Protein 6CEZ (pdb70)

Nearest PDB structures (foldseek):
  6cez-assembly1_L  TM=1.005E+00  e=1.373E-45  Oryctolagus cuniculus
  4nrx-assembly3_E  TM=8.649E-01  e=3.780E-28  Homo sapiens
  6b3m-assembly2_N  TM=7.647E-01  e=7.231E-28  Homo sapiens
  8fsj-assembly1_B  TM=7.540E-01  e=2.108E-25  Homo sapiens
  7rth-assembly1_A  TM=7.268E-01  e=2.451E-23  Homo sapiens

Foldseek 3Di:
DAWAKPDQEDEEEQQAKDKMKTFAPWFFPWLQFKFKWWDAPPDDTHTAGGSQAHGPPPHDPQWGGDDHGGIIMIMGGRDALLSQTKMWMWTHRDPDIYIYPIYGYQYHFDFDAWDKDKDFFDPCQVVVQKGKIKMKTPWGDDDKDKWKAFVNRTDDDQKDKDKDAQDSHTRTIMMMIMHMDTSVVVVVTFKIKIWIGRDNDIDIDIGGNVPD/DAKAKDWAEEDEQQAKTKIKIADDPDALEQWKKWKWWAAVVGDIDTAKMFGLHVTDIDGDPVQPPQKDKAAPRVNHMIMIIGGRHHQVPFTWMKMFIFPPDDDPRSVDRDYMHPTGTHGYHDDDWDFWDKDKAAAAQPDDDDQKGKIKIKTWFGPDPPKDKDKPVNPDDPAKDKDDWDQDPVRIIITMIMGMGGDDPDFTWMWIADVNVGDIDIDGHDNHPD/DDPVVVCVCVVVPD

Structure (mmCIF, N/CA/C/O backbone):
data_6CEZ
#
_entry.id   6CEZ
#
_cell.length_a   64.145
_cell.length_b   41.470
_cell.length_c   79.893
_cell.angle_alpha   90.00
_cell.angle_beta   91.68
_cell.angle_gamma   90.00
#
_symmetry.space_group_name_H-M   'P 1 21 1'
#
loop_
_entity.id
_entity.type
_entity.pdbx_description
1 polymer 'Light chain of Fab fragment of rabbit anti-HIV1 gp120 V2 mAb 16C2'
2 polymer 'Heavy chain of Fab fragment of rabbit anti-HIV1 gp120 V2 mAb 16C2'
3 polymer 'HIV-1 gp120 V2 Peptide Con B'
4 water water
#
loop_
_atom_site.group_PDB
_atom_site.id
_atom_site.type_symbol
_atom_site.label_atom_id
_atom_site.label_alt_id
_atom_site.label_comp_id
_atom_site.label_asym_id
_atom_site.label_entity_id
_atom_site.label_seq_id
_atom_site.pdbx_PDB_ins_code
_atom_site.Cartn_x
_atom_site.Cartn_y
_atom_site.Cartn_z
_atom_site.occupancy
_atom_site.B_iso_or_equiv
_atom_site.auth_seq_id
_atom_site.auth_comp_id
_atom_site.auth_asym_id
_atom_site.auth_atom_id
_atom_site.pdbx_PDB_model_num
ATOM 1 N N . GLN A 1 2 ? 24.388 63.546 -20.033 1.00 62.87 2 GLN L N 1
ATOM 2 C CA . GLN A 1 2 ? 24.538 63.133 -21.422 1.00 62.90 2 GLN L CA 1
ATOM 3 C C . GLN A 1 2 ? 23.254 62.489 -21.931 1.00 64.41 2 GLN L C 1
ATOM 4 O O . GLN A 1 2 ? 22.433 62.014 -21.146 1.00 65.81 2 GLN L O 1
ATOM 10 N N . VAL A 1 3 ? 23.086 62.476 -23.252 1.00 66.54 3 VAL L N 1
ATOM 11 C CA . VAL A 1 3 ? 21.923 61.858 -23.878 1.00 55.56 3 VAL L CA 1
ATOM 12 C C . VAL A 1 3 ? 22.332 61.268 -25.220 1.00 56.95 3 VAL L C 1
ATOM 13 O O . VAL A 1 3 ? 22.884 61.968 -26.077 1.00 61.67 3 VAL L O 1
ATOM 17 N N . LEU A 1 4 ? 22.071 59.979 -25.408 1.00 60.42 4 LEU L N 1
ATOM 18 C CA . LEU A 1 4 ? 22.358 59.281 -26.659 1.00 54.41 4 LEU L CA 1
ATOM 19 C C . LEU A 1 4 ? 21.023 58.985 -27.337 1.00 56.10 4 LEU L C 1
ATOM 20 O O . LEU A 1 4 ? 20.401 57.950 -27.094 1.00 57.02 4 LEU L O 1
ATOM 25 N N . THR A 1 5 ? 20.584 59.908 -28.190 1.00 57.31 5 THR L N 1
ATOM 26 C CA . THR A 1 5 ? 19.342 59.718 -28.929 1.00 54.07 5 THR L CA 1
ATOM 27 C C . THR A 1 5 ? 19.540 58.652 -29.999 1.00 53.34 5 THR L C 1
ATOM 28 O O . THR A 1 5 ? 20.442 58.760 -30.836 1.00 46.17 5 THR L O 1
ATOM 32 N N . GLN A 1 6 ? 18.701 57.623 -29.970 1.00 52.40 6 GLN L N 1
ATOM 33 C CA . GLN A 1 6 ? 18.816 56.484 -30.867 1.00 46.18 6 GLN L CA 1
ATOM 34 C C . GLN A 1 6 ? 17.722 56.543 -31.923 1.00 47.42 6 GLN L C 1
ATOM 35 O O . GLN A 1 6 ? 16.592 56.952 -31.639 1.00 46.11 6 GLN L O 1
ATOM 41 N N . THR A 1 7 ? 18.067 56.139 -33.148 1.00 46.00 7 THR L N 1
ATOM 42 C CA . THR A 1 7 ? 17.132 56.142 -34.259 1.00 43.46 7 THR L CA 1
ATOM 43 C C . THR A 1 7 ? 17.467 54.977 -35.179 1.00 47.38 7 THR L C 1
ATOM 44 O O . THR A 1 7 ? 18.649 54.785 -35.509 1.00 44.90 7 THR L O 1
ATOM 48 N N . PRO A 1 8 ? 16.469 54.187 -35.603 1.00 45.05 8 PRO L N 1
ATOM 49 C CA . PRO A 1 8 ? 15.076 54.361 -35.183 1.00 45.73 8 PRO L CA 1
ATOM 50 C C . PRO A 1 8 ? 14.781 53.676 -33.852 1.00 43.18 8 PRO L C 1
ATOM 51 O O . PRO A 1 8 ? 15.651 52.999 -33.305 1.00 41.63 8 PRO L O 1
ATOM 55 N N . SER A 1 9 ? 13.562 53.854 -33.340 1.00 38.44 9 SER L N 1
ATOM 56 C CA . SER A 1 9 ? 13.152 53.157 -32.128 1.00 37.55 9 SER L CA 1
ATOM 57 C C . SER A 1 9 ? 12.746 51.715 -32.399 1.00 40.41 9 SER L C 1
ATOM 58 O O . SER A 1 9 ? 12.814 50.883 -31.488 1.00 33.22 9 SER L O 1
ATOM 61 N N . ALA A 1 10 ? 12.329 51.407 -33.625 1.00 35.66 10 ALA L N 1
ATOM 62 C CA . ALA A 1 10 ? 11.972 50.051 -34.013 1.00 31.37 10 ALA L CA 1
ATOM 63 C C . ALA A 1 10 ? 12.167 49.913 -35.515 1.00 39.37 10 ALA L C 1
ATOM 64 O O . ALA A 1 10 ? 11.933 50.864 -36.267 1.00 40.10 10 ALA L O 1
ATOM 66 N N . VAL A 1 11 ? 12.600 48.731 -35.945 1.00 32.15 11 VAL L N 1
ATOM 67 C CA . VAL A 1 11 ? 12.851 48.458 -37.354 1.00 38.36 11 VAL L CA 1
ATOM 68 C C . VAL A 1 11 ? 12.396 47.041 -37.667 1.00 41.68 11 VAL L C 1
ATOM 69 O O . VAL A 1 11 ? 12.586 46.123 -36.863 1.00 42.50 11 VAL L O 1
ATOM 73 N N . SER A 1 12 ? 11.790 46.869 -38.839 1.00 43.82 12 SER L N 1
ATOM 74 C CA . SER A 1 12 ? 11.345 45.569 -39.324 1.00 42.63 12 SER L CA 1
ATOM 75 C C . SER A 1 12 ? 12.135 45.232 -40.579 1.00 37.10 12 SER L C 1
ATOM 76 O O . SER A 1 12 ? 12.066 45.963 -41.573 1.00 39.05 12 SER L O 1
ATOM 79 N N . ALA A 1 13 ? 12.884 44.133 -40.533 1.00 37.92 13 ALA L N 1
ATOM 80 C CA . ALA A 1 13 ? 13.707 43.713 -41.655 1.00 37.80 13 ALA L CA 1
ATOM 81 C C . ALA A 1 13 ? 13.555 42.214 -41.865 1.00 39.34 13 ALA L C 1
ATOM 82 O O . ALA A 1 13 ? 13.232 41.470 -40.936 1.00 37.76 13 ALA L O 1
ATOM 84 N N . ALA A 1 14 ? 13.794 41.782 -43.098 1.00 38.18 14 ALA L N 1
ATOM 85 C CA . ALA A 1 14 ? 13.653 40.384 -43.468 1.00 37.61 14 ALA L CA 1
ATOM 86 C C . ALA A 1 14 ? 14.953 39.625 -43.221 1.00 37.81 14 ALA L C 1
ATOM 87 O O . ALA A 1 14 ? 16.027 40.211 -43.066 1.00 40.17 14 ALA L O 1
ATOM 89 N N . VAL A 1 15 ? 14.838 38.296 -43.184 1.00 33.10 15 VAL L N 1
ATOM 90 C CA . VAL A 1 15 ? 16.016 37.452 -43.028 1.00 43.60 15 VAL L CA 1
ATOM 91 C C . VAL A 1 15 ? 16.982 37.722 -44.171 1.00 46.45 15 VAL L C 1
ATOM 92 O O . VAL A 1 15 ? 16.587 37.778 -45.343 1.00 49.56 15 VAL L O 1
ATOM 96 N N . GLY A 1 16 ? 18.259 37.893 -43.833 1.00 46.15 16 GLY L N 1
ATOM 97 C CA . GLY A 1 16 ? 19.272 38.212 -44.814 1.00 45.60 16 GLY L CA 1
ATOM 98 C C . GLY A 1 16 ? 19.379 39.676 -45.174 1.00 44.79 16 GLY L C 1
ATOM 99 O O . GLY A 1 16 ? 20.340 40.060 -45.853 1.00 49.95 16 GLY L O 1
ATOM 100 N N . GLY A 1 17 ? 18.433 40.506 -44.749 1.00 40.71 17 GLY L N 1
ATOM 101 C CA . GLY A 1 17 ? 18.485 41.921 -45.034 1.00 43.34 17 GLY L CA 1
ATOM 102 C C . GLY A 1 17 ? 19.529 42.632 -44.189 1.00 47.14 17 GLY L C 1
ATOM 103 O O . GLY A 1 17 ? 20.392 42.029 -43.548 1.00 48.13 17 GLY L O 1
ATOM 104 N N . THR A 1 18 ? 19.433 43.959 -44.194 1.00 39.26 18 THR L N 1
ATOM 105 C CA . THR A 1 18 ? 20.361 44.816 -43.470 1.00 43.19 18 THR L CA 1
ATOM 106 C C . THR A 1 18 ? 19.585 45.873 -42.700 1.00 43.17 18 THR L C 1
ATOM 107 O O . THR A 1 18 ? 18.637 46.465 -43.224 1.00 43.75 18 THR L O 1
ATOM 111 N N . VAL A 1 19 ? 19.991 46.105 -41.455 1.00 47.52 19 VAL L N 1
ATOM 112 C CA . VAL A 1 19 ? 19.364 47.104 -40.600 1.00 41.72 19 VAL L CA 1
ATOM 113 C C . VAL A 1 19 ? 20.430 48.081 -40.129 1.00 39.51 19 VAL L C 1
ATOM 114 O O . VAL A 1 19 ? 21.584 47.709 -39.894 1.00 43.23 19 VAL L O 1
ATOM 118 N N . THR A 1 20 ? 20.032 49.344 -39.990 1.00 43.33 20 THR L N 1
ATOM 119 C CA . THR A 1 20 ? 20.928 50.411 -39.567 1.00 44.53 20 THR L CA 1
ATOM 120 C C . THR A 1 20 ? 20.320 51.121 -38.368 1.00 45.29 20 THR L C 1
ATOM 121 O O . THR A 1 20 ? 19.135 51.469 -38.385 1.00 50.58 20 THR L O 1
ATOM 125 N N . ILE A 1 21 ? 21.130 51.333 -37.334 1.00 49.65 21 ILE L N 1
ATOM 126 C CA . ILE A 1 21 ? 20.697 52.001 -36.111 1.00 45.68 21 ILE L CA 1
ATOM 127 C C . ILE A 1 21 ? 21.657 53.149 -35.840 1.00 45.16 21 ILE L C 1
ATOM 128 O O . ILE A 1 21 ? 22.868 52.933 -35.709 1.00 44.11 21 ILE L O 1
ATOM 133 N N . ASN A 1 22 ? 21.121 54.363 -35.756 1.00 47.18 22 ASN L N 1
ATOM 134 C CA . ASN A 1 22 ? 21.917 55.560 -35.530 1.00 44.32 22 ASN L CA 1
ATOM 135 C C . ASN A 1 22 ? 21.856 55.961 -34.062 1.00 46.97 22 ASN L C 1
ATOM 136 O O . ASN A 1 22 ? 20.783 55.964 -33.451 1.00 45.21 22 ASN L O 1
ATOM 141 N N . CYS A 1 23 ? 23.015 56.302 -33.504 1.00 47.55 23 CYS L N 1
ATOM 142 C CA . CYS A 1 23 ? 23.144 56.698 -32.105 1.00 53.43 23 CYS L CA 1
ATOM 143 C C . CYS A 1 23 ? 23.795 58.075 -32.056 1.00 50.73 23 CYS L C 1
ATOM 144 O O . CYS A 1 23 ? 24.997 58.207 -32.309 1.00 46.52 23 CYS L O 1
ATOM 147 N N . GLN A 1 24 ? 23.003 59.095 -31.738 1.00 48.45 24 GLN L N 1
ATOM 148 C CA . GLN A 1 24 ? 23.487 60.465 -31.631 1.00 55.23 24 GLN L CA 1
ATOM 149 C C . GLN A 1 24 ? 23.634 60.827 -30.158 1.00 54.49 24 GLN L C 1
ATOM 150 O O . GLN A 1 24 ? 22.673 60.714 -29.389 1.00 55.83 24 GLN L O 1
ATOM 156 N N . ALA A 1 25 ? 24.829 61.262 -29.772 1.00 53.40 25 ALA L N 1
ATOM 157 C CA . ALA A 1 25 ? 25.120 61.635 -28.396 1.00 58.08 25 ALA L CA 1
ATOM 158 C C . ALA A 1 25 ? 24.994 63.143 -28.223 1.00 57.89 25 ALA L C 1
ATOM 159 O O . ALA A 1 25 ? 25.359 63.915 -29.115 1.00 55.01 25 ALA L O 1
ATOM 161 N N . SER A 1 26 ? 24.473 63.556 -27.066 1.00 61.52 26 SER L N 1
ATOM 162 C CA . SER A 1 26 ? 24.323 64.975 -26.767 1.00 58.38 26 SER L CA 1
ATOM 163 C C . SER A 1 26 ? 25.657 65.681 -26.570 1.00 58.68 26 SER L C 1
ATOM 164 O O . SER A 1 26 ? 25.686 66.916 -26.545 1.00 61.37 26 SER L O 1
ATOM 167 N N . GLN A 1 27 ? 26.751 64.937 -26.429 1.00 57.00 27 GLN L N 1
ATOM 168 C CA . GLN A 1 27 ? 28.070 65.534 -26.274 1.00 60.41 27 GLN L CA 1
ATOM 169 C C . GLN A 1 27 ? 29.118 64.478 -26.587 1.00 61.62 27 GLN L C 1
ATOM 170 O O . GLN A 1 27 ? 28.849 63.275 -26.537 1.00 62.59 27 GLN L O 1
ATOM 176 N N . SER A 1 28 A 30.320 64.947 -26.911 1.00 63.06 27 SER L N 1
ATOM 177 C CA . SER A 1 28 A 31.397 64.040 -27.280 1.00 63.25 27 SER L CA 1
ATOM 178 C C . SER A 1 28 A 31.713 63.085 -26.137 1.00 61.41 27 SER L C 1
ATOM 179 O O . SER A 1 28 A 31.798 63.486 -24.973 1.00 68.84 27 SER L O 1
ATOM 182 N N . VAL A 1 29 B 31.882 61.805 -26.477 1.00 60.45 27 VAL L N 1
ATOM 183 C CA . VAL A 1 29 B 32.284 60.829 -25.473 1.00 65.39 27 VAL L CA 1
ATOM 184 C C . VAL A 1 29 B 33.722 61.096 -25.040 1.00 67.81 27 VAL L C 1
ATOM 185 O O . VAL A 1 29 B 34.478 61.828 -25.690 1.00 69.28 27 VAL L O 1
ATOM 189 N N . TYR A 1 30 ? 34.101 60.490 -23.912 1.00 68.38 28 TYR L N 1
ATOM 190 C CA . TYR A 1 30 ? 35.469 60.630 -23.425 1.00 67.01 28 TYR L CA 1
ATOM 191 C C . TYR A 1 30 ? 36.481 60.243 -24.493 1.00 66.47 28 TYR L C 1
ATOM 192 O O . TYR A 1 30 ? 37.567 60.829 -24.565 1.00 62.67 28 TYR L O 1
ATOM 201 N N . SER A 1 31 ? 36.143 59.266 -25.331 1.00 66.94 29 SER L N 1
ATOM 202 C CA . SER A 1 31 ? 36.978 58.832 -26.442 1.00 65.27 29 SER L CA 1
ATOM 203 C C . SER A 1 31 ? 36.281 57.658 -27.114 1.00 63.39 29 SER L C 1
ATOM 204 O O . SER A 1 31 ? 35.396 57.026 -26.530 1.00 64.51 29 SER L O 1
ATOM 207 N N . ASP A 1 32 ? 36.692 57.374 -28.352 1.00 63.06 30 ASP L N 1
ATOM 208 C CA . ASP A 1 32 ? 36.065 56.300 -29.114 1.00 64.59 30 ASP L CA 1
ATOM 209 C C . ASP A 1 32 ? 36.194 54.947 -28.426 1.00 65.07 30 ASP L C 1
ATOM 210 O O . ASP A 1 32 ? 35.464 54.013 -28.778 1.00 64.19 30 ASP L O 1
ATOM 215 N N . ASN A 1 33 ? 37.100 54.816 -27.459 1.00 63.77 31 ASN L N 1
ATOM 216 C CA . ASN A 1 33 ? 37.238 53.580 -26.701 1.00 64.65 31 ASN L CA 1
ATOM 217 C C . ASN A 1 33 ? 36.161 53.413 -25.636 1.00 61.70 31 ASN L C 1
ATOM 218 O O . ASN A 1 33 ? 36.221 52.448 -24.866 1.00 66.48 31 ASN L O 1
ATOM 223 N N . TRP A 1 34 ? 35.187 54.317 -25.573 1.00 59.17 32 TRP L N 1
ATOM 224 C CA . TRP A 1 34 ? 34.112 54.270 -24.586 1.00 59.48 32 TRP L CA 1
ATOM 225 C C . TRP A 1 34 ? 32.759 54.416 -25.270 1.00 56.80 32 TRP L C 1
ATOM 226 O O . TRP A 1 34 ? 31.938 55.266 -24.920 1.00 51.61 32 TRP L O 1
ATOM 237 N N . LEU A 1 35 ? 32.517 53.573 -26.271 1.00 55.97 33 LEU L N 1
ATOM 238 C CA . LEU A 1 35 ? 31.237 53.539 -26.970 1.00 53.56 33 LEU L CA 1
ATOM 239 C C . LEU A 1 35 ? 31.013 52.116 -27.453 1.00 51.88 33 LEU L C 1
ATOM 240 O O . LEU A 1 35 ? 31.793 51.608 -28.264 1.00 50.14 33 LEU L O 1
ATOM 245 N N . GLY A 1 36 ? 29.956 51.472 -26.950 1.00 50.99 34 GLY L N 1
ATOM 246 C CA . GLY A 1 36 ? 29.674 50.096 -27.288 1.00 45.00 34 GLY L CA 1
ATOM 247 C C . GLY A 1 36 ? 28.207 49.897 -27.626 1.00 43.72 34 GLY L C 1
ATOM 248 O O . GLY A 1 36 ? 27.376 50.793 -27.457 1.00 44.37 34 GLY L O 1
ATOM 249 N N . TRP A 1 37 ? 27.907 48.695 -28.114 1.00 46.31 35 TRP L N 1
ATOM 250 C CA . TRP A 1 37 ? 26.551 48.300 -28.472 1.00 42.28 35 TRP L CA 1
ATOM 251 C C . TRP A 1 37 ? 26.203 47.013 -27.743 1.00 45.90 35 TRP L C 1
ATOM 252 O O . TRP A 1 37 ? 26.969 46.046 -27.785 1.00 44.86 35 TRP L O 1
ATOM 263 N N . TYR A 1 38 ? 25.051 47.004 -27.078 1.00 41.96 36 TYR L N 1
ATOM 264 C CA . TYR A 1 38 ? 24.591 45.856 -26.313 1.00 40.08 36 TYR L CA 1
ATOM 265 C C . TYR A 1 38 ? 23.328 45.279 -26.936 1.00 40.12 36 TYR L C 1
ATOM 266 O O . TYR A 1 38 ? 22.420 46.019 -27.326 1.00 33.68 36 TYR L O 1
ATOM 275 N N . GLN A 1 39 ? 23.280 43.954 -27.027 1.00 41.04 37 GLN L N 1
ATOM 276 C CA . GLN A 1 39 ? 22.105 43.231 -27.490 1.00 39.73 37 GLN L CA 1
ATOM 277 C C . GLN A 1 39 ? 21.385 42.629 -26.291 1.00 40.46 37 GLN L C 1
ATOM 278 O O . GLN A 1 39 ? 22.005 41.946 -25.470 1.00 35.08 37 GLN L O 1
ATOM 284 N N . GLN A 1 40 ? 20.083 42.887 -26.190 1.00 38.08 38 GLN L N 1
ATOM 285 C CA . GLN A 1 40 ? 19.274 42.362 -25.098 1.00 34.93 38 GLN L CA 1
ATOM 286 C C . GLN A 1 40 ? 18.020 41.714 -25.660 1.00 34.85 38 GLN L C 1
ATOM 287 O O . GLN A 1 40 ? 17.306 42.324 -26.462 1.00 42.11 38 GLN L O 1
ATOM 293 N N . LYS A 1 41 ? 17.757 40.486 -25.237 1.00 36.48 39 LYS L N 1
ATOM 294 C CA . LYS A 1 41 ? 16.529 39.782 -25.557 1.00 40.45 39 LYS L CA 1
ATOM 295 C C . LYS A 1 41 ? 15.624 39.718 -24.333 1.00 42.76 39 LYS L C 1
ATOM 296 O O . LYS A 1 41 ? 16.087 39.854 -23.196 1.00 38.81 39 LYS L O 1
ATOM 302 N N . PRO A 1 42 ? 14.323 39.516 -24.531 1.00 44.82 40 PRO L N 1
ATOM 303 C CA . PRO A 1 42 ? 13.394 39.538 -23.394 1.00 38.13 40 PRO L CA 1
ATOM 304 C C . PRO A 1 42 ? 13.779 38.517 -22.333 1.00 43.21 40 PRO L C 1
ATOM 305 O O . PRO A 1 42 ? 14.146 37.381 -22.638 1.00 47.87 40 PRO L O 1
ATOM 309 N N . GLY A 1 43 ? 13.694 38.940 -21.073 1.00 44.24 41 GLY L N 1
ATOM 310 C CA . GLY A 1 43 ? 13.979 38.072 -19.951 1.00 45.02 41 GLY L CA 1
ATOM 311 C C . GLY A 1 43 ? 15.440 37.761 -19.717 1.00 50.29 41 GLY L C 1
ATOM 312 O O . GLY A 1 43 ? 15.748 36.972 -18.817 1.00 53.81 41 GLY L O 1
ATOM 313 N N . GLN A 1 44 ? 16.348 38.348 -20.486 1.00 44.40 42 GLN L N 1
ATOM 314 C CA . GLN A 1 44 ? 17.774 38.107 -20.359 1.00 42.20 42 GLN L CA 1
ATOM 315 C C . GLN A 1 44 ? 18.510 39.409 -20.072 1.00 43.63 42 GLN L C 1
ATOM 316 O O . GLN A 1 44 ? 17.985 40.501 -20.322 1.00 41.73 42 GLN L O 1
ATOM 322 N N . PRO A 1 45 ? 19.724 39.331 -19.537 1.00 44.83 43 PRO L N 1
ATOM 323 C CA . PRO A 1 45 ? 20.527 40.538 -19.339 1.00 46.00 43 PRO L CA 1
ATOM 324 C C . PRO A 1 45 ? 21.192 40.958 -20.636 1.00 44.94 43 PRO L C 1
ATOM 325 O O . PRO A 1 45 ? 21.410 40.126 -21.530 1.00 43.16 43 PRO L O 1
ATOM 329 N N . PRO A 1 46 ? 21.527 42.239 -20.781 1.00 40.90 44 PRO L N 1
ATOM 330 C CA . PRO A 1 46 ? 22.188 42.692 -22.009 1.00 38.10 44 PRO L CA 1
ATOM 331 C C . PRO A 1 46 ? 23.468 41.912 -22.273 1.00 42.22 44 PRO L C 1
ATOM 332 O O . PRO A 1 46 ? 24.010 41.229 -21.402 1.00 49.53 44 PRO L O 1
ATOM 336 N N . LYS A 1 47 ? 23.951 42.027 -23.508 1.00 38.47 45 LYS L N 1
ATOM 337 C CA . LYS A 1 47 ? 25.132 41.304 -23.959 1.00 42.93 45 LYS L CA 1
ATOM 338 C C . LYS A 1 47 ? 25.967 42.220 -24.840 1.00 43.87 45 LYS L C 1
ATOM 339 O O . LYS A 1 47 ? 25.454 42.786 -25.810 1.00 45.54 45 LYS L O 1
ATOM 345 N N . LEU A 1 48 ? 27.246 42.366 -24.500 1.00 43.82 46 LEU L N 1
ATOM 346 C CA . LEU A 1 48 ? 28.126 43.236 -25.269 1.00 45.41 46 LEU L CA 1
ATOM 347 C C . LEU A 1 48 ? 28.292 42.704 -26.687 1.00 45.50 46 LEU L C 1
ATOM 348 O O . LEU A 1 48 ? 28.549 41.515 -26.892 1.00 51.33 46 LEU L O 1
ATOM 353 N N . LEU A 1 49 ? 28.144 43.592 -27.664 1.00 44.40 47 LEU L N 1
ATOM 354 C CA . LEU A 1 49 ? 28.223 43.229 -29.073 1.00 52.60 47 LEU L CA 1
ATOM 355 C C . LEU A 1 49 ? 29.355 43.924 -29.809 1.00 55.08 47 LEU L C 1
ATOM 356 O O . LEU A 1 49 ? 30.067 43.281 -30.585 1.00 54.50 47 LEU L O 1
ATOM 361 N N . ILE A 1 50 ? 29.540 45.223 -29.588 1.00 52.66 48 ILE L N 1
ATOM 362 C CA . ILE A 1 50 ? 30.608 45.992 -30.217 1.00 49.23 48 ILE L CA 1
ATOM 363 C C . ILE A 1 50 ? 31.229 46.892 -29.160 1.00 52.38 48 ILE L C 1
ATOM 364 O O . ILE A 1 50 ? 30.512 47.595 -28.439 1.00 48.05 48 ILE L O 1
ATOM 369 N N . TYR A 1 51 ? 32.555 46.870 -29.061 1.00 55.00 49 TYR L N 1
ATOM 370 C CA . TYR A 1 51 ? 33.280 47.711 -28.123 1.00 56.22 49 TYR L CA 1
ATOM 371 C C . TYR A 1 51 ? 34.247 48.612 -28.880 1.00 57.47 49 TYR L C 1
ATOM 372 O O . TYR A 1 51 ? 34.628 48.333 -30.020 1.00 56.88 49 TYR L O 1
ATOM 381 N N . ALA A 1 52 ? 34.641 49.703 -28.227 1.00 58.68 50 ALA L N 1
ATOM 382 C CA . ALA A 1 52 ? 35.536 50.697 -28.812 1.00 61.90 50 ALA L CA 1
ATOM 383 C C . ALA A 1 52 ? 34.936 51.355 -30.049 1.00 59.74 50 ALA L C 1
ATOM 384 O O . ALA A 1 52 ? 35.669 51.864 -30.903 1.00 58.32 50 ALA L O 1
ATOM 386 N N . ALA A 1 53 ? 33.607 51.336 -30.163 1.00 58.98 51 ALA L N 1
ATOM 387 C CA . ALA A 1 53 ? 32.894 52.015 -31.240 1.00 55.97 51 ALA L CA 1
ATOM 388 C C . ALA A 1 53 ? 32.950 51.237 -32.550 1.00 55.22 51 ALA L C 1
ATOM 389 O O . ALA A 1 53 ? 32.067 51.390 -33.400 1.00 54.08 51 ALA L O 1
ATOM 391 N N . SER A 1 54 ? 33.979 50.396 -32.729 1.00 51.36 52 SER L N 1
ATOM 392 C CA . SER A 1 54 ? 34.109 49.684 -33.997 1.00 49.54 52 SER L CA 1
ATOM 393 C C . SER A 1 54 ? 34.844 48.351 -33.878 1.00 56.06 52 SER L C 1
ATOM 394 O O . SER A 1 54 ? 35.274 47.812 -34.905 1.00 56.91 52 SER L O 1
ATOM 397 N N . ASN A 1 55 ? 35.000 47.802 -32.678 1.00 54.51 53 ASN L N 1
ATOM 398 C CA . ASN A 1 55 ? 35.687 46.533 -32.479 1.00 53.06 53 ASN L CA 1
ATOM 399 C C . ASN A 1 55 ? 34.672 45.444 -32.161 1.00 57.79 53 ASN L C 1
ATOM 400 O O . ASN A 1 55 ? 33.826 45.615 -31.276 1.00 52.87 53 ASN L O 1
ATOM 405 N N . LEU A 1 56 ? 34.762 44.330 -32.883 1.00 57.15 54 LEU L N 1
ATOM 406 C CA . LEU A 1 56 ? 33.840 43.219 -32.685 1.00 49.04 54 LEU L CA 1
ATOM 407 C C . LEU A 1 56 ? 34.176 42.493 -31.388 1.00 54.78 54 LEU L C 1
ATOM 408 O O . LEU A 1 56 ? 35.280 41.960 -31.235 1.00 58.30 54 LEU L O 1
ATOM 413 N N . ALA A 1 57 ? 33.227 42.474 -30.455 1.00 55.24 55 ALA L N 1
ATOM 414 C CA . ALA A 1 57 ? 33.447 41.798 -29.185 1.00 50.11 55 ALA L CA 1
ATOM 415 C C . ALA A 1 57 ? 33.741 40.320 -29.411 1.00 54.30 55 ALA L C 1
ATOM 416 O O . ALA A 1 57 ? 33.343 39.729 -30.418 1.00 55.25 55 ALA L O 1
ATOM 418 N N . SER A 1 58 ? 34.449 39.722 -28.456 1.00 58.61 56 SER L N 1
ATOM 419 C CA . SER A 1 58 ? 34.822 38.318 -28.566 1.00 52.11 56 SER L CA 1
ATOM 420 C C . SER A 1 58 ? 33.578 37.441 -28.625 1.00 53.37 56 SER L C 1
ATOM 421 O O . SER A 1 58 ? 32.724 37.496 -27.734 1.00 56.45 56 SER L O 1
ATOM 424 N N . GLY A 1 59 ? 33.478 36.632 -29.678 1.00 54.89 57 GLY L N 1
ATOM 425 C CA . GLY A 1 59 ? 32.367 35.721 -29.844 1.00 52.22 57 GLY L CA 1
ATOM 426 C C . GLY A 1 59 ? 31.206 36.249 -30.658 1.00 46.58 57 GLY L C 1
ATOM 427 O O . GLY A 1 59 ? 30.245 35.504 -30.887 1.00 51.11 57 GLY L O 1
ATOM 428 N N . VAL A 1 60 ? 31.258 37.501 -31.103 1.00 44.04 58 VAL L N 1
ATOM 429 C CA . VAL A 1 60 ? 30.170 38.094 -31.877 1.00 50.54 58 VAL L CA 1
ATOM 430 C C . VAL A 1 60 ? 30.393 37.804 -33.357 1.00 52.21 58 VAL L C 1
ATOM 431 O O . VAL A 1 60 ? 31.530 37.892 -33.842 1.00 51.88 58 VAL L O 1
ATOM 435 N N . PRO A 1 61 ? 29.350 37.459 -34.108 1.00 55.14 59 PRO L N 1
ATOM 436 C CA . PRO A 1 61 ? 29.531 37.165 -35.532 1.00 52.82 59 PRO L CA 1
ATOM 437 C C . PRO A 1 61 ? 29.886 38.415 -36.324 1.00 54.94 59 PRO L C 1
ATOM 438 O O . PRO A 1 61 ? 29.687 39.549 -35.883 1.00 55.38 59 PRO L O 1
ATOM 442 N N . SER A 1 62 ? 30.420 38.183 -37.525 1.00 62.52 60 SER L N 1
ATOM 443 C CA . SER A 1 62 ? 30.859 39.273 -38.388 1.00 61.11 60 SER L CA 1
ATOM 444 C C . SER A 1 62 ? 29.704 40.069 -38.981 1.00 59.06 60 SER L C 1
ATOM 445 O O . SER A 1 62 ? 29.950 41.099 -39.617 1.00 54.24 60 SER L O 1
ATOM 448 N N . ARG A 1 63 ? 28.459 39.624 -38.795 1.00 59.79 61 ARG L N 1
ATOM 449 C CA . ARG A 1 63 ? 27.324 40.364 -39.333 1.00 55.59 61 ARG L CA 1
ATOM 450 C C . ARG A 1 63 ? 27.183 41.741 -38.701 1.00 49.82 61 ARG L C 1
ATOM 451 O O . ARG A 1 63 ? 26.570 42.629 -39.305 1.00 48.61 61 ARG L O 1
ATOM 459 N N . PHE A 1 64 ? 27.731 41.940 -37.507 1.00 50.29 62 PHE L N 1
ATOM 460 C CA . PHE A 1 64 ? 27.613 43.200 -36.787 1.00 50.33 62 PHE L CA 1
ATOM 461 C C . PHE A 1 64 ? 28.840 44.063 -37.049 1.00 48.14 62 PHE L C 1
ATOM 462 O O . PHE A 1 64 ? 29.975 43.584 -36.956 1.00 50.03 62 PHE L O 1
ATOM 470 N N . GLN A 1 65 ? 28.605 45.331 -37.376 1.00 51.71 63 GLN L N 1
ATOM 471 C CA . GLN A 1 65 ? 29.666 46.289 -37.646 1.00 53.98 63 GLN L CA 1
ATOM 472 C C . GLN A 1 65 ? 29.383 47.575 -36.887 1.00 49.25 63 GLN L C 1
ATOM 473 O O . GLN A 1 65 ? 28.240 48.039 -36.838 1.00 48.39 63 GLN L O 1
ATOM 479 N N . GLY A 1 66 ? 30.423 48.144 -36.297 1.00 51.44 64 GLY L N 1
ATOM 480 C CA . GLY A 1 66 ? 30.315 49.400 -35.568 1.00 47.17 64 GLY L CA 1
ATOM 481 C C . GLY A 1 66 ? 31.135 50.482 -36.238 1.00 46.85 64 GLY L C 1
ATOM 482 O O . GLY A 1 66 ? 32.243 50.226 -36.714 1.00 44.21 64 GLY L O 1
ATOM 483 N N . SER A 1 67 ? 30.585 51.694 -36.273 1.00 46.19 65 SER L N 1
ATOM 484 C CA . SER A 1 67 ? 31.264 52.820 -36.894 1.00 52.24 65 SER L CA 1
ATOM 485 C C . SER A 1 67 ? 30.809 54.109 -36.225 1.00 51.04 65 SER L C 1
ATOM 486 O O . SER A 1 67 ? 29.741 54.170 -35.609 1.00 45.96 65 SER L O 1
ATOM 489 N N . GLY A 1 68 ? 31.635 55.140 -36.356 1.00 52.92 66 GLY L N 1
ATOM 490 C CA . GLY A 1 68 ? 31.370 56.441 -35.783 1.00 50.67 66 GLY L CA 1
ATOM 491 C C . GLY A 1 68 ? 32.522 56.918 -34.928 1.00 57.36 66 GLY L C 1
ATOM 492 O O . GLY A 1 68 ? 33.554 56.262 -34.796 1.00 57.07 66 GLY L O 1
ATOM 493 N N . SER A 1 69 ? 32.328 58.094 -34.337 1.00 58.86 67 SER L N 1
ATOM 494 C CA . SER A 1 69 ? 33.319 58.703 -33.459 1.00 57.14 67 SER L CA 1
ATOM 495 C C . SER A 1 69 ? 32.759 60.022 -32.948 1.00 57.42 67 SER L C 1
ATOM 496 O O . SER A 1 69 ? 31.850 60.604 -33.548 1.00 55.29 67 SER L O 1
ATOM 499 N N . GLY A 1 70 ? 33.313 60.486 -31.831 1.00 54.75 68 GLY L N 1
ATOM 500 C CA . GLY A 1 70 ? 32.908 61.751 -31.251 1.00 54.11 68 GLY L CA 1
ATOM 501 C C . GLY A 1 70 ? 31.512 61.733 -30.664 1.00 56.39 68 GLY L C 1
ATOM 502 O O . GLY A 1 70 ? 31.339 61.505 -29.462 1.00 60.32 68 GLY L O 1
ATOM 503 N N . THR A 1 71 ? 30.506 61.976 -31.504 1.00 53.28 69 THR L N 1
ATOM 504 C CA . THR A 1 71 ? 29.122 62.004 -31.047 1.00 56.46 69 THR L CA 1
ATOM 505 C C . THR A 1 71 ? 28.151 61.267 -31.956 1.00 56.39 69 THR L C 1
ATOM 506 O O . THR A 1 71 ? 27.019 61.020 -31.530 1.00 57.11 69 THR L O 1
ATOM 510 N N . GLN A 1 72 ? 28.537 60.911 -33.177 1.00 55.10 70 GLN L N 1
ATOM 511 C CA . GLN A 1 72 ? 27.666 60.210 -34.110 1.00 52.23 70 GLN L CA 1
ATOM 512 C C . GLN A 1 72 ? 28.194 58.794 -34.299 1.00 51.26 70 GLN L C 1
ATOM 513 O O . GLN A 1 72 ? 29.342 58.607 -34.716 1.00 52.94 70 GLN L O 1
ATOM 519 N N . PHE A 1 73 ? 27.359 57.805 -33.991 1.00 51.02 71 PHE L N 1
ATOM 520 C CA . PHE A 1 73 ? 27.724 56.404 -34.121 1.00 46.55 71 PHE L CA 1
ATOM 521 C C . PHE A 1 73 ? 26.625 55.663 -34.869 1.00 43.67 71 PHE L C 1
ATOM 522 O O . PHE A 1 73 ? 25.471 56.098 -34.913 1.00 49.39 71 PHE L O 1
ATOM 530 N N . THR A 1 74 ? 26.997 54.530 -35.459 1.00 41.87 72 THR L N 1
ATOM 531 C CA . THR A 1 74 ? 26.079 53.748 -36.272 1.00 43.72 72 THR L CA 1
ATOM 532 C C . THR A 1 74 ? 26.341 52.264 -36.069 1.00 46.34 72 THR L C 1
ATOM 533 O O . THR A 1 74 ? 27.495 51.824 -36.048 1.00 44.66 72 THR L O 1
ATOM 537 N N . LEU A 1 75 ? 25.263 51.500 -35.922 1.00 44.35 73 LEU L N 1
ATOM 538 C CA . LEU A 1 75 ? 25.322 50.047 -35.838 1.00 45.37 73 LEU L CA 1
ATOM 539 C C . LEU A 1 75 ? 24.703 49.459 -37.098 1.00 43.85 73 LEU L C 1
ATOM 540 O O . LEU A 1 75 ? 23.615 49.873 -37.511 1.00 40.88 73 LEU L O 1
ATOM 545 N N . THR A 1 76 ? 25.398 48.503 -37.708 1.00 40.85 74 THR L N 1
ATOM 546 C CA . THR A 1 76 ? 24.946 47.876 -38.945 1.00 40.65 74 THR L CA 1
ATOM 547 C C . THR A 1 76 ? 24.903 46.370 -38.750 1.00 44.92 74 THR L C 1
ATOM 548 O O . THR A 1 76 ? 25.914 45.758 -38.390 1.00 45.79 74 THR L O 1
ATOM 552 N N . ILE A 1 77 ? 23.737 45.777 -38.991 1.00 45.90 75 ILE L N 1
ATOM 553 C CA . ILE A 1 77 ? 23.544 44.334 -38.909 1.00 47.87 75 ILE L CA 1
ATOM 554 C C . ILE A 1 77 ? 23.326 43.816 -40.323 1.00 46.76 75 ILE L C 1
ATOM 555 O O . ILE A 1 77 ? 22.348 44.188 -40.984 1.00 51.21 75 ILE L O 1
ATOM 560 N N . SER A 1 78 ? 24.235 42.966 -40.789 1.00 47.97 76 SER L N 1
ATOM 561 C CA . SER A 1 78 ? 24.152 42.374 -42.114 1.00 51.35 76 SER L CA 1
ATOM 562 C C . SER A 1 78 ? 23.738 40.912 -42.008 1.00 51.29 76 SER L C 1
ATOM 563 O O . SER A 1 78 ? 23.911 40.267 -40.970 1.00 52.72 76 SER L O 1
ATOM 566 N N . ASP A 1 79 ? 23.188 40.394 -43.104 1.00 52.34 77 ASP L N 1
ATOM 567 C CA . ASP A 1 79 ? 22.684 39.024 -43.162 1.00 55.36 77 ASP L CA 1
ATOM 568 C C . ASP A 1 79 ? 21.798 38.731 -41.951 1.00 50.19 77 ASP L C 1
ATOM 569 O O . ASP A 1 79 ? 22.026 37.797 -41.180 1.00 51.30 77 ASP L O 1
ATOM 574 N N . LEU A 1 80 ? 20.770 39.564 -41.799 1.00 48.51 78 LEU L N 1
ATOM 575 C CA . LEU A 1 80 ? 19.915 39.506 -40.622 1.00 49.74 78 LEU L CA 1
ATOM 576 C C . LEU A 1 80 ? 19.324 38.113 -40.447 1.00 46.36 78 LEU L C 1
ATOM 577 O O . LEU A 1 80 ? 18.717 37.558 -41.368 1.00 49.34 78 LEU L O 1
ATOM 582 N N . GLN A 1 81 ? 19.505 37.550 -39.255 1.00 48.97 79 GLN L N 1
ATOM 583 C CA . GLN A 1 81 ? 18.999 36.231 -38.912 1.00 44.12 79 GLN L CA 1
ATOM 584 C C . GLN A 1 81 ? 17.970 36.346 -37.795 1.00 42.22 79 GLN L C 1
ATOM 585 O O . GLN A 1 81 ? 17.869 37.371 -37.115 1.00 39.49 79 GLN L O 1
ATOM 591 N N . CYS A 1 82 ? 17.203 35.269 -37.610 1.00 41.32 80 CYS L N 1
ATOM 592 C CA . CYS A 1 82 ? 16.188 35.266 -36.562 1.00 44.09 80 CYS L CA 1
ATOM 593 C C . CYS A 1 82 ? 16.809 35.385 -35.178 1.00 39.30 80 CYS L C 1
ATOM 594 O O . CYS A 1 82 ? 16.182 35.929 -34.262 1.00 40.15 80 CYS L O 1
ATOM 597 N N . ASP A 1 83 ? 18.037 34.892 -35.005 1.00 42.90 81 ASP L N 1
ATOM 598 C CA . ASP A 1 83 ? 18.699 35.002 -33.711 1.00 45.35 81 ASP L CA 1
ATOM 599 C C . ASP A 1 83 ? 19.043 36.443 -33.360 1.00 42.52 81 ASP L C 1
ATOM 600 O O . ASP A 1 83 ? 19.333 36.731 -32.194 1.00 43.40 81 ASP L O 1
ATOM 605 N N . ASP A 1 84 ? 19.018 37.349 -34.335 1.00 40.80 82 ASP L N 1
ATOM 606 C CA . ASP A 1 84 ? 19.279 38.762 -34.101 1.00 36.16 82 ASP L CA 1
ATOM 607 C C . ASP A 1 84 ? 18.035 39.526 -33.668 1.00 36.07 82 ASP L C 1
ATOM 608 O O . ASP A 1 84 ? 18.093 40.752 -33.528 1.00 30.96 82 ASP L O 1
ATOM 613 N N . ALA A 1 85 ? 16.917 38.835 -33.459 1.00 34.86 83 ALA L N 1
ATOM 614 C CA . ALA A 1 85 ? 15.695 39.478 -32.986 1.00 37.31 83 ALA L CA 1
ATOM 615 C C . ALA A 1 85 ? 15.871 39.878 -31.527 1.00 33.78 83 ALA L C 1
ATOM 616 O O . ALA A 1 85 ? 15.945 39.017 -30.644 1.00 34.54 83 ALA L O 1
ATOM 618 N N . ALA A 1 86 ? 15.943 41.183 -31.271 1.00 31.26 84 ALA L N 1
ATOM 619 C CA . ALA A 1 86 ? 16.147 41.684 -29.919 1.00 31.54 84 ALA L CA 1
ATOM 620 C C . ALA A 1 86 ? 16.134 43.206 -29.895 1.00 33.90 84 ALA L C 1
ATOM 621 O O . ALA A 1 86 ? 15.755 43.846 -30.881 1.00 33.62 84 ALA L O 1
ATOM 623 N N . THR A 1 87 ? 16.542 43.790 -28.772 1.00 31.16 85 THR L N 1
ATOM 624 C CA . THR A 1 87 ? 16.646 45.234 -28.617 1.00 31.11 85 THR L CA 1
ATOM 625 C C . THR A 1 87 ? 18.111 45.609 -28.446 1.00 37.28 85 THR L C 1
ATOM 626 O O . THR A 1 87 ? 18.831 44.975 -27.665 1.00 36.88 85 THR L O 1
ATOM 630 N N . TYR A 1 88 ? 18.549 46.632 -29.173 1.00 34.52 86 TYR L N 1
ATOM 631 C CA . TYR A 1 88 ? 19.944 47.045 -29.190 1.00 33.21 86 TYR L CA 1
ATOM 632 C C . TYR A 1 88 ? 20.089 48.430 -28.574 1.00 33.41 86 TYR L C 1
ATOM 633 O O . TYR A 1 88 ? 19.297 49.334 -28.856 1.00 32.18 86 TYR L O 1
ATOM 642 N N . TYR A 1 89 ? 21.105 48.584 -27.727 1.00 40.38 87 TYR L N 1
ATOM 643 C CA . TYR A 1 89 ? 21.374 49.832 -27.027 1.00 37.37 87 TYR L CA 1
ATOM 644 C C . TYR A 1 89 ? 22.810 50.263 -27.279 1.00 39.16 87 TYR L C 1
ATOM 645 O O . TYR A 1 89 ? 23.721 49.430 -27.314 1.00 38.86 87 TYR L O 1
ATOM 654 N N . CYS A 1 90 ? 23.009 51.567 -27.447 1.00 42.47 88 CYS L N 1
ATOM 655 C CA . CYS A 1 90 ? 24.342 52.150 -27.497 1.00 43.38 88 CYS L CA 1
ATOM 656 C C . CYS A 1 90 ? 24.656 52.788 -26.151 1.00 45.86 88 CYS L C 1
ATOM 657 O O . CYS A 1 90 ? 23.861 53.580 -25.633 1.00 43.63 88 CYS L O 1
ATOM 660 N N . ALA A 1 91 ? 25.805 52.430 -25.585 1.00 39.64 89 ALA L N 1
ATOM 661 C CA . ALA A 1 91 ? 26.255 52.959 -24.304 1.00 47.63 89 ALA L CA 1
ATOM 662 C C . ALA A 1 91 ? 27.572 53.689 -24.517 1.00 45.99 89 ALA L C 1
ATOM 663 O O . ALA A 1 91 ? 28.535 53.102 -25.023 1.00 42.59 89 ALA L O 1
ATOM 665 N N . GLY A 1 92 ? 27.611 54.956 -24.137 1.00 48.66 90 GLY L N 1
ATOM 666 C CA . GLY A 1 92 ? 28.804 55.776 -24.285 1.00 53.88 90 GLY L CA 1
ATOM 667 C C . GLY A 1 92 ? 29.316 56.242 -22.937 1.00 52.47 90 GLY L C 1
ATOM 668 O O . GLY A 1 92 ? 28.535 56.663 -22.081 1.00 51.52 90 GLY L O 1
ATOM 669 N N . GLY A 1 93 ? 30.631 56.157 -22.754 1.00 57.83 91 GLY L N 1
ATOM 670 C CA . GLY A 1 93 ? 31.260 56.622 -21.531 1.00 60.07 91 GLY L CA 1
ATOM 671 C C . GLY A 1 93 ? 31.687 58.076 -21.654 1.00 64.38 91 GLY L C 1
ATOM 672 O O . GLY A 1 93 ? 32.196 58.503 -22.688 1.00 67.51 91 GLY L O 1
ATOM 673 N N . PHE A 1 94 ? 31.470 58.830 -20.580 1.00 67.79 92 PHE L N 1
ATOM 674 C CA . PHE A 1 94 ? 31.762 60.258 -20.550 1.00 69.64 92 PHE L CA 1
ATOM 675 C C . PHE A 1 94 ? 32.531 60.627 -19.290 1.00 72.43 92 PHE L C 1
ATOM 676 O O . PHE A 1 94 ? 32.274 61.658 -18.662 1.00 75.26 92 PHE L O 1
ATOM 684 N N . SER A 1 95 ? 33.489 59.776 -18.909 1.00 73.73 93 SER L N 1
ATOM 685 C CA . SER A 1 95 ? 34.411 59.944 -17.789 1.00 72.24 93 SER L CA 1
ATOM 686 C C . SER A 1 95 ? 33.863 59.266 -16.533 1.00 73.56 93 SER L C 1
ATOM 687 O O . SER A 1 95 ? 34.245 58.125 -16.247 1.00 73.61 93 SER L O 1
ATOM 690 N N . PRO A 1 96 ? 32.973 59.906 -15.753 1.00 71.54 94 PRO L N 1
ATOM 691 C CA . PRO A 1 96 ? 32.528 59.265 -14.509 1.00 67.31 94 PRO L CA 1
ATOM 692 C C . PRO A 1 96 ? 31.367 58.308 -14.721 1.00 62.98 94 PRO L C 1
ATOM 693 O O . PRO A 1 96 ? 31.291 57.260 -14.072 1.00 68.18 94 PRO L O 1
ATOM 697 N N . ASN A 1 97 ? 30.461 58.654 -15.631 1.00 63.26 95 ASN L N 1
ATOM 698 C CA . ASN A 1 97 ? 29.214 57.928 -15.809 1.00 58.57 95 ASN L CA 1
ATOM 699 C C . ASN A 1 97 ? 29.075 57.429 -17.242 1.00 61.33 95 ASN L C 1
ATOM 700 O O . ASN A 1 97 ? 29.749 57.901 -18.161 1.00 63.34 95 ASN L O 1
ATOM 705 N N . TRP A 1 98 ? 28.185 56.457 -17.414 1.00 56.54 96 TRP L N 1
ATOM 706 C CA . TRP A 1 98 ? 27.787 55.959 -18.721 1.00 51.83 96 TRP L CA 1
ATOM 707 C C . TRP A 1 98 ? 26.406 56.497 -19.085 1.00 52.49 96 TRP L C 1
ATOM 708 O O . TRP A 1 98 ? 25.709 57.105 -18.269 1.00 50.60 96 TRP L O 1
ATOM 719 N N . ALA A 1 99 ? 26.013 56.259 -20.333 1.00 51.91 97 ALA L N 1
ATOM 720 C CA . ALA A 1 99 ? 24.708 56.689 -20.818 1.00 45.11 97 ALA L CA 1
ATOM 721 C C . ALA A 1 99 ? 24.222 55.707 -21.871 1.00 44.02 97 ALA L C 1
ATOM 722 O O . ALA A 1 99 ? 24.926 55.449 -22.852 1.00 45.49 97 ALA L O 1
ATOM 724 N N . PHE A 1 100 ? 23.028 55.162 -21.662 1.00 42.30 98 PHE L N 1
ATOM 725 C CA . PHE A 1 100 ? 22.416 54.225 -22.593 1.00 40.28 98 PHE L CA 1
ATOM 726 C C . PHE A 1 100 ? 21.446 54.955 -23.511 1.00 45.46 98 PHE L C 1
ATOM 727 O O . PHE A 1 100 ? 20.745 55.877 -23.086 1.00 42.37 98 PHE L O 1
ATOM 735 N N . GLY A 1 101 ? 21.410 54.536 -24.771 1.00 39.86 99 GLY L N 1
ATOM 736 C CA . GLY A 1 101 ? 20.404 55.031 -25.683 1.00 41.93 99 GLY L CA 1
ATOM 737 C C . GLY A 1 101 ? 19.023 54.519 -25.322 1.00 41.71 99 GLY L C 1
ATOM 738 O O . GLY A 1 101 ? 18.843 53.648 -24.469 1.00 40.50 99 GLY L O 1
ATOM 739 N N . GLY A 1 102 ? 18.020 55.083 -25.993 1.00 35.48 100 GLY L N 1
ATOM 740 C CA . GLY A 1 102 ? 16.647 54.676 -25.751 1.00 33.27 100 GLY L CA 1
ATOM 741 C C . GLY A 1 102 ? 16.322 53.262 -26.183 1.00 36.49 100 GLY L C 1
ATOM 742 O O . GLY A 1 102 ? 15.276 52.738 -25.784 1.00 36.61 100 GLY L O 1
ATOM 743 N N . GLY A 1 103 ? 17.180 52.638 -26.975 1.00 36.77 101 GLY L N 1
ATOM 744 C CA . GLY A 1 103 ? 16.917 51.291 -27.454 1.00 38.26 101 GLY L CA 1
ATOM 745 C C . GLY A 1 103 ? 16.251 51.280 -28.815 1.00 36.33 101 GLY L C 1
ATOM 746 O O . GLY A 1 103 ? 15.562 52.218 -29.216 1.00 34.87 101 GLY L O 1
ATOM 747 N N . THR A 1 104 ? 16.466 50.186 -29.543 1.00 33.72 102 THR L N 1
ATOM 748 C CA . THR A 1 104 ? 15.895 50.006 -30.877 1.00 38.69 102 THR L CA 1
ATOM 749 C C . THR A 1 104 ? 15.495 48.546 -31.032 1.00 34.53 102 THR L C 1
ATOM 750 O O . THR A 1 104 ? 16.360 47.672 -31.153 1.00 32.97 102 THR L O 1
ATOM 754 N N . GLY A 1 105 ? 14.191 48.283 -31.032 1.00 33.39 103 GLY L N 1
ATOM 755 C CA . GLY A 1 105 ? 13.715 46.923 -31.225 1.00 35.11 103 GLY L CA 1
ATOM 756 C C . GLY A 1 105 ? 13.864 46.499 -32.675 1.00 34.30 103 GLY L C 1
ATOM 757 O O . GLY A 1 105 ? 13.473 47.228 -33.594 1.00 34.74 103 GLY L O 1
ATOM 758 N N . VAL A 1 106 ? 14.433 45.317 -32.886 1.00 31.64 104 VAL L N 1
ATOM 759 C CA . VAL A 1 106 ? 14.674 44.778 -34.220 1.00 35.83 104 VAL L CA 1
ATOM 760 C C . VAL A 1 106 ? 13.812 43.534 -34.384 1.00 36.66 104 VAL L C 1
ATOM 761 O O . VAL A 1 106 ? 14.033 42.520 -33.710 1.00 34.25 104 VAL L O 1
ATOM 765 N N . VAL A 1 107 ? 12.831 43.610 -35.279 1.00 33.73 105 VAL L N 1
ATOM 766 C CA . VAL A 1 107 ? 11.977 42.480 -35.623 1.00 36.60 105 VAL L CA 1
ATOM 767 C C . VAL A 1 107 ? 12.467 41.898 -36.941 1.00 37.78 105 VAL L C 1
ATOM 768 O O . VAL A 1 107 ? 12.755 42.642 -37.887 1.00 39.70 105 VAL L O 1
ATOM 772 N N . VAL A 1 108 ? 12.563 40.573 -37.007 1.00 33.12 106 VAL L N 1
ATOM 773 C CA . VAL A 1 108 ? 13.119 39.875 -38.161 1.00 37.13 106 VAL L CA 1
ATOM 774 C C . VAL A 1 108 ? 11.991 39.130 -38.862 1.00 39.61 106 VAL L C 1
ATOM 775 O O . VAL A 1 108 ? 11.338 38.269 -38.261 1.00 37.54 106 VAL L O 1
ATOM 779 N N . ASP A 1 109 ? 11.768 39.459 -40.133 1.00 37.88 107 ASP L N 1
ATOM 780 C CA . ASP A 1 109 ? 10.765 38.777 -40.940 1.00 38.91 107 ASP L CA 1
ATOM 781 C C . ASP A 1 109 ? 11.360 37.498 -41.518 1.00 39.83 107 ASP L C 1
ATOM 782 O O . ASP A 1 109 ? 12.304 37.551 -42.314 1.00 45.33 107 ASP L O 1
ATOM 787 N N . GLY A 1 110 ? 10.808 36.351 -41.120 1.00 38.20 108 GLY L N 1
ATOM 788 C CA . GLY A 1 110 ? 11.249 35.067 -41.597 1.00 42.13 108 GLY L CA 1
ATOM 789 C C . GLY A 1 110 ? 10.248 34.412 -42.528 1.00 36.29 108 GLY L C 1
ATOM 790 O O . GLY A 1 110 ? 9.370 35.064 -43.108 1.00 38.99 108 GLY L O 1
ATOM 791 N N . ASP A 1 111 ? 10.383 33.100 -42.672 1.00 38.10 109 ASP L N 1
ATOM 792 C CA . ASP A 1 111 ? 9.465 32.348 -43.520 1.00 47.20 109 ASP L CA 1
ATOM 793 C C . ASP A 1 111 ? 8.090 32.283 -42.866 1.00 45.66 109 ASP L C 1
ATOM 794 O O . ASP A 1 111 ? 7.986 31.931 -41.685 1.00 46.50 109 ASP L O 1
ATOM 799 N N . PRO A 1 112 ? 7.019 32.610 -43.587 1.00 46.33 110 PRO L N 1
ATOM 800 C CA . PRO A 1 112 ? 5.681 32.526 -42.992 1.00 45.47 110 PRO L CA 1
ATOM 801 C C . PRO A 1 112 ? 5.357 31.100 -42.574 1.00 45.67 110 PRO L C 1
ATOM 802 O O . PRO A 1 112 ? 5.741 30.135 -43.238 1.00 44.93 110 PRO L O 1
ATOM 806 N N . VAL A 1 113 ? 4.643 30.974 -41.458 1.00 42.79 111 VAL L N 1
ATOM 807 C CA . VAL A 1 113 ? 4.215 29.678 -40.943 1.00 39.35 111 VAL L CA 1
ATOM 808 C C . VAL A 1 113 ? 2.799 29.820 -40.405 1.00 42.34 111 VAL L C 1
ATOM 809 O O . VAL A 1 113 ? 2.512 30.741 -39.633 1.00 43.07 111 VAL L O 1
ATOM 813 N N . ALA A 1 114 ? 1.915 28.912 -40.815 1.00 46.39 112 ALA L N 1
ATOM 814 C CA . ALA A 1 114 ? 0.552 28.920 -40.305 1.00 39.35 112 ALA L CA 1
ATOM 815 C C . ALA A 1 114 ? 0.523 28.355 -38.886 1.00 36.78 112 ALA L C 1
ATOM 816 O O . ALA A 1 114 ? 1.233 27.392 -38.586 1.00 37.95 112 ALA L O 1
ATOM 818 N N . PRO A 1 115 ? -0.279 28.933 -37.998 1.00 37.04 113 PRO L N 1
ATOM 819 C CA . PRO A 1 115 ? -0.283 28.500 -36.600 1.00 40.44 113 PRO L CA 1
ATOM 820 C C . PRO A 1 115 ? -1.240 27.344 -36.340 1.00 45.12 113 PRO L C 1
ATOM 821 O O . PRO A 1 115 ? -2.217 27.124 -37.059 1.00 46.41 113 PRO L O 1
ATOM 825 N N . THR A 1 116 ? -0.926 26.599 -35.286 1.00 40.49 114 THR L N 1
ATOM 826 C CA . THR A 1 116 ? -1.834 25.617 -34.712 1.00 37.30 114 THR L CA 1
ATOM 827 C C . THR A 1 116 ? -2.460 26.211 -33.459 1.00 37.06 114 THR L C 1
ATOM 828 O O . THR A 1 116 ? -1.802 26.941 -32.712 1.00 40.91 114 THR L O 1
ATOM 832 N N . VAL A 1 117 ? -3.736 25.907 -33.235 1.00 38.35 115 VAL L N 1
ATOM 833 C CA . VAL A 1 117 ? -4.509 26.519 -32.163 1.00 37.09 115 VAL L CA 1
ATOM 834 C C . VAL A 1 117 ? -4.926 25.447 -31.168 1.00 43.24 115 VAL L C 1
ATOM 835 O O . VAL A 1 117 ? -5.363 24.358 -31.557 1.00 45.28 115 VAL L O 1
ATOM 839 N N . LEU A 1 118 ? -4.788 25.762 -29.882 1.00 42.76 116 LEU L N 1
ATOM 840 C CA . LEU A 1 118 ? -5.226 24.895 -28.798 1.00 39.95 116 LEU L CA 1
ATOM 841 C C . LEU A 1 118 ? -6.141 25.691 -27.881 1.00 42.75 116 LEU L C 1
ATOM 842 O O . LEU A 1 118 ? -5.806 26.813 -27.490 1.00 46.78 116 LEU L O 1
ATOM 847 N N . ILE A 1 119 ? -7.292 25.115 -27.546 1.00 41.77 117 ILE L N 1
ATOM 848 C CA . ILE A 1 119 ? -8.265 25.746 -26.664 1.00 41.41 117 ILE L CA 1
ATOM 849 C C . ILE A 1 119 ? -8.328 24.949 -25.369 1.00 48.90 117 ILE L C 1
ATOM 850 O O . ILE A 1 119 ? -8.370 23.713 -25.389 1.00 48.06 117 ILE L O 1
ATOM 855 N N . PHE A 1 120 ? -8.328 25.656 -24.246 1.00 43.06 118 PHE L N 1
ATOM 856 C CA . PHE A 1 120 ? -8.334 25.023 -22.928 1.00 50.29 118 PHE L CA 1
ATOM 857 C C . PHE A 1 120 ? -9.576 25.433 -22.153 1.00 52.67 118 PHE L C 1
ATOM 858 O O . PHE A 1 120 ? -9.702 26.611 -21.768 1.00 51.34 118 PHE L O 1
ATOM 866 N N . PRO A 1 121 ? -10.513 24.523 -21.905 1.00 51.07 119 PRO L N 1
ATOM 867 C CA . PRO A 1 121 ? -11.677 24.859 -21.084 1.00 57.20 119 PRO L CA 1
ATOM 868 C C . PRO A 1 121 ? -11.259 25.137 -19.652 1.00 57.93 119 PRO L C 1
ATOM 869 O O . PRO A 1 121 ? -10.192 24.685 -19.209 1.00 55.10 119 PRO L O 1
ATOM 873 N N . PRO A 1 122 ? -12.070 25.873 -18.895 1.00 56.81 120 PRO L N 1
ATOM 874 C CA . PRO A 1 122 ? -11.704 26.169 -17.506 1.00 59.67 120 PRO L CA 1
ATOM 875 C C . PRO A 1 122 ? -11.632 24.901 -16.671 1.00 62.38 120 PRO L C 1
ATOM 876 O O . PRO A 1 122 ? -12.384 23.947 -16.880 1.00 64.01 120 PRO L O 1
ATOM 880 N N . ALA A 1 123 ? -10.706 24.899 -15.715 1.00 67.33 121 ALA L N 1
ATOM 881 C CA . ALA A 1 123 ? -10.557 23.759 -14.825 1.00 66.43 121 ALA L CA 1
ATOM 882 C C . ALA A 1 123 ? -11.852 23.511 -14.056 1.00 66.74 121 ALA L C 1
ATOM 883 O O . ALA A 1 123 ? -12.732 24.372 -13.967 1.00 66.61 121 ALA L O 1
ATOM 885 N N . ALA A 1 124 ? -11.959 22.307 -13.491 1.00 72.68 122 ALA L N 1
ATOM 886 C CA . ALA A 1 124 ? -13.180 21.927 -12.789 1.00 72.98 122 ALA L CA 1
ATOM 887 C C . ALA A 1 124 ? -13.474 22.854 -11.617 1.00 69.36 122 ALA L C 1
ATOM 888 O O . ALA A 1 124 ? -14.643 23.065 -11.273 1.00 71.40 122 ALA L O 1
ATOM 890 N N . ASP A 1 125 ? -12.439 23.419 -10.996 1.00 67.22 123 ASP L N 1
ATOM 891 C CA . ASP A 1 125 ? -12.600 24.251 -9.812 1.00 70.01 123 ASP L CA 1
ATOM 892 C C . ASP A 1 125 ? -12.479 25.742 -10.116 1.00 73.44 123 ASP L C 1
ATOM 893 O O . ASP A 1 125 ? -12.161 26.526 -9.215 1.00 73.60 123 ASP L O 1
ATOM 898 N N . GLN A 1 126 ? -12.725 26.150 -11.361 1.00 70.50 124 GLN L N 1
ATOM 899 C CA . GLN A 1 126 ? -12.706 27.568 -11.700 1.00 69.94 124 GLN L CA 1
ATOM 900 C C . GLN A 1 126 ? -14.054 28.237 -11.458 1.00 69.63 124 GLN L C 1
ATOM 901 O O . GLN A 1 126 ? -14.103 29.359 -10.943 1.00 68.93 124 GLN L O 1
ATOM 907 N N . VAL A 1 127 ? -15.151 27.569 -11.822 1.00 69.79 125 VAL L N 1
ATOM 908 C CA . VAL A 1 127 ? -16.474 28.158 -11.636 1.00 74.15 125 VAL L CA 1
ATOM 909 C C . VAL A 1 127 ? -16.766 28.376 -10.159 1.00 69.21 125 VAL L C 1
ATOM 910 O O . VAL A 1 127 ? -17.525 29.283 -9.796 1.00 69.68 125 VAL L O 1
ATOM 914 N N . ALA A 1 128 ? -16.175 27.558 -9.285 1.00 70.16 126 ALA L N 1
ATOM 915 C CA . ALA A 1 128 ? -16.403 27.719 -7.853 1.00 71.89 126 ALA L CA 1
ATOM 916 C C . ALA A 1 128 ? -16.003 29.108 -7.373 1.00 74.10 126 ALA L C 1
ATOM 917 O O . ALA A 1 128 ? -16.627 29.652 -6.454 1.00 68.03 126 ALA L O 1
ATOM 919 N N . THR A 1 129 ? -14.973 29.697 -7.978 1.00 73.67 127 THR L N 1
ATOM 920 C CA . THR A 1 129 ? -14.510 31.029 -7.613 1.00 69.54 127 THR L CA 1
ATOM 921 C C . THR A 1 129 ? -15.344 32.140 -8.239 1.00 68.98 127 THR L C 1
ATOM 922 O O . THR A 1 129 ? -14.986 33.315 -8.103 1.00 66.51 127 THR L O 1
ATOM 926 N N . GLY A 1 130 ? -16.438 31.800 -8.917 1.00 71.20 128 GLY L N 1
ATOM 927 C CA . GLY A 1 130 ? -17.254 32.791 -9.584 1.00 68.43 128 GLY L CA 1
ATOM 928 C C . GLY A 1 130 ? -16.605 33.469 -10.768 1.00 73.07 128 GLY L C 1
ATOM 929 O O . GLY A 1 130 ? -17.199 34.399 -11.328 1.00 76.04 128 GLY L O 1
ATOM 930 N N . THR A 1 131 ? -15.412 33.038 -11.173 1.00 73.33 129 THR L N 1
ATOM 931 C CA . THR A 1 131 ? -14.705 33.637 -12.297 1.00 77.43 129 THR L CA 1
ATOM 932 C C . THR A 1 131 ? -14.083 32.533 -13.137 1.00 72.14 129 THR L C 1
ATOM 933 O O . THR A 1 131 ? -13.392 31.660 -12.604 1.00 68.82 129 THR L O 1
ATOM 937 N N . VAL A 1 132 ? -14.330 32.575 -14.444 1.00 71.57 130 VAL L N 1
ATOM 938 C CA . VAL A 1 132 ? -13.820 31.583 -15.382 1.00 69.36 130 VAL L CA 1
ATOM 939 C C . VAL A 1 132 ? -12.886 32.273 -16.365 1.00 64.14 130 VAL L C 1
ATOM 940 O O . VAL A 1 132 ? -13.170 33.381 -16.833 1.00 66.82 130 VAL L O 1
ATOM 944 N N . THR A 1 133 ? -11.772 31.614 -16.678 1.00 64.17 131 THR L N 1
ATOM 945 C CA . THR A 1 133 ? -10.772 32.143 -17.601 1.00 60.93 131 THR L CA 1
ATOM 946 C C . THR A 1 133 ? -10.453 31.073 -18.636 1.00 55.31 131 THR L C 1
ATOM 947 O O . THR A 1 133 ? -9.760 30.097 -18.330 1.00 53.86 131 THR L O 1
ATOM 951 N N . ILE A 1 134 ? -10.957 31.254 -19.852 1.00 55.72 132 ILE L N 1
ATOM 952 C CA . ILE A 1 134 ? -10.699 30.330 -20.950 1.00 53.45 132 ILE L CA 1
ATOM 953 C C . ILE A 1 134 ? -9.414 30.753 -21.648 1.00 48.35 132 ILE L C 1
ATOM 954 O O . ILE A 1 134 ? -9.221 31.936 -21.951 1.00 45.72 132 ILE L O 1
ATOM 959 N N . VAL A 1 135 ? -8.534 29.788 -21.905 1.00 44.99 133 VAL L N 1
ATOM 960 C CA . VAL A 1 135 ? -7.213 30.048 -22.466 1.00 48.26 133 VAL L CA 1
ATOM 961 C C . VAL A 1 135 ? -7.139 29.439 -23.859 1.00 45.27 133 VAL L C 1
ATOM 962 O O . VAL A 1 135 ? -7.532 28.284 -24.064 1.00 41.84 133 VAL L O 1
ATOM 966 N N . CYS A 1 136 ? -6.630 30.217 -24.812 1.00 46.86 134 CYS L N 1
ATOM 967 C CA . CYS A 1 136 ? -6.403 29.769 -26.178 1.00 42.43 134 CYS L CA 1
ATOM 968 C C . CYS A 1 136 ? -4.987 30.142 -26.587 1.00 40.24 134 CYS L C 1
ATOM 969 O O . CYS A 1 136 ? -4.528 31.255 -26.315 1.00 43.22 134 CYS L O 1
ATOM 972 N N . VAL A 1 137 ? -4.295 29.210 -27.238 1.00 40.10 135 VAL L N 1
ATOM 973 C CA . VAL A 1 137 ? -2.892 29.379 -27.595 1.00 40.37 135 VAL L CA 1
ATOM 974 C C . VAL A 1 137 ? -2.726 29.203 -29.098 1.00 44.80 135 VAL L C 1
ATOM 975 O O . VAL A 1 137 ? -3.288 28.276 -29.692 1.00 42.41 135 VAL L O 1
ATOM 979 N N . ALA A 1 138 ? -1.950 30.096 -29.706 1.00 38.45 136 ALA L N 1
ATOM 980 C CA . ALA A 1 138 ? -1.544 29.990 -31.102 1.00 41.84 136 ALA L CA 1
ATOM 981 C C . ALA A 1 138 ? -0.070 29.610 -31.134 1.00 41.03 136 ALA L C 1
ATOM 982 O O . ALA A 1 138 ? 0.777 30.360 -30.639 1.00 33.40 136 ALA L O 1
ATOM 984 N N . ASN A 1 139 ? 0.232 28.454 -31.718 1.00 36.98 137 ASN L N 1
ATOM 985 C CA . ASN A 1 139 ? 1.553 27.850 -31.623 1.00 40.05 137 ASN L CA 1
ATOM 986 C C . ASN A 1 139 ? 2.339 28.017 -32.918 1.00 42.65 137 ASN L C 1
ATOM 987 O O . ASN A 1 139 ? 1.797 27.847 -34.014 1.00 45.18 137 ASN L O 1
ATOM 992 N N . LYS A 1 140 ? 3.624 28.346 -32.773 1.00 40.90 138 LYS L N 1
ATOM 993 C CA . LYS A 1 140 ? 4.586 28.350 -33.870 1.00 42.98 138 LYS L CA 1
ATOM 994 C C . LYS A 1 140 ? 4.016 28.968 -35.140 1.00 40.04 138 LYS L C 1
ATOM 995 O O . LYS A 1 140 ? 3.494 28.257 -36.005 1.00 43.69 138 LYS L O 1
ATOM 1001 N N . TYR A 1 141 ? 4.123 30.287 -35.267 1.00 39.45 139 TYR L N 1
ATOM 1002 C CA . TYR A 1 141 ? 3.584 30.992 -36.419 1.00 39.84 139 TYR L CA 1
ATOM 1003 C C . TYR A 1 141 ? 4.370 32.278 -36.616 1.00 41.48 139 TYR L C 1
ATOM 1004 O O . TYR A 1 141 ? 4.986 32.799 -35.682 1.00 37.92 139 TYR L O 1
ATOM 1013 N N . PHE A 1 142 ? 4.346 32.790 -37.846 1.00 39.84 140 PHE L N 1
ATOM 1014 C CA . PHE A 1 142 ? 4.889 34.125 -38.055 1.00 42.52 140 PHE L CA 1
ATOM 1015 C C . PHE A 1 142 ? 3.737 35.069 -38.398 1.00 50.51 140 PHE L C 1
ATOM 1016 O O . PHE A 1 142 ? 2.795 35.155 -37.602 1.00 51.22 140 PHE L O 1
ATOM 1024 N N . PRO A 1 143 ? 3.721 35.739 -39.587 1.00 48.01 141 PRO L N 1
ATOM 1025 C CA . PRO A 1 143 ? 2.933 36.978 -39.732 1.00 45.20 141 PRO L CA 1
ATOM 1026 C C . PRO A 1 143 ? 1.838 37.148 -38.689 1.00 48.17 141 PRO L C 1
ATOM 1027 O O . PRO A 1 143 ? 0.874 36.375 -38.672 1.00 55.36 141 PRO L O 1
ATOM 1031 N N . ASP A 1 144 ? 1.994 38.141 -37.809 1.00 42.83 142 ASP L N 1
ATOM 1032 C CA . ASP A 1 144 ? 1.094 38.373 -36.682 1.00 34.79 142 ASP L CA 1
ATOM 1033 C C . ASP A 1 144 ? -0.338 37.950 -36.979 1.00 36.40 142 ASP L C 1
ATOM 1034 O O . ASP A 1 144 ? -0.852 38.190 -38.077 1.00 47.75 142 ASP L O 1
ATOM 1039 N N . VAL A 1 145 ? -0.986 37.315 -36.009 1.00 39.43 143 VAL L N 1
ATOM 1040 C CA . VAL A 1 145 ? -2.344 36.825 -36.170 1.00 37.64 143 VAL L CA 1
ATOM 1041 C C . VAL A 1 145 ? -3.295 37.728 -35.392 1.00 39.07 143 VAL L C 1
ATOM 1042 O O . VAL A 1 145 ? -2.882 38.607 -34.635 1.00 38.86 143 VAL L O 1
ATOM 1046 N N . THR A 1 146 ? -4.589 37.502 -35.594 1.00 44.75 144 THR L N 1
ATOM 1047 C CA . THR A 1 146 ? -5.640 38.167 -34.841 1.00 39.25 144 THR L CA 1
ATOM 1048 C C . THR A 1 146 ? -6.579 37.107 -34.290 1.00 38.74 144 THR L C 1
ATOM 1049 O O . THR A 1 146 ? -6.906 36.138 -34.982 1.00 42.99 144 THR L O 1
ATOM 1053 N N . VAL A 1 147 ? -7.003 37.286 -33.043 1.00 40.66 145 VAL L N 1
ATOM 1054 C CA . VAL A 1 147 ? -7.824 36.309 -32.339 1.00 40.31 145 VAL L CA 1
ATOM 1055 C C . VAL A 1 147 ? -9.195 36.916 -32.084 1.00 46.92 145 VAL L C 1
ATOM 1056 O O . VAL A 1 147 ? -9.300 38.072 -31.655 1.00 49.14 145 VAL L O 1
ATOM 1060 N N . THR A 1 148 ? -10.241 36.137 -32.349 1.00 43.70 146 THR L N 1
ATOM 1061 C CA . THR A 1 148 ? -11.613 36.534 -32.068 1.00 46.10 146 THR L CA 1
ATOM 1062 C C . THR A 1 148 ? -12.296 35.410 -31.306 1.00 47.52 146 THR L C 1
ATOM 1063 O O . THR A 1 148 ? -12.221 34.246 -31.712 1.00 53.16 146 THR L O 1
ATOM 1067 N N . TRP A 1 149 ? -12.951 35.758 -30.203 1.00 54.90 147 TRP L N 1
ATOM 1068 C CA . TRP A 1 149 ? -13.682 34.799 -29.386 1.00 55.81 147 TRP L CA 1
ATOM 1069 C C . TRP A 1 149 ? -15.157 34.835 -29.758 1.00 55.51 147 TRP L C 1
ATOM 1070 O O . TRP A 1 149 ? -15.741 35.914 -29.899 1.00 61.31 147 TRP L O 1
ATOM 1081 N N . GLU A 1 150 ? -15.755 33.656 -29.917 1.00 58.76 148 GLU L N 1
ATOM 1082 C CA . GLU A 1 150 ? -17.169 33.532 -30.239 1.00 64.96 148 GLU L CA 1
ATOM 1083 C C . GLU A 1 150 ? -17.829 32.601 -29.235 1.00 65.47 148 GLU L C 1
ATOM 1084 O O . GLU A 1 150 ? -17.356 31.480 -29.018 1.00 62.47 148 GLU L O 1
ATOM 1090 N N . VAL A 1 151 ? -18.912 33.068 -28.624 1.00 69.59 149 VAL L N 1
ATOM 1091 C CA . VAL A 1 151 ? -19.678 32.293 -27.656 1.00 67.06 149 VAL L CA 1
ATOM 1092 C C . VAL A 1 151 ? -21.044 32.021 -28.271 1.00 72.73 149 VAL L C 1
ATOM 1093 O O . VAL A 1 151 ? -21.894 32.917 -28.341 1.00 76.90 149 VAL L O 1
ATOM 1097 N N . ASP A 1 152 ? -21.255 30.786 -28.724 1.00 72.31 150 ASP L N 1
ATOM 1098 C CA . ASP A 1 152 ? -22.503 30.397 -29.379 1.00 73.56 150 ASP L CA 1
ATOM 1099 C C . ASP A 1 152 ? -22.770 31.259 -30.611 1.00 72.23 150 ASP L C 1
ATOM 1100 O O . ASP A 1 152 ? -23.909 31.631 -30.899 1.00 73.19 150 ASP L O 1
ATOM 1105 N N . GLY A 1 153 ? -21.706 31.582 -31.344 1.00 71.16 151 GLY L N 1
ATOM 1106 C CA . GLY A 1 153 ? -21.815 32.375 -32.549 1.00 72.32 151 GLY L CA 1
ATOM 1107 C C . GLY A 1 153 ? -21.774 33.873 -32.347 1.00 72.74 151 GLY L C 1
ATOM 1108 O O . GLY A 1 153 ? -21.835 34.615 -33.336 1.00 74.19 151 GLY L O 1
ATOM 1109 N N . THR A 1 154 ? -21.674 34.344 -31.107 1.00 72.80 152 THR L N 1
ATOM 1110 C CA . THR A 1 154 ? -21.638 35.769 -30.806 1.00 72.98 152 THR L CA 1
ATOM 1111 C C . THR A 1 154 ? -20.198 36.184 -30.528 1.00 70.71 152 THR L C 1
ATOM 1112 O O . THR A 1 154 ? -19.536 35.602 -29.661 1.00 66.51 152 THR L O 1
ATOM 1116 N N . THR A 1 155 ? -19.719 37.186 -31.261 1.00 66.03 153 THR L N 1
ATOM 1117 C CA . THR A 1 155 ? -18.347 37.647 -31.095 1.00 63.67 153 THR L CA 1
ATOM 1118 C C . THR A 1 155 ? -18.209 38.449 -29.807 1.00 68.69 153 THR L C 1
ATOM 1119 O O . THR A 1 155 ? -18.976 39.384 -29.557 1.00 69.48 153 THR L O 1
ATOM 1123 N N . GLN A 1 156 ? -17.224 38.083 -28.990 1.00 67.17 154 GLN L N 1
ATOM 1124 C CA . GLN A 1 156 ? -16.985 38.773 -27.731 1.00 62.10 154 GLN L CA 1
ATOM 1125 C C . GLN A 1 156 ? -16.186 40.048 -27.964 1.00 63.90 154 GLN L C 1
ATOM 1126 O O . GLN A 1 156 ? -15.306 40.100 -28.829 1.00 66.88 154 GLN L O 1
ATOM 1132 N N . THR A 1 157 ? -16.499 41.082 -27.182 1.00 65.15 155 THR L N 1
ATOM 1133 C CA . THR A 1 157 ? -15.848 42.376 -27.310 1.00 59.98 155 THR L CA 1
ATOM 1134 C C . THR A 1 157 ? -15.096 42.814 -26.062 1.00 61.51 155 THR L C 1
ATOM 1135 O O . THR A 1 157 ? -14.382 43.822 -26.118 1.00 62.95 155 THR L O 1
ATOM 1139 N N . THR A 1 158 ? -15.231 42.100 -24.947 1.00 60.68 156 THR L N 1
ATOM 1140 C CA . THR A 1 158 ? -14.553 42.456 -23.710 1.00 60.85 156 THR L CA 1
ATOM 1141 C C . THR A 1 158 ? -14.041 41.191 -23.037 1.00 63.77 156 THR L C 1
ATOM 1142 O O . THR A 1 158 ? -14.298 40.071 -23.487 1.00 65.57 156 THR L O 1
ATOM 1146 N N . GLY A 1 159 ? -13.304 41.382 -21.945 1.00 54.83 157 GLY L N 1
ATOM 1147 C CA . GLY A 1 159 ? -12.758 40.260 -21.208 1.00 57.02 157 GLY L CA 1
ATOM 1148 C C . GLY A 1 159 ? -11.684 39.484 -21.932 1.00 56.59 157 GLY L C 1
ATOM 1149 O O . GLY A 1 159 ? -11.424 38.330 -21.580 1.00 55.89 157 GLY L O 1
ATOM 1150 N N . ILE A 1 160 ? -11.045 40.083 -22.933 1.00 58.05 158 ILE L N 1
ATOM 1151 C CA . ILE A 1 160 ? -10.027 39.420 -23.738 1.00 57.80 158 ILE L CA 1
ATOM 1152 C C . ILE A 1 160 ? -8.710 40.160 -23.560 1.00 56.02 158 ILE L C 1
ATOM 1153 O O . ILE A 1 160 ? -8.672 41.395 -23.624 1.00 59.67 158 ILE L O 1
ATOM 1158 N N . GLU A 1 161 ? -7.635 39.406 -23.339 1.00 49.59 159 GLU L N 1
ATOM 1159 C CA . GLU A 1 161 ? -6.297 39.973 -23.239 1.00 48.80 159 GLU L CA 1
ATOM 1160 C C . GLU A 1 161 ? -5.304 38.965 -23.794 1.00 49.27 159 GLU L C 1
ATOM 1161 O O . GLU A 1 161 ? -5.369 37.778 -23.460 1.00 49.46 159 GLU L O 1
ATOM 1167 N N . ASN A 1 162 ? -4.394 39.438 -24.639 1.00 43.64 160 ASN L N 1
ATOM 1168 C CA . ASN A 1 162 ? -3.449 38.581 -25.337 1.00 39.15 160 ASN L CA 1
ATOM 1169 C C . ASN A 1 162 ? -2.029 38.827 -24.843 1.00 41.29 160 ASN L C 1
ATOM 1170 O O . ASN A 1 162 ? -1.706 39.886 -24.297 1.00 44.29 160 ASN L O 1
ATOM 1175 N N . SER A 1 163 ? -1.181 37.822 -25.047 1.00 35.44 161 SER L N 1
ATOM 1176 C CA . SER A 1 163 ? 0.225 37.899 -24.674 1.00 40.17 161 SER L CA 1
ATOM 1177 C C . SER A 1 163 ? 1.034 37.113 -25.692 1.00 33.38 161 SER L C 1
ATOM 1178 O O . SER A 1 163 ? 0.706 35.961 -25.989 1.00 35.88 161 SER L O 1
ATOM 1181 N N . LYS A 1 164 ? 2.084 37.734 -26.223 1.00 36.63 162 LYS L N 1
ATOM 1182 C CA . LYS A 1 164 ? 2.895 37.144 -27.277 1.00 38.30 162 LYS L CA 1
ATOM 1183 C C . LYS A 1 164 ? 4.319 36.935 -26.783 1.00 37.94 162 LYS L C 1
ATOM 1184 O O . LYS A 1 164 ? 4.902 37.819 -26.148 1.00 40.50 162 LYS L O 1
ATOM 1190 N N . THR A 1 165 ? 4.871 35.763 -27.077 1.00 37.30 163 THR L N 1
ATOM 1191 C CA . THR A 1 165 ? 6.236 35.446 -26.697 1.00 40.44 163 THR L CA 1
ATOM 1192 C C . THR A 1 165 ? 7.223 36.052 -27.689 1.00 42.31 163 THR L C 1
ATOM 1193 O O . THR A 1 165 ? 6.846 36.448 -28.795 1.00 38.14 163 THR L O 1
ATOM 1197 N N . PRO A 1 166 ? 8.497 36.141 -27.314 1.00 44.64 164 PRO L N 1
ATOM 1198 C CA . PRO A 1 166 ? 9.512 36.622 -28.258 1.00 39.77 164 PRO L CA 1
ATOM 1199 C C . PRO A 1 166 ? 9.615 35.705 -29.467 1.00 37.98 164 PRO L C 1
ATOM 1200 O O . PRO A 1 166 ? 9.114 34.579 -29.483 1.00 39.56 164 PRO L O 1
ATOM 1204 N N . GLN A 1 167 ? 10.284 36.208 -30.501 1.00 33.93 165 GLN L N 1
ATOM 1205 C CA . GLN A 1 167 ? 10.478 35.422 -31.711 1.00 40.85 165 GLN L CA 1
ATOM 1206 C C . GLN A 1 167 ? 11.460 34.286 -31.456 1.00 39.84 165 GLN L C 1
ATOM 1207 O O . GLN A 1 167 ? 12.463 34.454 -30.755 1.00 34.09 165 GLN L O 1
ATOM 1213 N N . ASN A 1 168 ? 11.166 33.123 -32.030 1.00 32.68 166 ASN L N 1
ATOM 1214 C CA . ASN A 1 168 ? 12.054 31.979 -31.883 1.00 36.09 166 ASN L CA 1
ATOM 1215 C C . ASN A 1 168 ? 13.401 32.280 -32.528 1.00 37.93 166 ASN L C 1
ATOM 1216 O O . ASN A 1 168 ? 13.466 32.766 -33.661 1.00 46.36 166 ASN L O 1
ATOM 1221 N N . SER A 1 169 ? 14.480 31.986 -31.800 1.00 38.05 167 SER L N 1
ATOM 1222 C CA . SER A 1 169 ? 15.815 32.306 -32.292 1.00 39.49 167 SER L CA 1
ATOM 1223 C C . SER A 1 169 ? 16.164 31.554 -33.570 1.00 40.18 167 SER L C 1
ATOM 1224 O O . SER A 1 169 ? 17.122 31.931 -34.254 1.00 39.52 167 SER L O 1
ATOM 1227 N N . ALA A 1 170 ? 15.413 30.509 -33.913 1.00 40.40 168 ALA L N 1
ATOM 1228 C CA . ALA A 1 170 ? 15.744 29.662 -35.052 1.00 40.03 168 ALA L CA 1
ATOM 1229 C C . ALA A 1 170 ? 14.890 29.928 -36.282 1.00 43.01 168 ALA L C 1
ATOM 1230 O O . ALA A 1 170 ? 15.387 29.791 -37.405 1.00 47.60 168 ALA L O 1
ATOM 1232 N N . ASP A 1 171 ? 13.617 30.304 -36.106 1.00 41.78 169 ASP L N 1
ATOM 1233 C CA . ASP A 1 171 ? 12.737 30.476 -37.256 1.00 39.88 169 ASP L CA 1
ATOM 1234 C C . ASP A 1 171 ? 11.852 31.714 -37.150 1.00 39.26 169 ASP L C 1
ATOM 1235 O O . ASP A 1 171 ? 10.872 31.827 -37.898 1.00 42.27 169 ASP L O 1
ATOM 1240 N N . CYS A 1 172 ? 12.157 32.636 -36.236 1.00 43.98 170 CYS L N 1
ATOM 1241 C CA . CYS A 1 172 ? 11.458 33.915 -36.182 1.00 37.78 170 CYS L CA 1
ATOM 1242 C C . CYS A 1 172 ? 10.009 33.767 -35.730 1.00 35.99 170 CYS L C 1
ATOM 1243 O O . CYS A 1 172 ? 9.288 34.763 -35.617 1.00 36.78 170 CYS L O 1
ATOM 1246 N N . THR 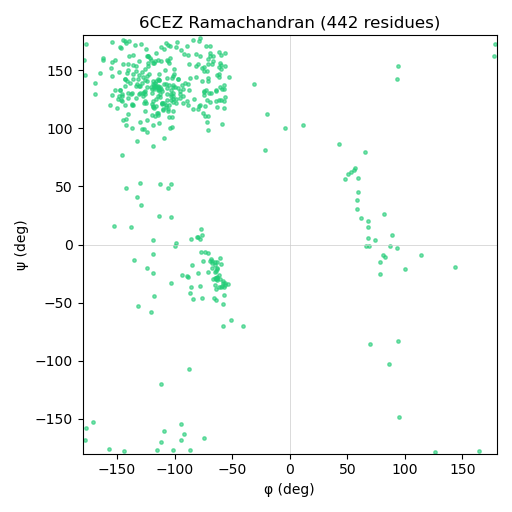A 1 173 ? 9.567 32.540 -35.467 1.00 35.30 171 THR L N 1
ATOM 1247 C CA . THR A 1 173 ? 8.155 32.316 -35.200 1.00 39.40 171 THR L CA 1
ATOM 1248 C C . THR A 1 173 ? 7.750 32.890 -33.844 1.00 35.43 171 THR L C 1
ATOM 1249 O O . THR A 1 173 ? 8.578 33.122 -32.958 1.00 36.09 171 THR L O 1
ATOM 1253 N N . TYR A 1 174 ? 6.449 33.119 -33.695 1.00 41.67 172 TYR L N 1
ATOM 1254 C CA . TYR A 1 174 ? 5.851 33.645 -32.477 1.00 37.09 172 TYR L CA 1
ATOM 1255 C C . 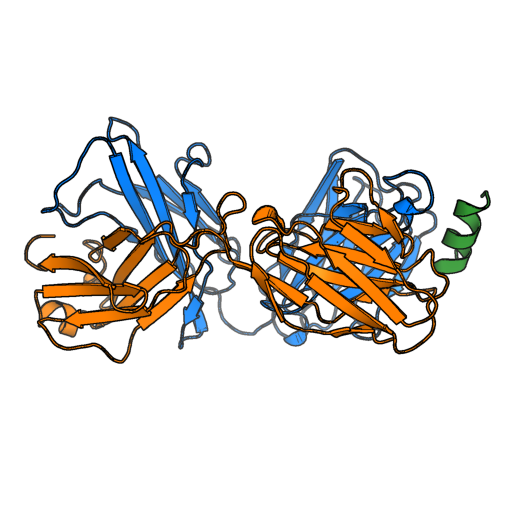TYR A 1 174 ? 5.076 32.556 -31.745 1.00 39.03 172 TYR L C 1
ATOM 1256 O O . TYR A 1 174 ? 4.894 31.439 -32.236 1.00 42.02 172 TYR L O 1
ATOM 1265 N N . ASN A 1 175 ? 4.613 32.913 -30.550 1.00 43.23 173 ASN L N 1
ATOM 1266 C CA . ASN A 1 175 ? 3.685 32.095 -29.781 1.00 39.42 173 ASN L CA 1
ATOM 1267 C C . ASN A 1 175 ? 2.804 33.037 -28.977 1.00 39.27 173 ASN L C 1
ATOM 1268 O O . ASN A 1 175 ? 3.316 33.919 -28.281 1.00 43.82 173 ASN L O 1
ATOM 1273 N N . LEU A 1 176 ? 1.491 32.860 -29.083 1.00 37.86 174 LEU L N 1
ATOM 1274 C CA . LEU A 1 176 ? 0.539 33.774 -28.474 1.00 34.46 174 LEU L CA 1
ATOM 1275 C C . LEU A 1 176 ? -0.461 33.004 -27.625 1.00 38.95 174 LEU L C 1
ATOM 1276 O O . LEU A 1 176 ? -0.800 31.854 -27.919 1.00 34.62 174 LEU L O 1
ATOM 1281 N N . SER A 1 177 ? -0.927 33.655 -26.562 1.00 37.74 175 SER L N 1
ATOM 1282 C CA . SER A 1 177 ? -1.960 33.114 -25.692 1.00 36.82 175 SER L CA 1
ATOM 1283 C C . SER A 1 177 ? -3.069 34.144 -25.557 1.00 36.17 175 SER L C 1
ATOM 1284 O O . SER A 1 177 ? -2.798 35.318 -25.286 1.00 39.23 175 SER L O 1
ATOM 1287 N N . SER A 1 178 ? -4.309 33.708 -25.753 1.00 40.81 176 SER L N 1
ATOM 1288 C CA . SER A 1 178 ? -5.479 34.561 -25.607 1.00 43.81 176 SER L CA 1
ATOM 1289 C C . SER A 1 178 ? -6.374 33.983 -24.522 1.00 42.30 176 SER L C 1
ATOM 1290 O O . SER A 1 178 ? -6.679 32.787 -24.536 1.00 43.70 176 SER L O 1
ATOM 1293 N N . THR A 1 179 ? -6.785 34.829 -23.582 1.00 43.90 177 THR L N 1
ATOM 1294 C CA . THR A 1 179 ? -7.626 34.417 -22.469 1.00 46.79 177 THR L CA 1
ATOM 1295 C C . THR A 1 179 ? -8.924 35.211 -22.487 1.00 50.04 177 THR L C 1
ATOM 1296 O O . THR A 1 179 ? -8.915 36.430 -22.686 1.00 53.47 177 THR L O 1
ATOM 1300 N N . LEU A 1 180 ? -10.037 34.511 -22.283 1.00 51.44 178 LEU L N 1
ATOM 1301 C CA . LEU A 1 180 ? -11.360 35.123 -22.200 1.00 49.51 178 LEU L CA 1
ATOM 1302 C C . LEU A 1 180 ? -11.911 34.865 -20.804 1.00 53.46 178 LEU L C 1
ATOM 1303 O O . LEU A 1 180 ? -12.228 33.721 -20.459 1.00 59.22 178 LEU L O 1
ATOM 1308 N N . THR A 1 181 ? -12.018 35.920 -20.004 1.00 57.78 179 THR L N 1
ATOM 1309 C CA . THR A 1 181 ? -12.533 35.832 -18.646 1.00 60.78 179 THR L CA 1
ATOM 1310 C C . THR A 1 181 ? -13.932 36.429 -18.587 1.00 60.63 179 THR L C 1
ATOM 1311 O O . THR A 1 181 ? -14.183 37.503 -19.144 1.00 55.65 179 THR L O 1
ATOM 1315 N N . LEU A 1 182 ? -14.839 35.728 -17.913 1.00 61.25 180 LEU L N 1
ATOM 1316 C CA . LEU A 1 182 ? -16.214 36.184 -17.780 1.00 68.67 180 LEU L CA 1
ATOM 1317 C C . LEU A 1 182 ? -16.811 35.591 -16.511 1.00 69.42 180 LEU L C 1
ATOM 1318 O O . LEU A 1 182 ? -16.188 34.777 -15.824 1.00 64.00 180 LEU L O 1
ATOM 1323 N N . THR A 1 183 ? -18.034 36.015 -16.204 1.00 71.58 181 THR L N 1
ATOM 1324 C CA . THR A 1 183 ? -18.695 35.579 -14.982 1.00 77.13 181 THR L CA 1
ATOM 1325 C C . THR A 1 183 ? -19.106 34.116 -15.082 1.00 75.34 181 THR L C 1
ATOM 1326 O O . THR A 1 183 ? -19.509 33.637 -16.145 1.00 75.41 181 THR L O 1
ATOM 1330 N N . SER A 1 184 ? -19.002 33.402 -13.957 1.00 78.44 182 SER L N 1
ATOM 1331 C CA . SER A 1 184 ? -19.462 32.018 -13.923 1.00 74.60 182 SER L CA 1
ATOM 1332 C C . SER A 1 184 ? -20.924 31.909 -14.334 1.00 77.58 182 SER L C 1
ATOM 1333 O O . SER A 1 184 ? -21.325 30.910 -14.943 1.00 79.85 182 SER L O 1
ATOM 1336 N N . THR A 1 185 ? -21.732 32.921 -14.012 1.00 78.68 183 THR L N 1
ATOM 1337 C CA . THR A 1 185 ? -23.121 32.925 -14.458 1.00 79.68 183 THR L CA 1
ATOM 1338 C C . THR A 1 185 ? -23.215 33.007 -15.975 1.00 80.43 183 THR L C 1
ATOM 1339 O O . THR A 1 185 ? -24.119 32.415 -16.575 1.00 86.11 183 THR L O 1
ATOM 1343 N N . GLN A 1 186 ? -22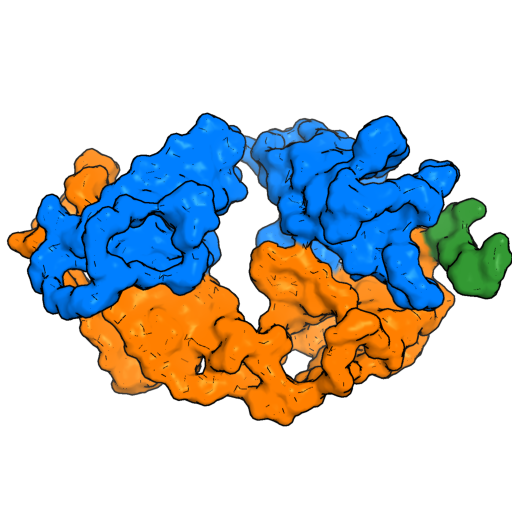.291 33.730 -16.611 1.00 79.54 184 GLN L N 1
ATOM 1344 C CA . GLN A 1 186 ? -22.295 33.832 -18.066 1.00 77.64 184 GLN L CA 1
ATOM 1345 C C . GLN A 1 186 ? -21.715 32.581 -18.715 1.00 74.50 184 GLN L C 1
ATOM 1346 O O . GLN A 1 186 ? -22.182 32.158 -19.778 1.00 74.81 184 GLN L O 1
ATOM 1352 N N . TYR A 1 187 ? -20.701 31.976 -18.090 1.00 72.99 185 TYR L N 1
ATOM 1353 C CA . TYR A 1 187 ? -20.108 30.767 -18.652 1.00 72.02 185 TYR L CA 1
ATOM 1354 C C . TYR A 1 187 ? -21.109 29.621 -18.700 1.00 75.77 185 TYR L C 1
ATOM 1355 O O . TYR A 1 187 ? -21.030 28.766 -19.589 1.00 77.16 185 TYR L O 1
ATOM 1364 N N . ASN A 1 188 ? -22.052 29.583 -17.757 1.00 76.45 186 ASN L N 1
ATOM 1365 C CA . ASN A 1 188 ? -23.059 28.529 -17.743 1.00 77.01 186 ASN L CA 1
ATOM 1366 C C . ASN A 1 188 ? -24.249 28.842 -18.640 1.00 78.16 186 ASN L C 1
ATOM 1367 O O . ASN A 1 188 ? -25.008 27.927 -18.979 1.00 79.16 186 ASN L O 1
ATOM 1372 N N . SER A 1 189 ? -24.428 30.102 -19.030 1.00 76.58 187 SER L N 1
ATOM 1373 C CA . SER A 1 189 ? -25.514 30.496 -19.917 1.00 78.20 187 SER L CA 1
ATOM 1374 C C . SER A 1 189 ? -25.225 30.188 -21.381 1.00 78.71 187 SER L C 1
ATOM 1375 O O . SER A 1 189 ? -26.013 30.580 -22.248 1.00 81.07 187 SER L O 1
ATOM 1378 N N . HIS A 1 190 ? -24.121 29.504 -21.674 1.00 79.19 188 HIS L N 1
ATOM 1379 C CA . HIS A 1 190 ? -23.750 29.162 -23.039 1.00 77.56 188 HIS L CA 1
ATOM 1380 C C . HIS A 1 190 ? -23.117 27.778 -23.048 1.00 75.21 188 HIS L C 1
ATOM 1381 O O . HIS A 1 190 ? -22.897 27.164 -22.000 1.00 78.35 188 HIS L O 1
ATOM 1388 N N . LYS A 1 191 ? -22.820 27.285 -24.251 1.00 70.56 189 LYS L N 1
ATOM 1389 C CA . LYS A 1 191 ? -22.246 25.953 -24.398 1.00 72.83 189 LYS L CA 1
ATOM 1390 C C . LYS A 1 191 ? -21.027 25.958 -25.311 1.00 69.51 189 LYS L C 1
ATOM 1391 O O . LYS A 1 191 ? -19.961 25.459 -24.933 1.00 69.84 189 LYS L O 1
ATOM 1397 N N . GLU A 1 192 ? -21.169 26.512 -26.513 1.00 65.19 190 GLU L N 1
ATOM 1398 C CA . GLU A 1 192 ? -20.102 26.490 -27.505 1.00 66.86 190 GLU L CA 1
ATOM 1399 C C . GLU A 1 192 ? -19.197 27.703 -27.320 1.00 64.17 190 GLU L C 1
ATOM 1400 O O . GLU A 1 192 ? -19.655 28.847 -27.417 1.00 60.17 190 GLU L O 1
ATOM 1406 N N . TYR A 1 193 ? -17.917 27.448 -27.060 1.00 58.89 191 TYR L N 1
ATOM 1407 C CA . TYR A 1 193 ? -16.902 28.488 -26.943 1.00 59.83 191 TYR L CA 1
ATOM 1408 C C . TYR A 1 193 ? -15.849 28.246 -28.013 1.00 52.77 191 TYR L C 1
ATOM 1409 O O . TYR A 1 193 ? -15.223 27.181 -28.041 1.00 54.06 191 TYR L O 1
ATOM 1418 N N . THR A 1 194 ? -15.655 29.228 -28.888 1.00 50.22 192 THR L N 1
ATOM 1419 C CA . THR A 1 194 ? -14.791 29.082 -30.050 1.00 53.03 192 THR L CA 1
ATOM 1420 C C . THR A 1 194 ? -13.646 30.083 -29.995 1.00 45.30 192 THR L C 1
ATOM 1421 O O . THR A 1 194 ? -13.834 31.239 -29.601 1.00 44.60 192 THR L O 1
ATOM 1425 N N . CYS A 1 195 ? -12.461 29.628 -30.394 1.00 41.19 193 CYS L N 1
ATOM 1426 C CA . CYS A 1 195 ? -11.289 30.477 -30.557 1.00 42.79 193 CYS L CA 1
ATOM 1427 C C . CYS A 1 195 ? -10.872 30.434 -32.020 1.00 41.83 193 CYS L C 1
ATOM 1428 O O . CYS A 1 195 ? -10.523 29.367 -32.537 1.00 44.90 193 CYS L O 1
ATOM 1431 N N . LYS A 1 196 ? -10.912 31.586 -32.683 1.00 40.77 194 LYS L N 1
ATOM 1432 C CA . LYS A 1 196 ? -10.551 31.697 -34.090 1.00 44.99 194 LYS L CA 1
ATOM 1433 C C . LYS A 1 196 ? -9.321 32.582 -34.222 1.00 41.26 194 LYS L C 1
ATOM 1434 O O . LYS A 1 196 ? -9.315 33.719 -33.738 1.00 44.70 194 LYS L O 1
ATOM 1440 N N . VAL A 1 197 ? -8.285 32.058 -34.872 1.00 37.30 195 VAL L N 1
ATOM 1441 C CA . VAL A 1 197 ? -7.038 32.780 -35.103 1.00 38.12 195 VAL L CA 1
ATOM 1442 C C . VAL A 1 197 ? -6.891 32.967 -36.607 1.00 39.63 195 VAL L C 1
ATOM 1443 O O . VAL A 1 197 ? -6.712 31.990 -37.347 1.00 41.51 195 VAL L O 1
ATOM 1447 N N . THR A 1 198 ? -6.965 34.214 -37.060 1.00 40.20 196 THR L N 1
ATOM 1448 C CA . THR A 1 198 ? -6.880 34.540 -38.477 1.00 40.82 196 THR L CA 1
ATOM 1449 C C . THR A 1 198 ? -5.499 35.093 -38.799 1.00 41.97 196 THR L C 1
ATOM 1450 O O . THR A 1 198 ? -4.993 35.969 -38.090 1.00 40.08 196 THR L O 1
ATOM 1454 N N . GLN A 1 199 ? -4.898 34.579 -39.868 1.00 38.83 197 GLN L N 1
ATOM 1455 C CA . GLN A 1 199 ? -3.607 35.043 -40.371 1.00 37.19 197 GLN L CA 1
ATOM 1456 C C . GLN A 1 199 ? -3.850 35.570 -41.783 1.00 44.57 197 GLN L C 1
ATOM 1457 O O . GLN A 1 199 ? -3.679 34.848 -42.769 1.00 42.45 197 GLN L O 1
ATOM 1463 N N . GLY A 1 200 ? -4.259 36.833 -41.875 1.00 44.93 198 GLY L N 1
ATOM 1464 C CA . GLY A 1 200 ? -4.639 37.413 -43.147 1.00 38.98 198 GLY L CA 1
ATOM 1465 C C . GLY A 1 200 ? -6.091 37.138 -43.476 1.00 49.09 198 GLY L C 1
ATOM 1466 O O . GLY A 1 200 ? -6.992 37.785 -42.932 1.00 42.04 198 GLY L O 1
ATOM 1467 N N . THR A 1 201 ? -6.332 36.179 -44.370 1.00 41.90 199 THR L N 1
ATOM 1468 C CA . THR A 1 201 ? -7.679 35.719 -44.673 1.00 39.10 199 THR L CA 1
ATOM 1469 C C . THR A 1 201 ? -7.881 34.243 -44.364 1.00 41.62 199 THR L C 1
ATOM 1470 O O . THR A 1 201 ? -8.958 33.706 -44.650 1.00 41.50 199 THR L O 1
ATOM 1474 N N . THR A 1 202 ? -6.884 33.573 -43.793 1.00 40.35 200 THR L N 1
ATOM 1475 C CA . THR A 1 202 ? -6.991 32.174 -43.406 1.00 38.26 200 THR L CA 1
ATOM 1476 C C . THR A 1 202 ? -7.232 32.075 -41.906 1.00 44.95 200 THR L C 1
ATOM 1477 O O . THR A 1 202 ? -6.604 32.787 -41.117 1.00 41.48 200 THR L O 1
ATOM 1481 N N . SER A 1 203 ? -8.144 31.188 -41.517 1.00 38.87 201 SER L N 1
ATOM 1482 C CA . SER A 1 203 ? -8.552 31.046 -40.129 1.00 42.08 201 SER L CA 1
ATOM 1483 C C . SER A 1 203 ? -8.312 29.623 -39.642 1.00 44.44 201 SER L C 1
ATOM 1484 O O . SER A 1 203 ? -8.421 28.659 -40.406 1.00 44.64 201 SER L O 1
ATOM 1487 N N . VAL A 1 204 ? -7.981 29.507 -38.359 1.00 38.44 202 VAL L N 1
ATOM 1488 C CA . VAL A 1 204 ? -7.836 28.225 -37.678 1.00 40.18 202 VAL L CA 1
ATOM 1489 C C . VAL A 1 204 ? -8.743 28.257 -36.457 1.00 39.63 202 VAL L C 1
ATOM 1490 O O . VAL A 1 204 ? -8.598 29.133 -35.596 1.00 36.63 202 VAL L O 1
ATOM 1494 N N . VAL A 1 205 ? -9.675 27.312 -36.383 1.00 39.49 203 VAL L N 1
ATOM 1495 C CA . VAL A 1 205 ? -10.714 27.307 -35.360 1.00 40.30 203 VAL L CA 1
ATOM 1496 C C . VAL A 1 205 ? -10.507 26.116 -34.437 1.00 45.43 203 VAL L C 1
ATOM 1497 O O . VAL A 1 205 ? -10.134 25.024 -34.883 1.00 44.00 203 VAL L O 1
ATOM 1501 N N . GLN A 1 206 ? -10.750 26.333 -33.147 1.00 46.11 204 GLN L N 1
ATOM 1502 C CA . GLN A 1 206 ? -10.715 25.269 -32.150 1.00 38.90 204 GLN L CA 1
ATOM 1503 C C . GLN A 1 206 ? -11.772 25.588 -31.106 1.00 44.84 204 GLN L C 1
ATOM 1504 O O . GLN A 1 206 ? -11.743 26.669 -30.510 1.00 47.77 204 GLN L O 1
ATOM 1510 N N . SER A 1 207 ? -12.702 24.662 -30.890 1.00 49.22 205 SER L N 1
ATOM 1511 C CA . SER A 1 207 ? -13.837 24.897 -30.010 1.00 50.13 205 SER L CA 1
ATOM 1512 C C . SER A 1 207 ? -13.962 23.766 -28.998 1.00 51.04 205 SER L C 1
ATOM 1513 O O . SER A 1 207 ? -13.256 22.756 -29.062 1.00 46.43 205 SER L O 1
ATOM 1516 N N . PHE A 1 208 ? -14.878 23.958 -28.052 1.00 54.21 206 PHE L N 1
ATOM 1517 C CA . PHE A 1 208 ? -15.230 22.932 -27.082 1.00 52.15 206 PHE L CA 1
ATOM 1518 C C . PHE A 1 208 ? -16.639 23.212 -26.586 1.00 54.56 206 PHE L C 1
ATOM 1519 O O . PHE A 1 208 ? -17.088 24.362 -26.574 1.00 52.81 206 PHE L O 1
ATOM 1527 N N . ASN A 1 209 ? -17.332 22.152 -26.183 1.00 64.79 207 ASN L N 1
ATOM 1528 C CA . ASN A 1 209 ? -18.692 22.254 -25.673 1.00 69.45 207 ASN L CA 1
ATOM 1529 C C . ASN A 1 209 ? -18.670 22.136 -24.155 1.00 63.79 207 ASN L C 1
ATOM 1530 O O . ASN A 1 209 ? -18.072 21.203 -23.610 1.00 67.60 207 ASN L O 1
ATOM 1535 N N . ARG A 1 210 ? -19.323 23.085 -23.479 1.00 66.05 208 ARG L N 1
ATOM 1536 C CA . ARG A 1 210 ? -19.290 23.111 -22.020 1.00 72.76 208 ARG L CA 1
ATOM 1537 C C . ARG A 1 210 ? -19.779 21.800 -21.418 1.00 71.27 208 ARG L C 1
ATOM 1538 O O . ARG A 1 210 ? -19.277 21.373 -20.372 1.00 68.41 208 ARG L O 1
ATOM 1546 N N . GLY A 1 211 ? -20.750 21.150 -22.055 1.00 71.29 209 GLY L N 1
ATOM 1547 C CA . GLY A 1 211 ? -21.301 19.909 -21.558 1.00 67.41 209 GLY L CA 1
ATOM 1548 C C . GLY A 1 211 ? -20.455 18.678 -21.780 1.00 72.93 209 GLY L C 1
ATOM 1549 O O . GLY A 1 211 ? -20.950 17.562 -21.603 1.00 79.43 209 GLY L O 1
ATOM 1550 N N . ASP A 1 212 ? -19.186 18.839 -22.160 1.00 73.82 210 ASP L N 1
ATOM 1551 C CA . ASP A 1 212 ? -18.305 17.710 -22.414 1.00 74.29 210 ASP L CA 1
ATOM 1552 C C . ASP A 1 212 ? -17.027 17.721 -21.589 1.00 80.92 210 ASP L C 1
ATOM 1553 O O . ASP A 1 212 ? -16.405 16.663 -21.443 1.00 83.13 210 ASP L O 1
ATOM 1558 N N . CYS A 1 213 ? -16.620 18.865 -21.051 1.00 79.42 211 CYS L N 1
ATOM 1559 C CA . CYS A 1 213 ? -15.365 18.958 -20.316 1.00 77.15 211 CYS L CA 1
ATOM 1560 C C . CYS A 1 213 ? -15.609 18.962 -18.810 1.00 80.15 211 CYS L C 1
ATOM 1561 O O . CYS A 1 213 ? -16.554 19.585 -18.325 1.00 83.70 211 CYS L O 1
ATOM 1564 N N . GLN B 2 4 ? 32.547 32.987 -12.741 1.00 76.90 2 GLN H N 1
ATOM 1565 C CA . GLN B 2 4 ? 31.973 33.111 -14.075 1.00 73.95 2 GLN H CA 1
ATOM 1566 C C . GLN B 2 4 ? 30.455 33.243 -14.008 1.00 74.29 2 GLN H C 1
ATOM 1567 O O . GLN B 2 4 ? 29.760 33.038 -15.003 1.00 75.39 2 GLN H O 1
ATOM 1573 N N . GLU B 2 5 ? 29.946 33.589 -12.828 1.00 67.77 3 GLU H N 1
ATOM 1574 C CA . GLU B 2 5 ? 28.516 33.755 -12.623 1.00 65.53 3 GLU H CA 1
ATOM 1575 C C . GLU B 2 5 ? 28.281 34.886 -11.634 1.00 59.32 3 GLU H C 1
ATOM 1576 O O . GLU B 2 5 ? 29.139 35.205 -10.808 1.00 67.23 3 GLU H O 1
ATOM 1582 N N . LEU B 2 6 ? 27.100 35.493 -11.730 1.00 59.63 4 LEU H N 1
ATOM 1583 C CA . LEU B 2 6 ? 26.695 36.562 -10.831 1.00 57.48 4 LEU H CA 1
ATOM 1584 C C . LEU B 2 6 ? 25.219 36.401 -10.499 1.00 57.04 4 LEU H C 1
ATOM 1585 O O . LEU B 2 6 ? 24.429 35.933 -11.323 1.00 61.94 4 LEU H O 1
ATOM 1590 N N . VAL B 2 7 ? 24.856 36.793 -9.281 1.00 53.58 5 VAL H N 1
ATOM 1591 C CA . VAL B 2 7 ? 23.478 36.694 -8.810 1.00 54.18 5 VAL H CA 1
ATOM 1592 C C . VAL B 2 7 ? 23.197 37.874 -7.893 1.00 52.03 5 VAL H C 1
ATOM 1593 O O . VAL B 2 7 ? 23.952 38.131 -6.950 1.00 62.26 5 VAL H O 1
ATOM 1597 N N . GLU B 2 8 ? 22.114 38.593 -8.172 1.00 46.50 6 GLU H N 1
ATOM 1598 C CA . GLU B 2 8 ? 21.669 39.699 -7.337 1.00 53.52 6 GLU H CA 1
ATOM 1599 C C . GLU B 2 8 ? 20.422 39.290 -6.565 1.00 53.73 6 GLU H C 1
ATOM 1600 O O . GLU B 2 8 ? 19.527 38.638 -7.110 1.00 53.97 6 GLU H O 1
ATOM 1606 N N . SER B 2 9 ? 20.375 39.673 -5.291 1.00 57.17 7 SER H N 1
ATOM 1607 C CA . SER B 2 9 ? 19.264 39.326 -4.418 1.00 54.03 7 SER H CA 1
ATOM 1608 C C . SER B 2 9 ? 18.861 40.550 -3.609 1.00 52.17 7 SER H C 1
ATOM 1609 O O . SER B 2 9 ? 19.611 41.523 -3.496 1.00 51.31 7 SER H O 1
ATOM 1612 N N . GLY B 2 10 ? 17.659 40.488 -3.045 1.00 45.10 8 GLY H N 1
ATOM 1613 C CA . GLY B 2 10 ? 17.111 41.572 -2.250 1.00 43.82 8 GLY H CA 1
ATOM 1614 C C . GLY B 2 10 ? 15.892 42.242 -2.847 1.00 50.20 8 GLY H C 1
ATOM 1615 O O . GLY B 2 10 ? 15.261 43.063 -2.163 1.00 46.83 8 GLY H O 1
ATOM 1616 N N . GLY B 2 11 ? 15.524 41.934 -4.088 1.00 48.31 9 GLY H N 1
ATOM 1617 C CA . GLY B 2 11 ? 14.372 42.573 -4.692 1.00 44.63 9 GLY H CA 1
ATOM 1618 C C . GLY B 2 11 ? 13.066 42.096 -4.083 1.00 46.57 9 GLY H C 1
ATOM 1619 O O . GLY B 2 11 ? 12.965 40.996 -3.540 1.00 54.25 9 GLY H O 1
ATOM 1620 N N . GLY B 2 12 ? 12.052 42.945 -4.183 1.00 42.03 10 GLY H N 1
ATOM 1621 C CA . GLY B 2 12 ? 10.749 42.621 -3.642 1.00 40.26 10 GLY H CA 1
ATOM 1622 C C . GLY B 2 12 ? 9.887 43.860 -3.541 1.00 47.26 10 GLY H C 1
ATOM 1623 O O . GLY B 2 12 ? 10.288 44.963 -3.926 1.00 49.21 10 GLY H O 1
ATOM 1624 N N . LEU B 2 13 ? 8.684 43.652 -3.011 1.00 45.85 11 LEU H N 1
ATOM 1625 C CA . LEU B 2 13 ? 7.738 44.747 -2.848 1.00 53.78 11 LEU H CA 1
ATOM 1626 C C . LEU B 2 13 ? 8.155 45.638 -1.685 1.00 56.51 11 LEU H C 1
ATOM 1627 O O . LEU B 2 13 ? 8.470 45.149 -0.596 1.00 64.53 11 LEU H O 1
ATOM 1632 N N . VAL B 2 14 ? 8.158 46.949 -1.919 1.00 55.03 12 VAL H N 1
ATOM 1633 C CA . VAL B 2 14 ? 8.514 47.928 -0.900 1.00 54.03 12 VAL H CA 1
ATOM 1634 C C . VAL B 2 14 ? 7.589 49.129 -1.036 1.00 58.55 12 VAL H C 1
ATOM 1635 O O . VAL B 2 14 ? 7.111 49.450 -2.129 1.00 57.20 12 VAL H O 1
ATOM 1639 N N . GLN B 2 15 ? 7.336 49.796 0.092 1.00 61.25 13 GLN H N 1
ATOM 1640 C CA . GLN B 2 15 ? 6.437 50.939 0.096 1.00 61.79 13 GLN H CA 1
ATOM 1641 C C . GLN B 2 15 ? 7.159 52.200 -0.375 1.00 57.91 13 GLN H C 1
ATOM 1642 O O . GLN B 2 15 ? 8.380 52.314 -0.238 1.00 57.73 13 GLN H O 1
ATOM 1648 N N . PRO B 2 16 ? 6.423 53.160 -0.932 1.00 60.43 14 PRO H N 1
ATOM 1649 C CA . PRO B 2 16 ? 7.045 54.430 -1.336 1.00 61.14 14 PRO H CA 1
ATOM 1650 C C . PRO B 2 16 ? 7.682 55.124 -0.142 1.00 66.55 14 PRO H C 1
ATOM 1651 O O . PRO B 2 16 ? 7.027 55.390 0.869 1.00 57.97 14 PRO H O 1
ATOM 1655 N N . GLY B 2 17 ? 8.975 55.416 -0.265 1.00 68.62 15 GLY H N 1
ATOM 1656 C CA . GLY B 2 17 ? 9.740 56.038 0.790 1.00 64.73 15 GLY H CA 1
ATOM 1657 C C . GLY B 2 17 ? 10.597 55.081 1.592 1.00 68.42 15 GLY H C 1
ATOM 1658 O O . GLY B 2 17 ? 11.560 55.522 2.231 1.00 71.12 15 GLY H O 1
ATOM 1659 N N . GLY B 2 18 ? 10.275 53.792 1.576 1.00 64.31 16 GLY H N 1
ATOM 1660 C CA . GLY B 2 18 ? 11.067 52.817 2.294 1.00 59.65 16 GLY H CA 1
ATOM 1661 C C . GLY B 2 18 ? 12.404 52.556 1.626 1.00 58.43 16 GLY H C 1
ATOM 1662 O O . GLY B 2 18 ? 12.684 52.995 0.510 1.00 66.86 16 GLY H O 1
ATOM 1663 N N . SER B 2 19 ? 13.248 51.817 2.336 1.00 62.61 17 SER H N 1
ATOM 1664 C CA . SER B 2 19 ? 14.586 51.481 1.877 1.00 59.69 17 SER H CA 1
ATOM 1665 C C . SER B 2 19 ? 14.668 50.000 1.528 1.00 61.28 17 SER H C 1
ATOM 1666 O O . SER B 2 19 ? 13.774 49.209 1.839 1.00 64.12 17 SER H O 1
ATOM 1669 N N . LEU B 2 20 ? 15.767 49.633 0.870 1.00 50.98 18 LEU H N 1
ATOM 1670 C CA . LEU B 2 20 ? 15.996 48.249 0.473 1.00 56.05 18 LEU H CA 1
ATOM 1671 C C . LEU B 2 20 ? 17.427 48.066 -0.015 1.00 57.11 18 LEU H C 1
ATOM 1672 O O . LEU B 2 20 ? 17.900 48.824 -0.868 1.00 61.81 18 LEU H O 1
ATOM 1677 N N . LYS B 2 21 ? 18.122 47.064 0.517 1.00 53.28 19 LYS H N 1
ATOM 1678 C CA . LYS B 2 21 ? 19.522 46.817 0.193 1.00 56.38 19 LYS H CA 1
ATOM 1679 C C . LYS B 2 21 ? 19.623 45.622 -0.746 1.00 59.28 19 LYS H C 1
ATOM 1680 O O . LYS B 2 21 ? 19.206 44.513 -0.394 1.00 56.40 19 LYS H O 1
ATOM 1686 N N . LEU B 2 22 ? 20.178 45.849 -1.932 1.00 49.10 20 LEU H N 1
ATOM 1687 C CA . LEU B 2 22 ? 20.391 44.802 -2.918 1.00 52.57 20 LEU H CA 1
ATOM 1688 C C . LEU B 2 22 ? 21.844 44.344 -2.887 1.00 53.40 20 LEU H C 1
ATOM 1689 O O . LEU B 2 22 ? 22.756 45.132 -2.625 1.00 57.63 20 LEU H O 1
ATOM 1694 N N . SER B 2 23 ? 22.051 43.059 -3.158 1.00 55.33 21 SER H N 1
ATOM 1695 C CA . SER B 2 23 ? 23.377 42.459 -3.138 1.00 60.36 21 SER H CA 1
ATOM 1696 C C . SER B 2 23 ? 23.687 41.820 -4.485 1.00 54.61 21 SER H C 1
ATOM 1697 O O . SER B 2 23 ? 22.785 41.420 -5.227 1.00 58.32 21 SER H O 1
ATOM 1700 N N . CYS B 2 24 ? 24.981 41.727 -4.789 1.00 56.63 22 CYS H N 1
ATOM 1701 C CA . CYS B 2 24 ? 25.466 41.139 -6.039 1.00 60.64 22 CYS H CA 1
ATOM 1702 C C . CYS B 2 24 ? 26.654 40.250 -5.687 1.00 60.91 22 CYS H C 1
ATOM 1703 O O . CYS B 2 24 ? 27.769 40.743 -5.491 1.00 62.32 22 CYS H O 1
ATOM 1706 N N . LYS B 2 25 ? 26.412 38.945 -5.603 1.00 60.80 23 LYS H N 1
ATOM 1707 C CA . LYS B 2 25 ? 27.428 37.981 -5.206 1.00 62.44 23 LYS H CA 1
ATOM 1708 C C . LYS B 2 25 ? 27.983 37.257 -6.426 1.00 62.59 23 LYS H C 1
ATOM 1709 O O . LYS B 2 25 ? 27.256 36.986 -7.387 1.00 64.03 23 LYS H O 1
ATOM 1715 N N . ALA B 2 26 ? 29.274 36.943 -6.379 1.00 61.78 24 ALA H N 1
ATOM 1716 C CA . ALA B 2 26 ? 29.950 36.232 -7.452 1.00 59.71 24 ALA H CA 1
ATOM 1717 C C . ALA B 2 26 ? 30.106 34.759 -7.097 1.00 63.31 24 ALA H C 1
ATOM 1718 O O . ALA B 2 26 ? 30.196 34.389 -5.924 1.00 70.35 24 ALA H O 1
ATOM 1720 N N . SER B 2 27 ? 30.140 33.914 -8.136 1.00 66.44 25 SER H N 1
ATOM 1721 C CA . SER B 2 27 ? 30.256 32.464 -7.958 1.00 64.93 25 SER H CA 1
ATOM 1722 C C . SER B 2 27 ? 31.084 31.919 -9.126 1.00 66.18 25 SER H C 1
ATOM 1723 O O . SER B 2 27 ? 30.568 31.333 -10.082 1.00 74.66 25 SER H O 1
ATOM 1726 N N . GLY B 2 28 ? 32.397 32.114 -9.039 1.00 69.45 26 GLY H N 1
ATOM 1727 C CA . GLY B 2 28 ? 33.299 31.667 -10.081 1.00 69.25 26 GLY H CA 1
ATOM 1728 C C . GLY B 2 28 ? 34.452 32.623 -10.304 1.00 63.88 26 GLY H C 1
ATOM 1729 O O . GLY B 2 28 ? 35.477 32.252 -10.884 1.00 65.54 26 GLY H O 1
ATOM 1730 N N . ILE B 2 29 ? 34.289 33.866 -9.852 1.00 64.96 27 ILE H N 1
ATOM 1731 C CA . ILE B 2 29 ? 35.340 34.871 -9.952 1.00 68.73 27 ILE H CA 1
ATOM 1732 C C . ILE B 2 29 ? 35.289 35.751 -8.711 1.00 72.57 27 ILE H C 1
ATOM 1733 O O . ILE B 2 29 ? 34.470 35.530 -7.812 1.00 75.61 27 ILE H O 1
ATOM 1738 N N . ASP B 2 30 ? 36.158 36.755 -8.654 1.00 75.95 28 ASP H N 1
ATOM 1739 C CA . ASP B 2 30 ? 36.260 37.638 -7.504 1.00 72.96 28 ASP H CA 1
ATOM 1740 C C . ASP B 2 30 ? 36.062 39.086 -7.931 1.00 70.26 28 ASP H C 1
ATOM 1741 O O . ASP B 2 30 ? 36.170 39.432 -9.111 1.00 76.47 28 ASP H O 1
ATOM 1746 N N . PHE B 2 31 ? 35.765 39.929 -6.950 1.00 78.71 29 PHE H N 1
ATOM 1747 C CA . PHE B 2 31 ? 35.647 41.374 -7.153 1.00 76.65 29 PHE H CA 1
ATOM 1748 C C . PHE B 2 31 ? 36.882 42.102 -6.636 1.00 76.96 29 PHE H C 1
ATOM 1749 O O . PHE B 2 31 ? 36.789 43.048 -5.856 1.00 70.91 29 PHE H O 1
ATOM 1757 N N . ASN B 2 32 ? 38.059 41.660 -7.069 1.00 76.19 30 ASN H N 1
ATOM 1758 C CA . ASN B 2 32 ? 39.329 42.244 -6.652 1.00 79.51 30 ASN H CA 1
ATOM 1759 C C . ASN B 2 32 ? 39.885 43.073 -7.804 1.00 76.72 30 ASN H C 1
ATOM 1760 O O . ASN B 2 32 ? 40.229 42.528 -8.858 1.00 74.21 30 ASN H O 1
ATOM 1765 N N . ASN B 2 33 ? 39.973 44.387 -7.598 1.00 72.90 31 ASN H N 1
ATOM 1766 C CA . ASN B 2 33 ? 40.500 45.318 -8.596 1.00 77.28 31 ASN H CA 1
ATOM 1767 C C . ASN B 2 33 ? 39.721 45.204 -9.910 1.00 74.40 31 ASN H C 1
ATOM 1768 O O . ASN B 2 33 ? 40.236 44.792 -10.952 1.00 69.58 31 ASN H O 1
ATOM 1773 N N . CYS B 2 34 ? 38.450 45.587 -9.824 1.00 71.69 32 CYS H N 1
ATOM 1774 C CA . CYS B 2 34 ? 37.571 45.591 -10.985 1.00 69.15 32 CYS H CA 1
ATOM 1775 C C . CYS B 2 34 ? 36.370 46.473 -10.679 1.00 66.85 32 CYS H C 1
ATOM 1776 O O . CYS B 2 34 ? 36.061 46.752 -9.518 1.00 70.19 32 CYS H O 1
ATOM 1779 N N . GLY B 2 35 ? 35.698 46.908 -11.741 1.00 63.50 33 GLY H N 1
ATOM 1780 C CA . GLY B 2 35 ? 34.530 47.758 -11.604 1.00 63.04 33 GLY H CA 1
ATOM 1781 C C . GLY B 2 35 ? 33.245 46.946 -11.577 1.00 55.96 33 GLY H C 1
ATOM 1782 O O . GLY B 2 35 ? 33.070 46.005 -12.349 1.00 56.02 33 GLY H O 1
ATOM 1783 N N . VAL B 2 36 ? 32.350 47.324 -10.669 1.00 54.63 34 VAL H N 1
ATOM 1784 C CA . VAL B 2 36 ? 31.040 46.699 -10.530 1.00 54.41 34 VAL H CA 1
ATOM 1785 C C . VAL B 2 36 ? 29.991 47.771 -10.781 1.00 52.42 34 VAL H C 1
ATOM 1786 O O . VAL B 2 36 ? 29.923 48.764 -10.046 1.00 51.24 34 VAL H O 1
ATOM 1790 N N . THR B 2 37 ? 29.181 47.575 -11.816 1.00 55.27 35 THR H N 1
ATOM 1791 C CA . THR B 2 37 ? 28.186 48.550 -12.231 1.00 52.86 35 THR H CA 1
ATOM 1792 C C . THR B 2 37 ? 26.781 48.006 -12.010 1.00 52.08 35 THR H C 1
ATOM 1793 O O . THR B 2 37 ? 26.532 46.804 -12.143 1.00 52.05 35 THR H O 1
ATOM 1797 N N . TRP B 2 38 ? 25.864 48.907 -11.672 1.00 46.96 36 TRP H N 1
ATOM 1798 C CA . TRP B 2 38 ? 24.455 48.581 -11.505 1.00 48.15 36 TRP H CA 1
ATOM 1799 C C . TRP B 2 38 ? 23.653 49.240 -12.617 1.00 49.27 36 TRP H C 1
ATOM 1800 O O . TRP B 2 38 ? 23.851 50.423 -12.914 1.00 55.18 36 TRP H O 1
ATOM 1811 N N . VAL B 2 39 ? 22.755 48.473 -13.231 1.00 48.52 37 VAL H N 1
ATOM 1812 C CA . VAL B 2 39 ? 21.918 48.955 -14.324 1.00 44.54 37 VAL H CA 1
ATOM 1813 C C . VAL B 2 39 ? 20.503 48.451 -14.087 1.00 41.50 37 VAL H C 1
ATOM 1814 O O . VAL B 2 39 ? 20.278 47.237 -14.023 1.00 45.95 37 VAL H O 1
ATOM 1818 N N . ARG B 2 40 ? 19.553 49.370 -13.954 1.00 37.19 38 ARG H N 1
ATOM 1819 C CA . ARG B 2 40 ? 18.156 49.020 -13.754 1.00 42.87 38 ARG H CA 1
ATOM 1820 C C . ARG B 2 40 ? 17.365 49.249 -15.037 1.00 39.36 38 ARG H C 1
ATOM 1821 O O . ARG B 2 40 ? 17.750 50.038 -15.903 1.00 46.48 38 ARG H O 1
ATOM 1829 N N . GLN B 2 41 ? 16.243 48.539 -15.148 1.00 41.57 39 GLN H N 1
ATOM 1830 C CA . GLN B 2 41 ? 15.415 48.602 -16.350 1.00 36.79 39 GLN H CA 1
ATOM 1831 C C . GLN B 2 41 ? 13.957 48.477 -15.933 1.00 33.61 39 GLN H C 1
ATOM 1832 O O . GLN B 2 41 ? 13.513 47.390 -15.550 1.00 35.92 39 GLN H O 1
ATOM 1838 N N . ALA B 2 42 ? 13.217 49.584 -16.008 1.00 37.75 40 ALA H N 1
ATOM 1839 C CA . ALA B 2 42 ? 11.804 49.558 -15.681 1.00 36.79 40 ALA H CA 1
ATOM 1840 C C . ALA B 2 42 ? 11.065 48.601 -16.614 1.00 46.08 40 ALA H C 1
ATOM 1841 O O . ALA B 2 42 ? 11.522 48.322 -17.726 1.00 43.91 40 ALA H O 1
ATOM 1843 N N . PRO B 2 43 ? 9.915 48.086 -16.180 1.00 45.81 41 PRO H N 1
ATOM 1844 C CA . PRO B 2 43 ? 9.176 47.118 -17.005 1.00 45.88 41 PRO H CA 1
ATOM 1845 C C . PRO B 2 43 ? 8.845 47.694 -18.373 1.00 45.45 41 PRO H C 1
ATOM 1846 O O . PRO B 2 43 ? 8.207 48.744 -18.489 1.00 51.37 41 PRO H O 1
ATOM 1850 N N . GLY B 2 44 ? 9.287 46.995 -19.417 1.00 43.67 42 GLY H N 1
ATOM 1851 C CA . GLY B 2 44 ? 9.041 47.431 -20.776 1.00 39.78 42 GLY H CA 1
ATOM 1852 C C . GLY B 2 44 ? 9.751 48.699 -21.185 1.00 44.02 42 GLY H C 1
ATOM 1853 O O . GLY B 2 44 ? 9.387 49.293 -22.204 1.00 48.64 42 GLY H O 1
ATOM 1854 N N . GLN B 2 45 ? 10.752 49.134 -20.427 1.00 45.84 43 GLN H N 1
ATOM 1855 C CA . GLN B 2 45 ? 11.498 50.347 -20.712 1.00 39.48 43 GLN H CA 1
ATOM 1856 C C . GLN B 2 45 ? 12.928 49.993 -21.117 1.00 36.53 43 GLN H C 1
ATOM 1857 O O . GLN B 2 45 ? 13.264 48.824 -21.347 1.00 33.52 43 GLN H O 1
ATOM 1863 N N . GLY B 2 46 ? 13.781 51.015 -21.202 1.00 33.05 44 GLY H N 1
ATOM 1864 C CA . GLY B 2 46 ? 15.158 50.837 -21.602 1.00 39.48 44 GLY H CA 1
ATOM 1865 C C . GLY B 2 46 ? 16.113 50.765 -20.418 1.00 44.20 44 GLY H C 1
ATOM 1866 O O . GLY B 2 46 ? 15.741 50.955 -19.263 1.00 38.71 44 GLY H O 1
ATOM 1867 N N . LEU B 2 47 ? 17.374 50.483 -20.736 1.00 41.22 45 LEU H N 1
ATOM 1868 C CA . LEU B 2 47 ? 18.404 50.386 -19.713 1.00 43.33 45 LEU H CA 1
ATOM 1869 C C . LEU B 2 47 ? 18.747 51.764 -19.159 1.00 48.88 45 LEU H C 1
ATOM 1870 O O . LEU B 2 47 ? 18.663 52.780 -19.856 1.00 49.39 45 LEU H O 1
ATOM 1875 N N . GLU B 2 48 ? 19.141 51.792 -17.887 1.00 48.87 46 GLU H N 1
ATOM 1876 C CA . GLU B 2 48 ? 19.471 53.040 -17.202 1.00 49.93 46 GLU H CA 1
ATOM 1877 C C . GLU B 2 48 ? 20.688 52.808 -16.318 1.00 51.32 46 GLU H C 1
ATOM 1878 O O . GLU B 2 48 ? 20.610 52.068 -15.332 1.00 50.89 46 GLU H O 1
ATOM 1884 N N . TRP B 2 49 ? 21.808 53.434 -16.672 1.00 51.64 47 TRP H N 1
ATOM 1885 C CA . TRP B 2 49 ? 22.984 53.416 -15.814 1.00 48.14 47 TRP H CA 1
ATOM 1886 C C . TRP B 2 49 ? 22.703 54.220 -14.550 1.00 52.86 47 TRP H C 1
ATOM 1887 O O . TRP B 2 49 ? 22.226 55.357 -14.620 1.00 51.52 47 TRP H O 1
ATOM 1898 N N . ILE B 2 50 ? 22.990 53.629 -13.390 1.00 52.21 48 ILE H N 1
ATOM 1899 C CA . ILE B 2 50 ? 22.642 54.265 -12.123 1.00 57.59 48 ILE H CA 1
ATOM 1900 C C . ILE B 2 50 ? 23.882 54.511 -11.272 1.00 53.82 48 ILE H C 1
ATOM 1901 O O . ILE B 2 50 ? 24.167 55.653 -10.896 1.00 55.52 48 ILE H O 1
ATOM 1906 N N . ALA B 2 51 ? 24.627 53.453 -10.958 1.00 53.00 49 ALA H N 1
ATOM 1907 C CA . ALA B 2 51 ? 25.743 53.566 -10.031 1.00 56.69 49 ALA H CA 1
ATOM 1908 C C . ALA B 2 51 ? 26.921 52.731 -10.514 1.00 56.40 49 ALA H C 1
ATOM 1909 O O . ALA B 2 51 ? 26.778 51.829 -11.343 1.00 52.70 49 ALA H O 1
ATOM 1911 N N . TYR B 2 52 ? 28.094 53.050 -9.969 1.00 52.11 50 TYR H N 1
ATOM 1912 C CA . TYR B 2 52 ? 29.332 52.346 -10.271 1.00 50.59 50 TYR H CA 1
ATOM 1913 C C . TYR B 2 52 ? 30.219 52.376 -9.035 1.00 61.01 50 TYR H C 1
ATOM 1914 O O . TYR B 2 52 ? 30.185 53.331 -8.254 1.00 64.49 50 TYR H O 1
ATOM 1923 N N . ILE B 2 53 ? 31.012 51.323 -8.863 1.00 58.69 51 ILE H N 1
ATOM 1924 C CA . ILE B 2 53 ? 31.928 51.223 -7.730 1.00 57.37 51 ILE H CA 1
ATOM 1925 C C . ILE B 2 53 ? 33.117 50.369 -8.149 1.00 61.36 51 ILE H C 1
ATOM 1926 O O . ILE B 2 53 ? 32.947 49.301 -8.744 1.00 61.49 51 ILE H O 1
ATOM 1931 N N . TYR B 2 54 ? 34.320 50.846 -7.843 1.00 65.47 52 TYR H N 1
ATOM 1932 C CA . TYR B 2 54 ? 35.551 50.124 -8.137 1.00 68.35 52 TYR H CA 1
ATOM 1933 C C . TYR B 2 54 ? 36.050 49.462 -6.859 1.00 70.26 52 TYR H C 1
ATOM 1934 O O . TYR B 2 54 ? 36.418 50.151 -5.901 1.00 67.56 52 TYR H O 1
ATOM 1943 N N . THR B 2 55 A 36.061 48.127 -6.849 1.00 69.72 52 THR H N 1
ATOM 1944 C CA . THR B 2 55 A 36.451 47.393 -5.651 1.00 73.67 52 THR H CA 1
ATOM 1945 C C . THR B 2 55 A 37.899 47.648 -5.256 1.00 78.89 52 THR H C 1
ATOM 1946 O O . THR B 2 55 A 38.263 47.414 -4.098 1.00 70.15 52 THR H O 1
ATOM 1950 N N . GLY B 2 56 ? 38.730 48.117 -6.185 1.00 81.29 53 GLY H N 1
ATOM 1951 C CA . GLY B 2 56 ? 40.125 48.380 -5.892 1.00 78.61 53 GLY H CA 1
ATOM 1952 C C . GLY B 2 56 ? 40.332 49.238 -4.661 1.00 69.88 53 GLY H C 1
ATOM 1953 O O . GLY B 2 56 ? 40.907 48.781 -3.668 1.00 83.85 53 GLY H O 1
ATOM 1954 N N . LEU B 2 57 ? 39.869 50.488 -4.713 1.00 69.75 54 LEU H N 1
ATOM 1955 C CA . LEU B 2 57 ? 39.983 51.411 -3.590 1.00 71.68 54 LEU H CA 1
ATOM 1956 C C . LEU B 2 57 ? 38.639 52.052 -3.266 1.00 70.83 54 LEU H C 1
ATOM 1957 O O . LEU B 2 57 ? 38.581 53.214 -2.854 1.00 70.09 54 LEU H O 1
ATOM 1962 N N . GLY B 2 58 ? 37.550 51.309 -3.451 1.00 69.82 55 GLY H N 1
ATOM 1963 C CA . GLY B 2 58 ? 36.227 51.790 -3.101 1.00 69.66 55 GLY H CA 1
ATOM 1964 C C . GLY B 2 58 ? 35.884 53.159 -3.652 1.00 71.51 55 GLY H C 1
ATOM 1965 O O . GLY B 2 58 ? 35.619 54.092 -2.888 1.00 74.74 55 GLY H O 1
ATOM 1966 N N . VAL B 2 59 ? 35.884 53.294 -4.974 1.00 71.88 56 VAL H N 1
ATOM 1967 C CA . VAL B 2 59 ? 35.504 54.531 -5.647 1.00 74.11 56 VAL H CA 1
ATOM 1968 C C . VAL B 2 59 ? 34.128 54.319 -6.262 1.00 68.35 56 VAL H C 1
ATOM 1969 O O . VAL B 2 59 ? 33.959 53.466 -7.143 1.00 65.37 56 VAL H O 1
ATOM 1973 N N . GLY B 2 60 ? 33.149 55.087 -5.800 1.00 62.32 57 GLY H N 1
ATOM 1974 C CA . GLY B 2 60 ? 31.764 54.934 -6.223 1.00 66.07 57 GLY H CA 1
ATOM 1975 C C . GLY B 2 60 ? 31.279 56.151 -6.994 1.00 67.83 57 GLY H C 1
ATOM 1976 O O . GLY B 2 60 ? 31.633 57.286 -6.665 1.00 67.35 57 GLY H O 1
ATOM 1977 N N . HIS B 2 61 ? 30.468 55.898 -8.018 1.00 62.97 58 HIS H N 1
ATOM 1978 C CA . HIS B 2 61 ? 29.847 56.943 -8.818 1.00 63.13 58 HIS H CA 1
ATOM 1979 C C . HIS B 2 61 ? 28.363 56.643 -8.959 1.00 60.44 58 HIS H C 1
ATOM 1980 O O . HIS B 2 61 ? 27.967 55.482 -9.095 1.00 61.90 58 HIS H O 1
ATOM 1987 N N . TYR B 2 62 ? 27.546 57.693 -8.927 1.00 58.34 59 TYR H N 1
ATOM 1988 C CA . TYR B 2 62 ? 26.099 57.554 -8.957 1.00 58.62 59 TYR H CA 1
ATOM 1989 C C . TYR B 2 62 ? 25.512 58.481 -10.011 1.00 63.50 59 TYR H C 1
ATOM 1990 O O . TYR B 2 62 ? 26.022 59.579 -10.249 1.00 65.54 59 TYR H O 1
ATOM 1999 N N . ALA B 2 63 ? 24.432 58.026 -10.639 1.00 62.09 60 ALA H N 1
ATOM 2000 C CA . ALA B 2 63 ? 23.732 58.837 -11.621 1.00 61.69 60 ALA H CA 1
ATOM 2001 C C . ALA B 2 63 ? 22.869 59.888 -10.928 1.00 57.63 60 ALA H C 1
ATOM 2002 O O . ALA B 2 63 ? 22.560 59.792 -9.737 1.00 64.17 60 ALA H O 1
ATOM 2004 N N . SER B 2 64 ? 22.478 60.905 -11.698 1.00 62.63 61 SER H N 1
ATOM 2005 C CA . SER B 2 64 ? 21.698 62.001 -11.131 1.00 66.03 61 SER H CA 1
ATOM 2006 C C . SER B 2 64 ? 20.340 61.529 -10.630 1.00 63.48 61 SER H C 1
ATOM 2007 O O . SER B 2 64 ? 19.788 62.114 -9.691 1.00 71.18 61 SER H O 1
ATOM 2010 N N . SER B 2 65 ? 19.785 60.478 -11.237 1.00 62.68 62 SER H N 1
ATOM 2011 C CA . SER B 2 65 ? 18.474 59.994 -10.817 1.00 64.65 62 SER H CA 1
ATOM 2012 C C . SER B 2 65 ? 18.509 59.417 -9.408 1.00 61.30 62 SER H C 1
ATOM 2013 O O . SER B 2 65 ? 17.500 59.467 -8.694 1.00 54.97 62 SER H O 1
ATOM 2016 N N . VAL B 2 66 ? 19.646 58.870 -8.991 1.00 59.06 63 VAL H N 1
ATOM 2017 C CA . VAL B 2 66 ? 19.797 58.287 -7.666 1.00 66.64 63 VAL H CA 1
ATOM 2018 C C . VAL B 2 66 ? 20.776 59.096 -6.815 1.00 69.35 63 VAL H C 1
ATOM 2019 O O . VAL B 2 66 ? 21.366 58.568 -5.875 1.00 64.60 63 VAL H O 1
ATOM 2023 N N . GLU B 2 67 ? 20.950 60.376 -7.1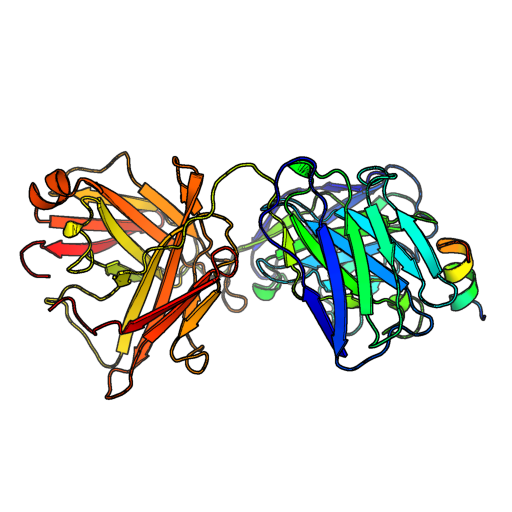34 1.00 70.90 64 GLU H N 1
ATOM 2024 C CA . GLU B 2 67 ? 21.915 61.209 -6.428 1.00 71.95 64 GLU H CA 1
ATOM 2025 C C . GLU B 2 67 ? 21.527 61.352 -4.962 1.00 63.66 64 GLU H C 1
ATOM 2026 O O . GLU B 2 67 ? 20.459 61.882 -4.641 1.00 62.03 64 GLU H O 1
ATOM 2032 N N . GLY B 2 68 ? 22.398 60.874 -4.073 1.00 66.51 65 GLY H N 1
ATOM 2033 C CA . GLY B 2 68 ? 22.208 61.023 -2.647 1.00 68.69 65 GLY H CA 1
ATOM 2034 C C . GLY B 2 68 ? 21.222 60.068 -2.011 1.00 70.29 65 GLY H C 1
ATOM 2035 O O . GLY B 2 68 ? 21.210 59.951 -0.778 1.00 72.19 65 GLY H O 1
ATOM 2036 N N . ARG B 2 69 ? 20.394 59.381 -2.797 1.00 68.72 66 ARG H N 1
ATOM 2037 C CA . ARG B 2 69 ? 19.409 58.465 -2.236 1.00 57.09 66 ARG H CA 1
ATOM 2038 C C . ARG B 2 69 ? 19.909 57.030 -2.161 1.00 56.40 66 ARG H C 1
ATOM 2039 O O . ARG B 2 69 ? 19.431 56.262 -1.318 1.00 62.80 66 ARG H O 1
ATOM 2047 N N . PHE B 2 70 ? 20.850 56.648 -3.017 1.00 56.98 67 PHE H N 1
ATOM 2048 C CA . PHE B 2 70 ? 21.397 55.299 -3.036 1.00 56.98 67 PHE H CA 1
ATOM 2049 C C . PHE B 2 70 ? 22.852 55.314 -2.584 1.00 53.69 67 PHE H C 1
ATOM 2050 O O . PHE B 2 70 ? 23.479 56.368 -2.444 1.00 57.05 67 PHE H O 1
ATOM 2058 N N . THR B 2 71 ? 23.388 54.116 -2.359 1.00 56.04 68 THR H N 1
ATOM 2059 C CA . THR B 2 71 ? 24.770 53.956 -1.924 1.00 56.49 68 THR H CA 1
ATOM 2060 C C . THR B 2 71 ? 25.268 52.588 -2.360 1.00 59.61 68 THR H C 1
ATOM 2061 O O . THR B 2 71 ? 24.613 51.576 -2.096 1.00 62.99 68 THR H O 1
ATOM 2065 N N . VAL B 2 72 ? 26.422 52.562 -3.022 1.00 57.20 69 VAL H N 1
ATOM 2066 C CA . VAL B 2 72 ? 27.029 51.327 -3.504 1.00 60.23 69 VAL H CA 1
ATOM 2067 C C . VAL B 2 72 ? 28.099 50.892 -2.514 1.00 62.46 69 VAL H C 1
ATOM 2068 O O . VAL B 2 72 ? 29.007 51.666 -2.185 1.00 62.01 69 VAL H O 1
ATOM 2072 N N . SER B 2 73 ? 27.992 49.656 -2.037 1.00 66.71 70 SER H N 1
ATOM 2073 C CA . SER B 2 73 ? 28.932 49.087 -1.084 1.00 67.02 70 SER H CA 1
ATOM 2074 C C . SER B 2 73 ? 29.689 47.932 -1.727 1.00 69.34 70 SER H C 1
ATOM 2075 O O . SER B 2 73 ? 29.241 47.337 -2.711 1.00 70.96 70 SER H O 1
ATOM 2078 N N . SER B 2 74 ? 30.848 47.616 -1.156 1.00 66.81 71 SER H N 1
ATOM 2079 C CA . SER B 2 74 ? 31.725 46.586 -1.705 1.00 71.41 71 SER H CA 1
ATOM 2080 C C . SER B 2 74 ? 32.380 45.789 -0.581 1.00 83.00 71 SER H C 1
ATOM 2081 O O . SER B 2 74 ? 33.592 45.571 -0.564 1.00 86.58 71 SER H O 1
ATOM 2084 N N . ASP B 2 75 ? 31.573 45.343 0.381 1.00 80.97 72 ASP H N 1
ATOM 2085 C CA . ASP B 2 75 ? 32.077 44.464 1.429 1.00 81.38 72 ASP H CA 1
ATOM 2086 C C . ASP B 2 75 ? 32.643 43.201 0.793 1.00 84.72 72 ASP H C 1
ATOM 2087 O O . ASP B 2 75 ? 31.886 42.325 0.363 1.00 86.60 72 ASP H O 1
ATOM 2092 N N . ASN B 2 76 ? 33.971 43.099 0.724 1.00 88.94 73 ASN H N 1
ATOM 2093 C CA . ASN B 2 76 ? 34.601 41.975 0.042 1.00 86.46 73 ASN H CA 1
ATOM 2094 C C . ASN B 2 76 ? 34.412 40.653 0.774 1.00 89.67 73 ASN H C 1
ATOM 2095 O O . ASN B 2 76 ? 34.665 39.598 0.181 1.00 94.49 73 ASN H O 1
ATOM 2100 N N . ALA B 2 77 ? 33.982 40.679 2.034 1.00 83.76 74 ALA H N 1
ATOM 2101 C CA . ALA B 2 77 ? 33.680 39.445 2.746 1.00 88.42 74 ALA H CA 1
ATOM 2102 C C . ALA B 2 77 ? 32.634 38.653 1.976 1.00 94.28 74 ALA H C 1
ATOM 2103 O O . ALA B 2 77 ? 31.506 39.119 1.781 1.00 88.56 74 ALA H O 1
ATOM 2105 N N . GLN B 2 78 ? 33.012 37.456 1.532 1.00 98.26 75 GLN H N 1
ATOM 2106 C CA . GLN B 2 78 ? 32.180 36.651 0.644 1.00 95.28 75 GLN H CA 1
ATOM 2107 C C . GLN B 2 78 ? 31.894 37.421 -0.647 1.00 86.48 75 GLN H C 1
ATOM 2108 O O . GLN B 2 78 ? 30.744 37.660 -1.024 1.00 86.13 75 GLN H O 1
ATOM 2114 N N . ASN B 2 79 ? 32.989 37.803 -1.314 1.00 84.63 76 ASN H N 1
ATOM 2115 C CA . ASN B 2 79 ? 33.017 38.626 -2.523 1.00 82.50 76 ASN H CA 1
ATOM 2116 C C . ASN B 2 79 ? 31.637 38.978 -3.067 1.00 74.81 76 ASN H C 1
ATOM 2117 O O . ASN B 2 79 ? 30.997 38.167 -3.744 1.00 73.99 76 ASN H O 1
ATOM 2122 N N . ALA B 2 80 ? 31.177 40.192 -2.775 1.00 68.62 77 ALA H N 1
ATOM 2123 C CA . ALA B 2 80 ? 29.867 40.635 -3.224 1.00 69.70 77 ALA H CA 1
ATOM 2124 C C . ALA B 2 80 ? 29.773 42.147 -3.087 1.00 70.60 77 ALA H C 1
ATOM 2125 O O . ALA B 2 80 ? 30.364 42.741 -2.181 1.00 69.34 77 ALA H O 1
ATOM 2127 N N . VAL B 2 81 ? 29.024 42.758 -4.000 1.00 67.16 78 VAL H N 1
ATOM 2128 C CA . VAL B 2 81 ? 28.767 44.192 -3.985 1.00 62.07 78 VAL H CA 1
ATOM 2129 C C . VAL B 2 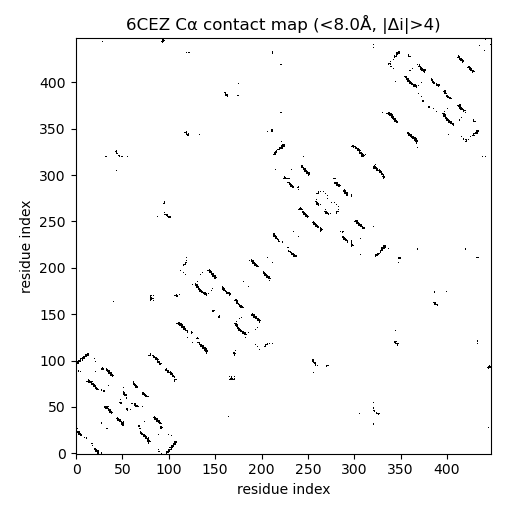81 ? 27.316 44.417 -3.585 1.00 60.96 78 VAL H C 1
ATOM 2130 O O . VAL B 2 81 ? 26.440 43.585 -3.849 1.00 62.77 78 VAL H O 1
ATOM 2134 N N . PHE B 2 82 ? 27.064 45.550 -2.936 1.00 59.45 79 PHE H N 1
ATOM 2135 C CA . PHE B 2 82 ? 25.742 45.878 -2.429 1.00 60.41 79 PHE H CA 1
ATOM 2136 C C . PHE B 2 82 ? 25.278 47.214 -2.993 1.00 57.82 79 PHE H C 1
ATOM 2137 O O . PHE B 2 82 ? 26.073 48.014 -3.496 1.00 58.43 79 PHE H O 1
ATOM 2145 N N . LEU B 2 83 ? 23.969 47.447 -2.904 1.00 51.36 80 LEU H N 1
ATOM 2146 C CA . LEU B 2 83 ? 23.354 48.687 -3.378 1.00 54.55 80 LEU H CA 1
ATOM 2147 C C . LEU B 2 83 ? 22.255 49.066 -2.390 1.00 53.25 80 LEU H C 1
ATOM 2148 O O . LEU B 2 83 ? 21.168 48.481 -2.407 1.00 55.15 80 LEU H O 1
ATOM 2153 N N . GLN B 2 84 ? 22.542 50.044 -1.535 1.00 52.93 81 GLN H N 1
ATOM 2154 C CA . GLN B 2 84 ? 21.593 50.502 -0.529 1.00 54.48 81 GLN H CA 1
ATOM 2155 C C . GLN B 2 84 ? 20.733 51.614 -1.116 1.00 53.58 81 GLN H C 1
ATOM 2156 O O . GLN B 2 84 ? 21.258 52.630 -1.585 1.00 59.15 81 GLN H O 1
ATOM 2162 N N . MET B 2 85 ? 19.417 51.422 -1.090 1.00 57.33 82 MET H N 1
ATOM 2163 C CA . MET B 2 85 ? 18.463 52.391 -1.613 1.00 61.77 82 MET H CA 1
ATOM 2164 C C . MET B 2 85 ? 17.690 52.995 -0.448 1.00 61.14 82 MET H C 1
ATOM 2165 O O . MET B 2 85 ? 17.043 52.269 0.315 1.00 56.73 82 MET H O 1
ATOM 2170 N N . THR B 2 86 A 17.759 54.319 -0.315 1.00 66.84 82 THR H N 1
ATOM 2171 C CA . THR B 2 86 A 17.115 55.010 0.795 1.00 68.46 82 THR H CA 1
ATOM 2172 C C . THR B 2 86 A 15.669 55.354 0.458 1.00 70.74 82 THR H C 1
ATOM 2173 O O . THR B 2 86 A 14.809 54.469 0.412 1.00 72.07 82 THR H O 1
ATOM 2177 N N . SER B 2 87 B 15.393 56.635 0.221 1.00 68.75 82 SER H N 1
ATOM 2178 C CA . SER B 2 87 B 14.037 57.081 -0.082 1.00 70.89 82 SER H CA 1
ATOM 2179 C C . SER B 2 87 B 13.654 56.622 -1.483 1.00 68.19 82 SER H C 1
ATOM 2180 O O . SER B 2 87 B 14.117 57.186 -2.479 1.00 70.37 82 SER H O 1
ATOM 2183 N N . LEU B 2 88 C 12.807 55.601 -1.563 1.00 68.87 82 LEU H N 1
ATOM 2184 C CA . LEU B 2 88 C 12.399 55.034 -2.839 1.00 70.48 82 LEU H CA 1
ATOM 2185 C C . LEU B 2 88 C 11.128 55.702 -3.352 1.00 69.21 82 LEU H C 1
ATOM 2186 O O . LEU B 2 88 C 10.405 56.377 -2.615 1.00 67.60 82 LEU H O 1
ATOM 2191 N N . THR B 2 89 ? 10.865 55.500 -4.641 1.00 65.36 83 THR H N 1
ATOM 2192 C CA . THR B 2 89 ? 9.680 56.043 -5.287 1.00 62.48 83 THR H CA 1
ATOM 2193 C C . THR B 2 89 ? 9.224 55.069 -6.364 1.00 63.87 83 THR H C 1
ATOM 2194 O O . THR B 2 89 ? 9.931 54.121 -6.715 1.00 58.87 83 THR H O 1
ATOM 2198 N N . ALA B 2 90 ? 8.022 55.317 -6.890 1.00 63.93 84 ALA H N 1
ATOM 2199 C CA . ALA B 2 90 ? 7.472 54.437 -7.915 1.00 56.23 84 ALA H CA 1
ATOM 2200 C C . ALA B 2 90 ? 8.400 54.342 -9.120 1.00 60.32 84 ALA H C 1
ATOM 2201 O O . ALA B 2 90 ? 8.530 53.274 -9.730 1.00 58.66 84 ALA H O 1
ATOM 2203 N N . SER B 2 91 ? 9.058 55.448 -9.476 1.00 59.99 85 SER H N 1
ATOM 2204 C CA . SER B 2 91 ? 9.945 55.444 -10.634 1.00 57.24 85 SER H CA 1
ATOM 2205 C C . SER B 2 91 ? 11.120 54.492 -10.459 1.00 54.59 85 SER H C 1
ATOM 2206 O O . SER B 2 91 ? 11.721 54.079 -11.457 1.00 52.34 85 SER H O 1
ATOM 2209 N N . ASP B 2 92 ? 11.463 54.136 -9.221 1.00 54.91 86 ASP H N 1
ATOM 2210 C CA . ASP B 2 92 ? 12.555 53.204 -8.974 1.00 50.96 86 ASP H CA 1
ATOM 2211 C C . ASP B 2 92 ? 12.172 51.755 -9.241 1.00 47.45 86 ASP H C 1
ATOM 2212 O O . ASP B 2 92 ? 13.044 50.881 -9.181 1.00 45.45 86 ASP H O 1
ATOM 2217 N N . THR B 2 93 ? 10.902 51.478 -9.526 1.00 44.77 87 THR H N 1
ATOM 2218 C CA . THR B 2 93 ? 10.486 50.125 -9.873 1.00 46.70 87 THR H CA 1
ATOM 2219 C C . THR B 2 93 ? 11.145 49.698 -11.177 1.00 43.36 87 THR H C 1
ATOM 2220 O O . THR B 2 93 ? 10.994 50.364 -12.205 1.00 47.79 87 THR H O 1
ATOM 2224 N N . ALA B 2 94 ? 11.875 48.587 -11.135 1.00 40.00 88 ALA H N 1
ATOM 2225 C CA . ALA B 2 94 ? 12.597 48.108 -12.307 1.00 40.88 88 ALA H CA 1
ATOM 2226 C C . ALA B 2 94 ? 13.362 46.848 -11.922 1.00 43.14 88 ALA H C 1
ATOM 2227 O O . ALA B 2 94 ? 13.411 46.458 -10.752 1.00 38.66 88 ALA H O 1
ATOM 2229 N N . THR B 2 95 ? 13.953 46.212 -12.931 1.00 41.06 89 THR H N 1
ATOM 2230 C CA . THR B 2 95 ? 14.848 45.081 -12.726 1.00 40.19 89 THR H CA 1
ATOM 2231 C C . THR B 2 95 ? 16.276 45.603 -12.635 1.00 39.77 89 THR H C 1
ATOM 2232 O O . THR B 2 95 ? 16.766 46.251 -13.567 1.00 39.23 89 THR H O 1
ATOM 2236 N N . TYR B 2 96 ? 16.941 45.322 -11.519 1.00 39.84 90 TYR H N 1
ATOM 2237 C CA . TYR B 2 96 ? 18.282 45.826 -11.259 1.00 40.03 90 TYR H CA 1
ATOM 2238 C C . TYR B 2 96 ? 19.306 44.747 -11.585 1.00 39.22 90 TYR H C 1
ATOM 2239 O O . TYR B 2 96 ? 19.256 43.647 -11.025 1.00 45.54 90 TYR H O 1
ATOM 2248 N N . PHE B 2 97 ? 20.221 45.063 -12.495 1.00 41.39 91 PHE H N 1
ATOM 2249 C CA . PHE B 2 97 ? 21.323 44.186 -12.857 1.00 43.76 91 PHE H CA 1
ATOM 2250 C C . PHE B 2 97 ? 22.616 44.678 -12.219 1.00 47.86 91 PHE H C 1
ATOM 2251 O O . PHE B 2 97 ? 22.736 45.836 -11.813 1.00 46.83 91 PHE H O 1
ATOM 2259 N N . CYS B 2 98 ? 23.591 43.778 -12.138 1.00 47.17 92 CYS H N 1
ATOM 2260 C CA . CYS B 2 98 ? 24.958 44.141 -11.797 1.00 52.21 92 CYS H CA 1
ATOM 2261 C C . CYS B 2 98 ? 25.897 43.516 -12.816 1.00 53.45 92 CYS H C 1
ATOM 2262 O O . CYS B 2 98 ? 25.733 42.352 -13.194 1.00 50.90 92 CYS H O 1
ATOM 2265 N N . ALA B 2 99 ? 26.870 44.302 -13.271 1.00 49.35 93 ALA H N 1
ATOM 2266 C CA . ALA B 2 99 ? 27.822 43.862 -14.276 1.00 50.56 93 ALA H CA 1
ATOM 2267 C C . ALA B 2 99 ? 29.240 44.068 -13.766 1.00 48.68 93 ALA H C 1
ATOM 2268 O O . ALA B 2 99 ? 29.506 44.969 -12.965 1.00 50.17 93 ALA H O 1
ATOM 2270 N N . ARG B 2 100 ? 30.149 43.223 -14.241 1.00 47.23 94 ARG H N 1
ATOM 2271 C CA . ARG B 2 100 ? 31.552 43.275 -13.860 1.00 54.97 94 ARG H CA 1
ATOM 2272 C C . ARG B 2 100 ? 32.404 43.553 -15.090 1.00 57.22 94 ARG H C 1
ATOM 2273 O O . ARG B 2 100 ? 32.174 42.981 -16.160 1.00 55.63 94 ARG H O 1
ATOM 2281 N N . ASP B 2 101 ? 33.385 44.437 -14.932 1.00 58.39 95 ASP H N 1
ATOM 2282 C CA . ASP B 2 101 ? 34.312 44.773 -15.999 1.00 59.36 95 ASP H CA 1
ATOM 2283 C C . ASP B 2 101 ? 35.639 44.048 -15.781 1.00 60.34 95 ASP H C 1
ATOM 2284 O O . ASP B 2 101 ? 35.801 43.252 -14.853 1.00 59.85 95 ASP H O 1
ATOM 2289 N N . GLY B 2 102 ? 36.601 44.329 -16.656 1.00 65.89 96 GLY H N 1
ATOM 2290 C CA . GLY B 2 102 ? 37.911 43.722 -16.567 1.00 63.08 96 GLY H CA 1
ATOM 2291 C C . GLY B 2 102 ? 37.956 42.230 -16.807 1.00 66.22 96 GLY H C 1
ATOM 2292 O O . GLY B 2 102 ? 39.048 41.651 -16.772 1.00 69.56 96 GLY H O 1
ATOM 2293 N N . VAL B 2 103 ? 36.813 41.585 -17.049 1.00 69.19 97 VAL H N 1
ATOM 2294 C CA . VAL B 2 103 ? 36.813 40.145 -17.292 1.00 69.95 97 VAL H CA 1
ATOM 2295 C C . VAL B 2 103 ? 37.584 39.819 -18.564 1.00 71.01 97 VAL H C 1
ATOM 2296 O O . VAL B 2 103 ? 38.302 38.813 -18.633 1.00 72.49 97 VAL H O 1
ATOM 2300 N N . MET B 2 104 ? 37.450 40.658 -19.588 1.00 69.78 98 MET H N 1
ATOM 2301 C CA . MET B 2 104 ? 38.137 40.447 -20.850 1.00 70.79 98 MET H CA 1
ATOM 2302 C C . MET B 2 104 ? 39.537 41.056 -20.796 1.00 71.30 98 MET H C 1
ATOM 2303 O O . MET B 2 104 ? 39.976 41.586 -19.773 1.00 75.54 98 MET H O 1
ATOM 2308 N N . SER B 2 105 ? 40.249 40.981 -21.917 1.00 72.77 99 SER H N 1
ATOM 2309 C CA . SER B 2 105 ? 41.606 41.495 -22.029 1.00 70.61 99 SER H CA 1
ATOM 2310 C C . SER B 2 105 ? 41.631 42.659 -23.010 1.00 72.67 99 SER H C 1
ATOM 2311 O O . SER B 2 105 ? 41.061 42.567 -24.103 1.00 72.16 99 SER H O 1
ATOM 2314 N N . GLY B 2 106 ? 42.289 43.746 -22.618 1.00 72.09 100 GLY H N 1
ATOM 2315 C CA . GLY B 2 106 ? 42.416 44.906 -23.478 1.00 69.16 100 GLY H CA 1
ATOM 2316 C C . GLY B 2 106 ? 41.359 45.962 -23.233 1.00 69.23 100 GLY H C 1
ATOM 2317 O O . GLY B 2 106 ? 40.887 46.132 -22.105 1.00 58.45 100 GLY H O 1
ATOM 2318 N N . VAL B 2 107 A 40.980 46.685 -24.291 1.00 72.56 100 VAL H N 1
ATOM 2319 C CA . VAL B 2 107 A 39.971 47.726 -24.158 1.00 65.80 100 VAL H CA 1
ATOM 2320 C C . VAL B 2 107 A 38.584 47.142 -23.933 1.00 63.49 100 VAL H C 1
ATOM 2321 O O . VAL B 2 107 A 37.712 47.820 -23.377 1.00 63.13 100 VAL H O 1
ATOM 2325 N N . GLU B 2 108 B 38.352 45.895 -24.352 1.00 63.28 100 GLU H N 1
ATOM 2326 C CA . GLU B 2 108 B 37.051 45.275 -24.128 1.00 60.59 100 GLU H CA 1
ATOM 2327 C C . GLU B 2 108 B 36.733 45.167 -22.643 1.00 65.23 100 GLU H C 1
ATOM 2328 O O . GLU B 2 108 B 35.558 45.133 -22.260 1.00 62.90 100 GLU H O 1
ATOM 2334 N N . GLY B 2 109 C 37.761 45.115 -21.793 1.00 65.00 100 GLY H N 1
ATOM 2335 C CA . GLY B 2 109 C 37.544 45.048 -20.360 1.00 60.92 100 GLY H CA 1
ATOM 2336 C C . GLY B 2 109 C 36.882 46.278 -19.778 1.00 60.52 100 GLY H C 1
ATOM 2337 O O . GLY B 2 109 C 36.358 46.217 -18.660 1.00 51.43 100 GLY H O 1
ATOM 2338 N N . TYR B 2 110 D 36.898 47.397 -20.507 1.00 58.86 100 TYR H N 1
ATOM 2339 C CA . TYR B 2 110 D 36.222 48.597 -20.027 1.00 57.85 100 TYR H CA 1
ATOM 2340 C C . TYR B 2 110 D 34.721 48.382 -19.898 1.00 60.69 100 TYR H C 1
ATOM 2341 O O . TYR B 2 110 D 34.073 49.013 -19.056 1.00 56.84 100 TYR H O 1
ATOM 2350 N N . TYR B 2 111 E 34.155 47.500 -20.716 1.00 60.69 100 TYR H N 1
ATOM 2351 C CA . TYR B 2 111 E 32.712 47.356 -20.818 1.00 57.84 100 TYR H CA 1
ATOM 2352 C C . TYR B 2 111 E 32.199 46.246 -19.904 1.00 57.25 100 TYR H C 1
ATOM 2353 O O . TYR B 2 111 E 32.958 45.433 -19.370 1.00 59.27 100 TYR H O 1
ATOM 2362 N N . PHE B 2 112 F 30.881 46.223 -19.733 1.00 51.49 100 PHE H N 1
ATOM 2363 C CA . PHE B 2 112 F 30.212 45.280 -18.840 1.00 51.75 100 PHE H CA 1
ATOM 2364 C C . PHE B 2 112 F 30.278 43.887 -19.452 1.00 51.92 100 PHE H C 1
ATOM 2365 O O . PHE B 2 112 F 29.473 43.534 -20.316 1.00 51.74 100 PHE H O 1
ATOM 2373 N N . ASN B 2 113 ? 31.243 43.085 -18.998 1.00 52.70 101 ASN H N 1
ATOM 2374 C CA . ASN B 2 113 ? 31.475 41.774 -19.594 1.00 53.18 101 ASN H CA 1
ATOM 2375 C C . ASN B 2 113 ? 30.551 40.713 -19.006 1.00 55.37 101 ASN H C 1
ATOM 2376 O O . ASN B 2 113 ? 29.944 39.931 -19.746 1.00 59.77 101 ASN H O 1
ATOM 2381 N N . LEU B 2 114 ? 30.436 40.666 -17.682 1.00 56.50 102 LEU H N 1
ATOM 2382 C CA . LEU B 2 114 ? 29.645 39.654 -16.994 1.00 53.70 102 LEU H CA 1
ATOM 2383 C C . LEU B 2 114 ? 28.442 40.308 -16.327 1.00 50.65 102 LEU H C 1
ATOM 2384 O O . LEU B 2 114 ? 28.594 41.272 -15.569 1.00 48.09 102 LEU H O 1
ATOM 2389 N N . TRP B 2 115 ? 27.255 39.778 -16.608 1.00 52.69 103 TRP H N 1
ATOM 2390 C CA . TRP B 2 115 ? 26.008 40.290 -16.066 1.00 50.03 103 TRP H CA 1
ATOM 2391 C C . TRP B 2 115 ? 25.337 39.231 -15.200 1.00 54.27 103 TRP H C 1
ATOM 2392 O O . TRP B 2 115 ? 25.594 38.031 -15.334 1.00 49.37 103 TRP H O 1
ATOM 2403 N N . GLY B 2 116 ? 24.468 39.695 -14.307 1.00 54.36 104 GLY H N 1
ATOM 2404 C CA . GLY B 2 116 ? 23.644 38.815 -13.517 1.00 51.62 104 GLY H CA 1
ATOM 2405 C C . GLY B 2 116 ? 22.254 38.700 -14.107 1.00 53.85 104 GLY H C 1
ATOM 2406 O O . GLY B 2 116 ? 21.880 39.443 -15.019 1.00 54.82 104 GLY H O 1
ATOM 2407 N N . PRO B 2 117 ? 21.456 37.756 -13.600 1.00 50.53 105 PRO H N 1
ATOM 2408 C CA . PRO B 2 117 ? 20.088 37.602 -14.121 1.00 52.89 105 PRO H CA 1
ATOM 2409 C C . PRO B 2 117 ? 19.178 38.772 -13.792 1.00 44.64 105 PRO H C 1
ATOM 2410 O O . PRO B 2 117 ? 18.158 38.949 -14.470 1.00 43.61 105 PRO H O 1
ATOM 2414 N N . GLY B 2 118 ? 19.507 39.572 -12.781 1.00 43.77 106 GLY H N 1
ATOM 2415 C CA . GLY B 2 118 ? 18.685 40.708 -12.414 1.00 40.33 106 GLY H CA 1
ATOM 2416 C C . GLY B 2 118 ? 17.674 40.396 -11.329 1.00 45.46 106 GLY H C 1
ATOM 2417 O O . GLY B 2 118 ? 17.097 39.304 -11.304 1.00 41.57 106 GLY H O 1
ATOM 2418 N N . THR B 2 119 ? 17.455 41.347 -10.425 1.00 43.58 107 THR H N 1
ATOM 2419 C CA . THR B 2 119 ? 16.477 41.213 -9.353 1.00 43.43 107 THR H CA 1
ATOM 2420 C C . THR B 2 119 ? 15.440 42.318 -9.492 1.00 38.62 107 THR H C 1
ATOM 2421 O O . THR B 2 119 ? 15.793 43.486 -9.689 1.00 45.37 107 THR H O 1
ATOM 2425 N N . LEU B 2 120 ? 14.167 41.949 -9.387 1.00 37.46 108 LEU H N 1
ATOM 2426 C CA . LEU B 2 120 ? 13.069 42.871 -9.646 1.00 40.20 108 LEU H CA 1
ATOM 2427 C C . LEU B 2 120 ? 12.621 43.539 -8.353 1.00 41.64 108 LEU H C 1
ATOM 2428 O O . LEU B 2 120 ? 12.325 42.860 -7.364 1.00 42.66 108 LEU H O 1
ATOM 2433 N N . VAL B 2 121 ? 12.568 44.868 -8.368 1.00 44.93 109 VAL H N 1
ATOM 2434 C CA . VAL B 2 121 ? 12.110 45.666 -7.237 1.00 46.22 109 VAL H CA 1
ATOM 2435 C C . VAL B 2 121 ? 10.800 46.336 -7.625 1.00 45.50 109 VAL H C 1
ATOM 2436 O O . VAL B 2 121 ? 10.709 46.965 -8.687 1.00 49.61 109 VAL H O 1
ATOM 2440 N N . THR B 2 122 ? 9.791 46.202 -6.769 1.00 47.03 110 THR H N 1
ATOM 2441 C CA . THR B 2 122 ? 8.475 46.785 -6.998 1.00 46.98 110 THR H CA 1
ATOM 2442 C C . THR B 2 122 ? 8.174 47.766 -5.874 1.00 55.65 110 THR H C 1
ATOM 2443 O O . THR B 2 122 ? 8.122 47.375 -4.703 1.00 60.28 110 THR H O 1
ATOM 2447 N N . VAL B 2 123 ? 7.979 49.032 -6.230 1.00 56.18 111 VAL H N 1
ATOM 2448 C CA . VAL B 2 123 ? 7.683 50.091 -5.272 1.00 53.17 111 VAL H CA 1
ATOM 2449 C C . VAL B 2 123 ? 6.235 50.516 -5.469 1.00 54.30 111 VAL H C 1
ATOM 2450 O O . VAL B 2 123 ? 5.872 51.039 -6.531 1.00 60.81 111 VAL H O 1
ATOM 2454 N N . SER B 2 124 ? 5.411 50.292 -4.450 1.00 60.88 112 SER H N 1
ATOM 2455 C CA . SER B 2 124 ? 4.003 50.670 -4.476 1.00 59.92 112 SER H CA 1
ATOM 2456 C C . SER B 2 124 ? 3.405 50.321 -3.119 1.00 63.29 112 SER H C 1
ATOM 2457 O O . SER B 2 124 ? 4.054 49.695 -2.274 1.00 59.37 112 SER H O 1
ATOM 2460 N N . SER B 2 125 ? 2.157 50.737 -2.919 1.00 66.61 113 SER H N 1
ATOM 2461 C CA . SER B 2 125 ? 1.435 50.479 -1.681 1.00 60.18 113 SER H CA 1
ATOM 2462 C C . SER B 2 125 ? 0.492 49.288 -1.783 1.00 62.92 113 SER H C 1
ATOM 2463 O O . SER B 2 125 ? -0.205 48.983 -0.810 1.00 64.67 113 SER H O 1
ATOM 2466 N N . GLY B 2 126 ? 0.450 48.614 -2.930 1.00 62.23 114 GLY H N 1
ATOM 2467 C CA . GLY B 2 126 ? -0.423 47.464 -3.066 1.00 62.79 114 GLY H CA 1
ATOM 2468 C C . GLY B 2 126 ? -0.068 46.366 -2.083 1.00 57.54 114 GLY H C 1
ATOM 2469 O O . GLY B 2 126 ? 1.078 46.228 -1.652 1.00 62.02 114 GLY H O 1
ATOM 2470 N N . GLN B 2 127 ? -1.075 45.572 -1.726 1.00 57.53 115 GLN H N 1
ATOM 2471 C CA . GLN B 2 127 ? -0.870 44.491 -0.772 1.00 66.37 115 GLN H CA 1
ATOM 2472 C C . GLN B 2 127 ? -0.616 43.188 -1.509 1.00 64.64 115 GLN H C 1
ATOM 2473 O O . GLN B 2 127 ? -1.391 42.833 -2.409 1.00 63.24 115 GLN H O 1
ATOM 2479 N N . PRO B 2 128 ? 0.446 42.458 -1.169 1.00 60.35 116 PRO H N 1
ATOM 2480 C CA . PRO B 2 128 ? 0.748 41.217 -1.890 1.00 60.10 116 PRO H CA 1
ATOM 2481 C C . PRO B 2 128 ? -0.427 40.251 -1.859 1.00 63.37 116 PRO H C 1
ATOM 2482 O O . PRO B 2 128 ? -1.261 40.279 -0.952 1.00 67.45 116 PRO H O 1
ATOM 2486 N N . LYS B 2 129 ? -0.485 39.390 -2.872 1.00 62.14 117 LYS H N 1
ATOM 2487 C CA . LYS B 2 129 ? -1.545 38.389 -2.965 1.00 60.59 117 LYS H CA 1
ATOM 2488 C C . LYS B 2 129 ? -1.049 37.242 -3.829 1.00 63.40 117 LYS H C 1
ATOM 2489 O O . LYS B 2 129 ? -0.711 37.451 -4.999 1.00 59.15 117 LYS H O 1
ATOM 2495 N N . ALA B 2 130 ? -1.006 36.040 -3.259 1.00 63.80 118 ALA H N 1
ATOM 2496 C CA . ALA B 2 130 ? -0.508 34.883 -3.980 1.00 61.13 118 ALA H CA 1
ATOM 2497 C C . ALA B 2 130 ? -1.451 34.513 -5.122 1.00 58.19 118 ALA H C 1
ATOM 2498 O O . ALA B 2 130 ? -2.644 34.824 -5.085 1.00 57.73 118 ALA H O 1
ATOM 2500 N N . PRO B 2 131 ? -0.935 33.846 -6.149 1.00 57.15 119 PRO H N 1
ATOM 2501 C CA . PRO B 2 131 ? -1.766 33.487 -7.301 1.00 59.57 119 PRO H CA 1
ATOM 2502 C C . PRO B 2 131 ? -2.638 32.273 -7.009 1.00 58.66 119 PRO H C 1
ATOM 2503 O O . PRO B 2 131 ? -2.550 31.638 -5.958 1.00 61.07 119 PRO H O 1
ATOM 2507 N N . SER B 2 132 ? -3.493 31.957 -7.979 1.00 57.74 120 SER H N 1
ATOM 2508 C CA . SER B 2 132 ? -4.393 30.807 -7.916 1.00 61.30 120 SER H CA 1
ATOM 2509 C C . SER B 2 132 ? -4.128 29.945 -9.146 1.00 57.79 120 SER H C 1
ATOM 2510 O O . SER B 2 132 ? -4.666 30.211 -10.226 1.00 63.28 120 SER H O 1
ATOM 2513 N N . VAL B 2 133 ? -3.299 28.915 -8.984 1.00 52.39 121 VAL H N 1
ATOM 2514 C CA . VAL B 2 133 ? -2.918 28.075 -10.113 1.00 52.33 121 VAL H CA 1
ATOM 2515 C C . VAL B 2 133 ? -4.095 27.199 -10.520 1.00 56.59 121 VAL H C 1
ATOM 2516 O O . VAL B 2 133 ? -4.748 26.574 -9.674 1.00 58.30 121 VAL H O 1
ATOM 2520 N N . PHE B 2 134 ? -4.370 27.150 -11.822 1.00 55.73 122 PHE H N 1
ATOM 2521 C CA . PHE B 2 134 ? -5.420 26.315 -12.379 1.00 53.61 122 PHE H CA 1
ATOM 2522 C C . PHE B 2 134 ? -4.851 25.448 -13.494 1.00 50.21 122 PHE H C 1
ATOM 2523 O O . PHE B 2 134 ? -3.974 25.894 -14.243 1.00 51.72 122 PHE H O 1
ATOM 2531 N N . PRO B 2 135 ? -5.324 24.212 -13.628 1.00 53.09 123 PRO H N 1
ATOM 2532 C CA . PRO B 2 135 ? -4.793 23.333 -14.674 1.00 49.92 123 PRO H CA 1
ATOM 2533 C C . PRO B 2 135 ? -5.305 23.722 -16.051 1.00 51.52 123 PRO H C 1
ATOM 2534 O O . PRO B 2 135 ? -6.390 24.290 -16.203 1.00 54.95 123 PRO H O 1
ATOM 2538 N N . LEU B 2 136 ? -4.501 23.404 -17.065 1.00 52.23 124 LEU H N 1
ATOM 2539 C CA . LEU B 2 136 ? -4.833 23.678 -18.463 1.00 49.13 124 LEU H CA 1
ATOM 2540 C C . LEU B 2 136 ? -4.694 22.376 -19.245 1.00 49.80 124 LEU H C 1
ATOM 2541 O O . LEU B 2 136 ? -3.584 21.985 -19.619 1.00 55.60 124 LEU H O 1
ATOM 2546 N N . ALA B 2 137 ? -5.816 21.709 -19.492 1.00 50.80 125 ALA H N 1
ATOM 2547 C CA . ALA B 2 137 ? -5.833 20.455 -20.224 1.00 54.13 125 ALA H CA 1
ATOM 2548 C C . ALA B 2 137 ? -6.931 20.480 -21.275 1.00 55.53 125 ALA H C 1
ATOM 2549 O O . ALA B 2 137 ? -7.963 21.135 -21.089 1.00 54.01 125 ALA H O 1
ATOM 2551 N N . PRO B 2 138 ? -6.736 19.779 -22.390 1.00 61.87 126 PRO H N 1
ATOM 2552 C CA . PRO B 2 138 ? -7.766 19.761 -23.434 1.00 64.37 126 PRO H CA 1
ATOM 2553 C C . PRO B 2 138 ? -9.076 19.204 -22.901 1.00 70.21 126 PRO H C 1
ATOM 2554 O O . PRO B 2 138 ? -9.099 18.381 -21.982 1.00 74.28 126 PRO H O 1
ATOM 2558 N N . CYS B 2 139 ? -10.178 19.672 -23.485 1.00 67.13 127 CYS H N 1
ATOM 2559 C CA . CYS B 2 139 ? -11.487 19.149 -23.123 1.00 73.80 127 CYS H CA 1
ATOM 2560 C C . CYS B 2 139 ? -11.486 17.630 -23.236 1.00 79.60 127 CYS H C 1
ATOM 2561 O O . CYS B 2 139 ? -10.847 17.057 -24.122 1.00 81.15 127 CYS H O 1
ATOM 2564 N N . CYS B 2 140 ? -12.203 16.976 -22.322 1.00 81.76 128 CYS H N 1
ATOM 2565 C CA . CYS B 2 140 ? -12.170 15.520 -22.261 1.00 83.70 128 CYS H CA 1
ATOM 2566 C C . CYS B 2 140 ? -12.669 14.859 -23.540 1.00 86.97 128 CYS H C 1
ATOM 2567 O O . CYS B 2 140 ? -12.478 13.649 -23.705 1.00 85.52 128 CYS H O 1
ATOM 2570 N N . GLY B 2 141 ? -13.289 15.612 -24.446 1.00 87.51 129 GLY H N 1
ATOM 2571 C CA . GLY B 2 141 ? -13.771 15.045 -25.689 1.00 84.30 129 GLY H CA 1
ATOM 2572 C C . GLY B 2 141 ? -13.031 15.544 -26.913 1.00 92.87 129 GLY H C 1
ATOM 2573 O O . GLY B 2 141 ? -13.652 16.012 -27.872 1.00 99.87 129 GLY H O 1
ATOM 2574 N N . ASP B 2 142 ? -11.703 15.451 -26.895 1.00 90.59 130 ASP H N 1
ATOM 2575 C CA . ASP B 2 142 ? -10.873 15.864 -28.015 1.00 94.06 130 ASP H CA 1
ATOM 2576 C C . ASP B 2 142 ? -10.004 14.704 -28.480 1.00 96.05 130 ASP H C 1
ATOM 2577 O O . ASP B 2 142 ? -9.708 13.775 -27.723 1.00 95.52 130 ASP H O 1
ATOM 2582 N N . THR B 2 143 ? -9.594 14.772 -29.741 1.00 94.08 131 THR H N 1
ATOM 2583 C CA . THR B 2 143 ? -8.771 13.723 -30.331 1.00 94.40 131 THR H CA 1
ATOM 2584 C C . THR B 2 143 ? -7.326 13.873 -29.870 1.00 97.20 131 THR H C 1
ATOM 2585 O O . THR B 2 143 ? -6.709 14.911 -30.133 1.00 95.01 131 THR H O 1
ATOM 2589 N N . PRO B 2 144 ? -6.753 12.878 -29.190 1.00 95.32 132 PRO H N 1
ATOM 2590 C CA . PRO B 2 144 ? -5.357 12.991 -28.756 1.00 94.48 132 PRO H CA 1
ATOM 2591 C C . PRO B 2 144 ? -4.388 12.365 -29.745 1.00 95.21 132 PRO H C 1
ATOM 2592 O O . PRO B 2 144 ? -4.687 12.255 -30.939 1.00 91.05 132 PRO H O 1
ATOM 2596 N N . SER B 2 145 ? -3.220 11.950 -29.255 1.00 92.06 133 SER H N 1
ATOM 2597 C CA . SER B 2 145 ? -2.212 11.317 -30.095 1.00 86.74 133 SER H CA 1
ATOM 2598 C C . SER B 2 145 ? -1.014 10.892 -29.257 1.00 83.46 133 SER H C 1
ATOM 2599 O O . SER B 2 145 ? -1.131 10.719 -28.039 1.00 83.65 133 SER H O 1
ATOM 2602 N N . SER B 2 146 ? 0.145 10.719 -29.898 1.00 85.80 134 SER H N 1
ATOM 2603 C CA . SER B 2 146 ? 1.344 10.342 -29.158 1.00 84.13 134 SER H CA 1
ATOM 2604 C C . SER B 2 146 ? 1.768 11.434 -28.186 1.00 84.28 134 SER H C 1
ATOM 2605 O O . SER B 2 146 ? 2.372 11.141 -27.148 1.00 84.01 134 SER H O 1
ATOM 2608 N N . THR B 2 147 ? 1.460 12.688 -28.497 1.00 85.52 135 THR H N 1
ATOM 2609 C CA . THR B 2 147 ? 1.816 13.829 -27.666 1.00 77.34 135 THR H CA 1
ATOM 2610 C C . THR B 2 147 ? 0.550 14.498 -27.135 1.00 71.89 135 THR H C 1
ATOM 2611 O O . THR B 2 147 ? -0.571 14.036 -27.365 1.00 70.21 135 THR H O 1
ATOM 2615 N N . VAL B 2 148 ? 0.746 15.601 -26.416 1.00 66.46 136 VAL H N 1
ATOM 2616 C CA . VAL B 2 148 ? -0.354 16.361 -25.834 1.00 59.65 136 VAL H CA 1
ATOM 2617 C C . VAL B 2 148 ? 0.214 17.589 -25.136 1.00 59.62 136 VAL H C 1
ATOM 2618 O O . VAL B 2 148 ? 1.318 17.546 -24.581 1.00 56.98 136 VAL H O 1
ATOM 2622 N N . THR B 2 149 ? -0.532 18.690 -25.158 1.00 51.86 137 THR H N 1
ATOM 2623 C CA . THR B 2 149 ? -0.089 19.956 -24.588 1.00 52.07 137 THR H CA 1
ATOM 2624 C C . THR B 2 149 ? -0.861 20.230 -23.304 1.00 49.63 137 THR H C 1
ATOM 2625 O O . THR B 2 149 ? -2.092 20.339 -23.326 1.00 44.47 137 THR H O 1
ATOM 2629 N N . LEU B 2 150 ? -0.137 20.343 -22.195 1.00 45.89 138 LEU H N 1
ATOM 2630 C CA . LEU B 2 150 ? -0.708 20.670 -20.899 1.00 50.36 138 LEU H CA 1
ATOM 2631 C C . LEU B 2 150 ? -0.101 21.972 -20.393 1.00 47.45 138 LEU H C 1
ATOM 2632 O O . LEU B 2 150 ? 0.999 22.365 -20.794 1.00 42.49 138 LEU H O 1
ATOM 2637 N N . GLY B 2 151 ? -0.828 22.644 -19.505 1.00 46.70 139 GLY H N 1
ATOM 2638 C CA . GLY B 2 151 ? -0.361 23.916 -18.991 1.00 45.92 139 GLY H CA 1
ATOM 2639 C C . GLY B 2 151 ? -0.977 24.241 -17.647 1.00 49.53 139 GLY H C 1
ATOM 2640 O O . GLY B 2 151 ? -1.711 23.442 -17.061 1.00 45.60 139 GLY H O 1
ATOM 2641 N N . CYS B 2 152 ? -0.659 25.442 -17.164 1.00 48.04 140 CYS H N 1
ATOM 2642 C CA . CYS B 2 152 ? -1.173 25.949 -15.899 1.00 49.34 140 CYS H CA 1
ATOM 2643 C C . CYS B 2 152 ? -1.444 27.440 -16.028 1.00 50.45 140 CYS H C 1
ATOM 2644 O O . CYS B 2 152 ? -0.692 28.160 -16.692 1.00 49.75 140 CYS H O 1
ATOM 2647 N N . LEU B 2 153 ? -2.521 27.896 -15.394 1.00 52.00 141 LEU H N 1
ATOM 2648 C CA . LEU B 2 153 ? -2.922 29.297 -15.411 1.00 49.27 141 LEU H CA 1
ATOM 2649 C C . LEU B 2 153 ? -2.621 29.914 -14.052 1.00 49.32 141 LEU H C 1
ATOM 2650 O O . LEU B 2 153 ? -3.086 29.412 -13.023 1.00 50.04 141 LEU H O 1
ATOM 2655 N N . VAL B 2 154 ? -1.849 30.998 -14.051 1.00 49.01 142 VAL H N 1
ATOM 2656 C CA . VAL B 2 154 ? -1.453 31.699 -12.833 1.00 43.70 142 VAL H CA 1
ATOM 2657 C C . VAL B 2 154 ? -2.008 33.113 -12.940 1.00 47.08 142 VAL H C 1
ATOM 2658 O O . VAL B 2 154 ? -1.453 33.954 -13.658 1.00 53.07 142 VAL H O 1
ATOM 2662 N N . LYS B 2 155 ? -3.098 33.387 -12.230 1.00 49.99 143 LYS H N 1
ATOM 2663 C CA . LYS B 2 155 ? -3.780 34.670 -12.304 1.00 57.84 143 LYS H CA 1
ATOM 2664 C C . LYS B 2 155 ? -3.902 35.292 -10.918 1.00 57.62 143 LYS H C 1
ATOM 2665 O O . LYS B 2 155 ? -3.660 34.649 -9.893 1.00 54.33 143 LYS H O 1
ATOM 2671 N N . GLY B 2 156 ? -4.284 36.567 -10.905 1.00 56.65 144 GLY H N 1
ATOM 2672 C CA . GLY B 2 156 ? -4.544 37.288 -9.674 1.00 58.20 144 GLY H CA 1
ATOM 2673 C C . GLY B 2 156 ? -3.418 37.245 -8.662 1.00 58.38 144 GLY H C 1
ATOM 2674 O O . GLY B 2 156 ? -3.594 36.725 -7.556 1.00 59.59 144 GLY H O 1
ATOM 2675 N N . TYR B 2 157 ? -2.259 37.793 -9.020 1.00 56.78 145 TYR H N 1
ATOM 2676 C CA . TYR B 2 157 ? -1.130 37.867 -8.105 1.00 60.38 145 TYR H CA 1
ATOM 2677 C C . TYR B 2 157 ? -0.451 39.220 -8.246 1.00 64.92 145 TYR H C 1
ATOM 2678 O O . TYR B 2 157 ? -0.294 39.733 -9.357 1.00 60.17 145 TYR H O 1
ATOM 2687 N N . LEU B 2 158 ? -0.058 39.795 -7.110 1.00 62.23 146 LEU H N 1
ATOM 2688 C CA . LEU B 2 158 ? 0.644 41.071 -7.080 1.00 62.71 146 LEU H CA 1
ATOM 2689 C C . LEU B 2 158 ? 2.145 40.787 -7.040 1.00 69.31 146 LEU H C 1
ATOM 2690 O O . LEU B 2 158 ? 2.534 39.625 -7.208 1.00 72.88 146 LEU H O 1
ATOM 2695 N N . PRO B 2 159 ? 3.020 41.793 -6.759 1.00 70.27 147 PRO H N 1
ATOM 2696 C CA . PRO B 2 159 ? 4.441 41.678 -7.123 1.00 65.85 147 PRO H CA 1
ATOM 2697 C C . PRO B 2 159 ? 4.799 40.520 -8.044 1.00 60.00 147 PRO H C 1
ATOM 2698 O O . PRO B 2 159 ? 4.908 39.370 -7.606 1.00 65.96 147 PRO H O 1
ATOM 2702 N N . GLU B 2 160 ? 5.012 40.835 -9.322 1.00 59.05 148 GLU H N 1
ATOM 2703 C CA . GLU B 2 160 ? 5.191 39.869 -10.402 1.00 60.30 148 GLU H CA 1
ATOM 2704 C C . GLU B 2 160 ? 6.054 38.673 -10.012 1.00 62.34 148 GLU H C 1
ATOM 2705 O O . GLU B 2 160 ? 5.527 37.564 -9.864 1.00 68.15 148 GLU H O 1
ATOM 2711 N N . PRO B 2 161 ? 7.373 38.868 -9.813 1.00 51.08 149 PRO H N 1
ATOM 2712 C CA . PRO B 2 161 ? 8.324 37.743 -9.792 1.00 54.19 149 PRO H CA 1
ATOM 2713 C C . PRO B 2 161 ? 7.726 36.376 -9.488 1.00 58.75 149 PRO H C 1
ATOM 2714 O O . PRO B 2 161 ? 7.783 35.905 -8.349 1.00 61.21 149 PRO H O 1
ATOM 2718 N N . VAL B 2 162 ? 7.149 35.736 -10.503 1.00 52.41 150 VAL H N 1
ATOM 2719 C CA . VAL B 2 162 ? 6.617 34.382 -10.396 1.00 52.14 150 VAL H CA 1
ATOM 2720 C C . VAL B 2 162 ? 7.444 33.473 -11.292 1.00 53.16 150 VAL H C 1
ATOM 2721 O O . VAL B 2 162 ? 7.634 33.766 -12.479 1.00 50.56 150 VAL H O 1
ATOM 2725 N N . THR B 2 163 ? 7.935 32.374 -10.726 1.00 49.48 151 THR H N 1
ATOM 2726 C CA . THR B 2 163 ? 8.750 31.406 -11.449 1.00 51.44 151 THR H CA 1
ATOM 2727 C C . THR B 2 163 ? 7.944 30.130 -11.647 1.00 49.43 151 THR H C 1
ATOM 2728 O O . THR B 2 163 ? 7.496 29.517 -10.672 1.00 57.08 151 THR H O 1
ATOM 2732 N N . VAL B 2 164 ? 7.763 29.735 -12.903 1.00 48.89 152 VAL H N 1
ATOM 2733 C CA . VAL B 2 164 ? 7.028 28.529 -13.259 1.00 43.68 152 VAL H CA 1
ATOM 2734 C C . VAL B 2 164 ? 8.015 27.494 -13.775 1.00 43.60 152 VAL H C 1
ATOM 2735 O O . VAL B 2 164 ? 8.939 27.822 -14.529 1.00 45.52 152 VAL H O 1
ATOM 2739 N N . THR B 2 165 ? 7.822 26.244 -13.361 1.00 49.12 153 THR H N 1
ATOM 2740 C CA . THR B 2 165 ? 8.639 25.133 -13.824 1.00 48.16 153 THR H CA 1
ATOM 2741 C C . THR B 2 165 ? 7.750 23.912 -14.006 1.00 45.33 153 THR H C 1
ATOM 2742 O O . THR B 2 165 ? 6.567 23.918 -13.656 1.00 49.10 153 THR H O 1
ATOM 2746 N N . TRP B 2 166 ? 8.334 22.854 -14.562 1.00 44.70 154 TRP H N 1
ATOM 2747 C CA . TRP B 2 166 ? 7.620 21.612 -14.820 1.00 50.59 154 TRP H CA 1
ATOM 2748 C C . TRP B 2 166 ? 8.465 20.442 -14.343 1.00 49.99 154 TRP H C 1
ATOM 2749 O O . TRP B 2 166 ? 9.629 20.312 -14.733 1.00 48.58 154 TRP H O 1
ATOM 2760 N N . ASN B 2 167 ? 7.875 19.597 -13.497 1.00 50.56 155 ASN H N 1
ATOM 2761 C CA . ASN B 2 167 ? 8.568 18.436 -12.944 1.00 53.58 155 ASN H CA 1
ATOM 2762 C C . ASN B 2 167 ? 9.811 18.862 -12.164 1.00 51.88 155 ASN H C 1
ATOM 2763 O O . ASN B 2 167 ? 10.891 18.284 -12.302 1.00 57.19 155 ASN H O 1
ATOM 2768 N N . SER B 2 168 ? 9.648 19.895 -11.337 1.00 54.35 156 SER H N 1
ATOM 2769 C CA . SER B 2 168 ? 10.722 20.391 -10.477 1.00 54.03 156 SER H CA 1
ATOM 2770 C C . SER B 2 168 ? 11.942 20.822 -11.285 1.00 54.71 156 SER H C 1
ATOM 2771 O O . SER B 2 168 ? 13.077 20.738 -10.809 1.00 57.65 156 SER H O 1
ATOM 2774 N N . GLY B 2 169 ? 11.722 21.285 -12.512 1.00 56.97 157 GLY H N 1
ATOM 2775 C CA . GLY B 2 169 ? 12.801 21.749 -13.357 1.00 47.76 157 GLY H CA 1
ATOM 2776 C C . GLY B 2 169 ? 13.454 20.694 -14.220 1.00 54.37 157 GLY H C 1
ATOM 2777 O O . GLY B 2 169 ? 14.475 20.984 -14.855 1.00 54.31 157 GLY H O 1
ATOM 2778 N N . THR B 2 170 ? 12.905 19.480 -14.265 1.00 57.55 158 THR H N 1
ATOM 2779 C CA . THR B 2 170 ? 13.466 18.425 -15.099 1.00 56.38 158 THR H CA 1
ATOM 2780 C C . THR B 2 170 ? 12.897 18.429 -16.510 1.00 57.24 158 THR H C 1
ATOM 2781 O O . THR B 2 170 ? 13.582 18.002 -17.447 1.00 57.11 158 THR H O 1
ATOM 2785 N N . LEU B 2 171 ? 11.664 18.899 -16.683 1.00 53.91 159 LEU H N 1
ATOM 2786 C CA . LEU B 2 171 ? 11.015 18.966 -17.990 1.00 53.43 159 LEU H CA 1
ATOM 2787 C C . LEU B 2 171 ? 11.078 20.409 -18.477 1.00 55.10 159 LEU H C 1
ATOM 2788 O O . LEU B 2 171 ? 10.295 21.258 -18.044 1.00 56.67 159 LEU H O 1
ATOM 2793 N N . THR B 2 172 ? 12.017 20.685 -19.384 1.00 55.34 160 THR H N 1
ATOM 2794 C CA . THR B 2 172 ? 12.186 22.017 -19.944 1.00 56.70 160 THR H CA 1
ATOM 2795 C C . THR B 2 172 ? 11.992 22.083 -21.450 1.00 54.51 160 THR H C 1
ATOM 2796 O O . THR B 2 172 ? 11.665 23.159 -21.962 1.00 50.99 160 THR H O 1
ATOM 2800 N N . ASN B 2 173 ? 12.178 20.979 -22.169 1.00 57.00 161 ASN H N 1
ATOM 2801 C CA . ASN B 2 173 ? 12.070 20.995 -23.622 1.00 57.66 161 ASN H CA 1
ATOM 2802 C C . ASN B 2 173 ? 10.619 21.219 -24.032 1.00 55.74 161 ASN H C 1
ATOM 2803 O O . ASN B 2 173 ? 9.730 20.455 -23.642 1.00 55.88 161 ASN H O 1
ATOM 2808 N N . GLY B 2 174 ? 10.380 22.266 -24.817 1.00 48.43 162 GLY H N 1
ATOM 2809 C CA . GLY B 2 174 ? 9.038 22.554 -25.281 1.00 49.07 162 GLY H CA 1
ATOM 2810 C C . GLY B 2 174 ? 8.169 23.295 -24.293 1.00 52.37 162 GLY H C 1
ATOM 2811 O O . GLY B 2 174 ? 6.941 23.168 -24.343 1.00 52.11 162 GLY H O 1
ATOM 2812 N N . VAL B 2 175 ? 8.767 24.066 -23.391 1.00 51.89 163 VAL H N 1
ATOM 2813 C CA . VAL B 2 175 ? 8.017 24.853 -22.419 1.00 44.46 163 VAL H CA 1
ATOM 2814 C C . VAL B 2 175 ? 7.796 26.247 -22.987 1.00 41.83 163 VAL H C 1
ATOM 2815 O O . VAL B 2 175 ? 8.725 26.870 -23.514 1.00 45.28 163 VAL H O 1
ATOM 2819 N N . ARG B 2 176 ? 6.563 26.739 -22.881 1.00 40.72 164 ARG H N 1
ATOM 2820 C CA . ARG B 2 176 ? 6.185 28.053 -23.398 1.00 42.97 164 ARG H CA 1
ATOM 2821 C C . ARG B 2 176 ? 5.493 28.824 -22.279 1.00 41.11 164 ARG H C 1
ATOM 2822 O O . ARG B 2 176 ? 4.302 28.622 -22.021 1.00 46.61 164 ARG H O 1
ATOM 2830 N N . THR B 2 177 ? 6.240 29.703 -21.616 1.00 40.73 165 THR H N 1
ATOM 2831 C CA . THR B 2 177 ? 5.707 30.555 -20.558 1.00 40.61 165 THR H CA 1
ATOM 2832 C C . THR B 2 177 ? 5.505 31.953 -21.131 1.00 38.35 165 THR H C 1
ATOM 2833 O O . THR B 2 177 ? 6.475 32.667 -21.405 1.00 44.09 165 THR H O 1
ATOM 2837 N N . PHE B 2 178 ? 4.248 32.341 -21.306 1.00 38.56 166 PHE H N 1
ATOM 2838 C CA . PHE B 2 178 ? 3.934 33.611 -21.936 1.00 41.87 166 PHE H CA 1
ATOM 2839 C C . PHE B 2 178 ? 4.171 34.773 -20.972 1.00 43.35 166 PHE H C 1
ATOM 2840 O O . PHE B 2 178 ? 4.085 34.608 -19.753 1.00 47.89 166 PHE H O 1
ATOM 2848 N N . PRO B 2 179 ? 4.480 35.956 -21.500 1.00 46.12 167 PRO H N 1
ATOM 2849 C CA . PRO B 2 179 ? 4.690 37.116 -20.628 1.00 42.29 167 PRO H CA 1
ATOM 2850 C C . PRO B 2 179 ? 3.435 37.445 -19.834 1.00 46.92 167 PRO H C 1
ATOM 2851 O O . PRO B 2 179 ? 2.309 37.269 -20.304 1.00 39.11 167 PRO H O 1
ATOM 2855 N N . SER B 2 180 ? 3.643 37.931 -18.613 1.00 44.47 168 SER H N 1
ATOM 2856 C CA . SER B 2 180 ? 2.527 38.302 -17.759 1.00 43.97 168 SER H CA 1
ATOM 2857 C C . SER B 2 180 ? 1.780 39.498 -18.343 1.00 44.68 168 SER H C 1
ATOM 2858 O O . SER B 2 180 ? 2.286 40.227 -19.200 1.00 47.98 168 SER H O 1
ATOM 2861 N N . VAL B 2 181 ? 0.554 39.695 -17.861 1.00 48.28 169 VAL H N 1
ATOM 2862 C CA . VAL B 2 181 ? -0.299 40.789 -18.309 1.00 52.79 169 VAL H CA 1
ATOM 2863 C C . VAL B 2 181 ? -0.970 41.397 -17.086 1.00 53.36 169 VAL H C 1
ATOM 2864 O O . VAL B 2 181 ? -1.701 40.706 -16.369 1.00 57.12 169 VAL H O 1
ATOM 2868 N N . ARG B 2 182 ? -0.722 42.683 -16.845 1.00 57.87 170 ARG H N 1
ATOM 2869 C CA . ARG B 2 182 ? -1.338 43.387 -15.725 1.00 62.42 170 ARG H CA 1
ATOM 2870 C C . ARG B 2 182 ? -2.795 43.672 -16.068 1.00 62.29 170 ARG H C 1
ATOM 2871 O O . ARG B 2 182 ? -3.086 44.458 -16.976 1.00 58.16 170 ARG H O 1
ATOM 2879 N N . GLN B 2 183 ? -3.710 43.035 -15.344 1.00 70.61 171 GLN H N 1
ATOM 2880 C CA . GLN B 2 183 ? -5.131 43.164 -15.620 1.00 71.23 171 GLN H CA 1
ATOM 2881 C C . GLN B 2 183 ? -5.661 44.493 -15.082 1.00 78.07 171 GLN H C 1
ATOM 2882 O O . GLN B 2 183 ? -4.937 45.285 -14.471 1.00 74.67 171 GLN H O 1
ATOM 2888 N N . SER B 2 184 ? -6.952 44.741 -15.317 1.00 79.95 172 SER H N 1
ATOM 2889 C CA . SER B 2 184 ? -7.549 46.010 -14.914 1.00 79.20 172 SER H CA 1
ATOM 2890 C C . SER B 2 184 ? -7.483 46.202 -13.404 1.00 78.34 172 SER H C 1
ATOM 2891 O O . SER B 2 184 ? -7.291 47.324 -12.921 1.00 73.26 172 SER H O 1
ATOM 2894 N N . SER B 2 185 ? -7.640 45.122 -12.642 1.00 78.73 173 SER H N 1
ATOM 2895 C CA . SER B 2 185 ? -7.621 45.188 -11.187 1.00 73.36 173 SER H CA 1
ATOM 2896 C C . SER B 2 185 ? -6.218 45.350 -10.615 1.00 75.73 173 SER H C 1
ATOM 2897 O O . SER B 2 185 ? -6.052 45.267 -9.393 1.00 76.50 173 SER H O 1
ATOM 2900 N N . GLY B 2 186 ? -5.212 45.579 -11.458 1.00 74.24 174 GLY H N 1
ATOM 2901 C CA . GLY B 2 186 ? -3.844 45.700 -11.003 1.00 68.29 174 GLY H CA 1
ATOM 2902 C C . GLY B 2 186 ? -3.132 44.390 -10.749 1.00 68.81 174 GLY H C 1
ATOM 2903 O O . GLY B 2 186 ? -1.917 44.402 -10.515 1.00 69.77 174 GLY H O 1
ATOM 2904 N N . LEU B 2 187 ? -3.840 43.265 -10.784 1.00 68.67 175 LEU H N 1
ATOM 2905 C CA . LEU B 2 187 ? -3.233 41.959 -10.579 1.00 65.64 175 LEU H CA 1
ATOM 2906 C C . LEU B 2 187 ? -2.699 41.416 -11.898 1.00 63.56 175 LEU H C 1
ATOM 2907 O O . LEU B 2 187 ? -3.303 41.615 -12.956 1.00 65.17 175 LEU H O 1
ATOM 2912 N N . TYR B 2 188 ? -1.565 40.728 -11.827 1.00 56.31 176 TYR H N 1
ATOM 2913 C CA . TYR B 2 188 ? -0.964 40.122 -13.003 1.00 57.27 176 TYR H CA 1
ATOM 2914 C C . TYR B 2 188 ? -1.494 38.704 -13.205 1.00 57.55 176 TYR H C 1
ATOM 2915 O O . TYR B 2 188 ? -2.189 38.141 -12.356 1.00 54.40 176 TYR H O 1
ATOM 2924 N N . SER B 2 189 ? -1.154 38.126 -14.355 1.00 57.28 177 SER H N 1
ATOM 2925 C CA . SER B 2 189 ? -1.594 36.781 -14.694 1.00 51.65 177 SER H CA 1
ATOM 2926 C C . SER B 2 189 ? -0.838 36.314 -15.927 1.00 49.68 177 SER H C 1
ATOM 2927 O O . SER B 2 189 ? -0.633 37.090 -16.864 1.00 52.78 177 SER H O 1
ATOM 2930 N N . LEU B 2 190 ? -0.424 35.048 -15.919 1.00 48.87 178 LEU H N 1
ATOM 2931 C CA . LEU B 2 190 ? 0.281 34.456 -17.046 1.00 53.42 178 LEU H CA 1
ATOM 2932 C C . LEU B 2 190 ? -0.128 32.994 -17.167 1.00 53.82 178 LEU H C 1
ATOM 2933 O O . LEU B 2 190 ? -0.876 32.464 -16.339 1.00 49.68 178 LEU H O 1
ATOM 2938 N N . SER B 2 191 ? 0.371 32.340 -18.213 1.00 49.89 179 SER H N 1
ATOM 2939 C CA . SER B 2 191 ? 0.106 30.930 -18.447 1.00 46.84 179 SER H CA 1
ATOM 2940 C C . SER B 2 191 ? 1.378 30.268 -18.952 1.00 42.57 179 SER H C 1
ATOM 2941 O O . SER B 2 191 ? 2.255 30.918 -19.526 1.00 38.41 179 SER H O 1
ATOM 2944 N N . SER B 2 192 ? 1.470 28.958 -18.729 1.00 45.91 180 SER H N 1
ATOM 2945 C CA . SER B 2 192 ? 2.622 28.173 -19.159 1.00 41.96 180 SER H CA 1
ATOM 2946 C C . SER B 2 192 ? 2.136 26.806 -19.611 1.00 44.30 180 SER H C 1
ATOM 2947 O O . SER B 2 192 ? 1.535 26.070 -18.824 1.00 40.91 180 SER H O 1
ATOM 2950 N N . VAL B 2 193 ? 2.394 26.471 -20.874 1.00 43.27 181 VAL H N 1
ATOM 2951 C CA . VAL B 2 193 ? 2.003 25.190 -21.442 1.00 40.45 181 VAL H CA 1
ATOM 2952 C C . VAL B 2 193 ? 3.258 24.436 -21.862 1.00 42.27 181 VAL H C 1
ATOM 2953 O O . VAL B 2 193 ? 4.310 25.024 -22.125 1.00 40.61 181 VAL H O 1
ATOM 2957 N N . VAL B 2 194 ? 3.134 23.113 -21.921 1.00 44.56 182 VAL H N 1
ATOM 2958 C CA . VAL B 2 194 ? 4.244 22.236 -22.271 1.00 45.31 182 VAL H CA 1
ATOM 2959 C C . VAL B 2 194 ? 3.713 21.080 -23.106 1.00 47.40 182 VAL H C 1
ATOM 2960 O O . VAL B 2 194 ? 2.617 20.568 -22.853 1.00 47.51 182 VAL H O 1
ATOM 2964 N N . SER B 2 195 ? 4.493 20.671 -24.102 1.00 46.72 183 SER H N 1
ATOM 2965 C CA . SER B 2 195 ? 4.152 19.548 -24.965 1.00 52.06 183 SER H CA 1
ATOM 2966 C C . SER B 2 195 ? 4.953 18.330 -24.523 1.00 54.43 183 SER H C 1
ATOM 2967 O O . SER B 2 195 ? 6.188 18.372 -24.492 1.00 54.38 183 SER H O 1
ATOM 2970 N N . VAL B 2 196 ? 4.252 17.251 -24.182 1.00 53.76 184 VAL H N 1
ATOM 2971 C CA . VAL B 2 196 ? 4.881 16.041 -23.674 1.00 64.71 184 VAL H CA 1
ATOM 2972 C C . VAL B 2 196 ? 4.296 14.834 -24.392 1.00 70.58 184 VAL H C 1
ATOM 2973 O O . VAL B 2 196 ? 3.156 14.860 -24.867 1.00 68.52 184 VAL H O 1
ATOM 2977 N N . THR B 2 197 ? 5.090 13.770 -24.469 1.00 77.64 185 THR H N 1
ATOM 2978 C CA . THR B 2 197 ? 4.624 12.514 -25.037 1.00 84.46 185 THR H CA 1
ATOM 2979 C C . THR B 2 197 ? 3.863 11.727 -23.978 1.00 85.17 185 THR H C 1
ATOM 2980 O O . THR B 2 197 ? 4.382 11.475 -22.886 1.00 83.63 185 THR H O 1
ATOM 2984 N N . SER B 2 198 ? 2.629 11.346 -24.300 1.00 84.32 186 SER H N 1
ATOM 2985 C CA . SER B 2 198 ? 1.783 10.657 -23.335 1.00 87.86 186 SER H CA 1
ATOM 2986 C C . SER B 2 198 ? 2.459 9.386 -22.836 1.00 89.14 186 SER H C 1
ATOM 2987 O O . SER B 2 198 ? 2.992 8.599 -23.624 1.00 92.57 186 SER H O 1
ATOM 2990 N N . SER B 2 199 ? 2.434 9.189 -21.519 1.00 90.90 187 SER H N 1
ATOM 2991 C CA . SER B 2 199 ? 3.019 8.002 -20.908 1.00 95.12 187 SER H CA 1
ATOM 2992 C C . SER B 2 199 ? 2.654 7.931 -19.430 1.00 87.99 187 SER H C 1
ATOM 2993 O O . SER B 2 199 ? 1.613 8.452 -19.017 1.00 87.71 187 SER H O 1
ATOM 2996 N N . SER B 2 200 ? 3.503 7.291 -18.627 1.00 86.73 188 SER H N 1
ATOM 2997 C CA . SER B 2 200 ? 3.255 7.175 -17.195 1.0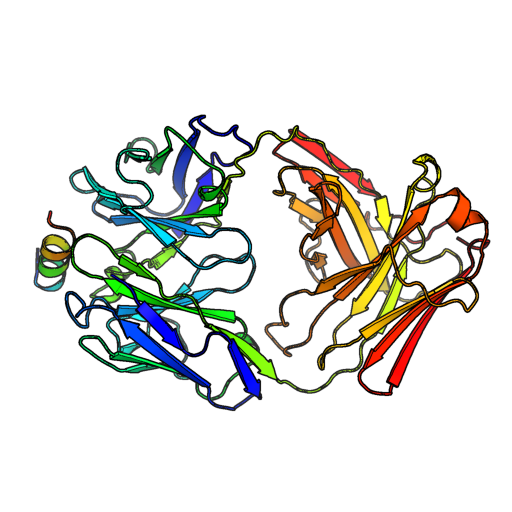0 90.56 188 SER H CA 1
ATOM 2998 C C . SER B 2 200 ? 4.179 8.097 -16.408 1.00 88.34 188 SER H C 1
ATOM 2999 O O . SER B 2 200 ? 4.804 7.673 -15.431 1.00 87.93 188 SER H O 1
ATOM 3002 N N . GLN B 2 201 ? 4.269 9.364 -16.826 1.00 89.61 189 GLN H N 1
ATOM 3003 C CA . GLN B 2 201 ? 5.128 10.321 -16.148 1.00 86.60 189 GLN H CA 1
ATOM 3004 C C . GLN B 2 201 ? 4.296 11.403 -15.471 1.00 83.94 189 GLN H C 1
ATOM 3005 O O . GLN B 2 201 ? 3.281 11.842 -16.024 1.00 82.79 189 GLN H O 1
ATOM 3011 N N . PRO B 2 202 ? 4.694 11.848 -14.277 1.00 86.32 190 PRO H N 1
ATOM 3012 C CA . PRO B 2 202 ? 3.952 12.913 -13.585 1.00 80.98 190 PRO H CA 1
ATOM 3013 C C . PRO B 2 202 ? 4.294 14.275 -14.173 1.00 73.16 190 PRO H C 1
ATOM 3014 O O . PRO B 2 202 ? 5.450 14.704 -14.142 1.00 75.88 190 PRO H O 1
ATOM 3018 N N . VAL B 2 203 ? 3.287 14.952 -14.712 1.00 62.14 191 VAL H N 1
ATOM 3019 C CA . VAL B 2 203 ? 3.444 16.283 -15.288 1.00 61.09 191 VAL H CA 1
ATOM 3020 C C . VAL B 2 203 ? 2.848 17.280 -14.304 1.00 52.89 191 VAL H C 1
ATOM 3021 O O . VAL B 2 203 ? 1.626 17.339 -14.128 1.00 50.10 191 VAL H O 1
ATOM 3025 N N . THR B 2 204 ? 3.707 18.068 -13.661 1.00 52.56 192 THR H N 1
ATOM 3026 C CA . THR B 2 204 ? 3.276 19.014 -12.643 1.00 50.18 192 THR H CA 1
ATOM 3027 C C . THR B 2 204 ? 3.985 20.344 -12.850 1.00 47.08 192 THR H C 1
ATOM 3028 O O . THR B 2 204 ? 5.166 20.379 -13.207 1.00 47.93 192 THR H O 1
ATOM 3032 N N . CYS B 2 205 ? 3.258 21.434 -12.623 1.00 47.61 193 CYS H N 1
ATOM 3033 C CA . CYS B 2 205 ? 3.806 22.780 -12.723 1.00 46.81 193 CYS H CA 1
ATOM 3034 C C . CYS B 2 205 ? 4.091 23.312 -11.325 1.00 51.01 193 CYS H C 1
ATOM 3035 O O . CYS B 2 205 ? 3.228 23.249 -10.443 1.00 47.73 193 CYS H O 1
ATOM 3038 N N . ASN B 2 206 ? 5.301 23.828 -11.127 1.00 51.74 194 ASN H N 1
ATOM 3039 C CA . ASN B 2 206 ? 5.746 24.334 -9.830 1.00 47.38 194 ASN H CA 1
ATOM 3040 C C . ASN B 2 206 ? 5.701 25.857 -9.876 1.00 49.57 194 ASN H C 1
ATOM 3041 O O . ASN B 2 206 ? 6.605 26.500 -10.417 1.00 54.25 194 ASN H O 1
ATOM 3046 N N . VAL B 2 207 ? 4.647 26.434 -9.307 1.00 45.13 195 VAL H N 1
ATOM 3047 C CA . VAL B 2 207 ? 4.455 27.880 -9.281 1.00 43.05 195 VAL H CA 1
ATOM 3048 C C . VAL B 2 207 ? 4.981 28.418 -7.959 1.00 54.66 195 VAL H C 1
ATOM 3049 O O . VAL B 2 207 ? 4.577 27.954 -6.885 1.00 55.57 195 VAL H O 1
ATOM 3053 N N . ALA B 2 208 ? 5.881 29.395 -8.035 1.00 51.63 196 ALA H N 1
ATOM 3054 C CA . ALA B 2 208 ? 6.468 30.023 -6.861 1.00 54.16 196 ALA H CA 1
ATOM 3055 C C . ALA B 2 208 ? 6.236 31.526 -6.915 1.00 50.25 196 ALA H C 1
ATOM 3056 O O . ALA B 2 208 ? 6.328 32.140 -7.983 1.00 54.19 196 ALA H O 1
ATOM 3058 N N . HIS B 2 209 ? 5.933 32.113 -5.758 1.00 43.37 197 HIS H N 1
ATOM 3059 C CA . HIS B 2 209 ? 5.696 33.550 -5.632 1.00 51.52 197 HIS H CA 1
ATOM 3060 C C . HIS B 2 209 ? 6.500 34.057 -4.442 1.00 56.68 197 HIS H C 1
ATOM 3061 O O . HIS B 2 209 ? 6.001 34.091 -3.310 1.00 50.50 197 HIS H O 1
ATOM 3068 N N . PRO B 2 210 ? 7.754 34.461 -4.664 1.00 56.96 198 PRO H N 1
ATOM 3069 C CA . PRO B 2 210 ? 8.593 34.889 -3.532 1.00 57.99 198 PRO H CA 1
ATOM 3070 C C . PRO B 2 210 ? 8.003 36.036 -2.732 1.00 58.32 198 PRO H C 1
ATOM 3071 O O . PRO B 2 210 ? 8.237 36.116 -1.520 1.00 53.56 198 PRO H O 1
ATOM 3075 N N . ALA B 2 211 ? 7.245 36.931 -3.372 1.00 53.36 199 ALA H N 1
ATOM 3076 C CA . ALA B 2 211 ? 6.680 38.068 -2.651 1.00 54.39 199 ALA H CA 1
ATOM 3077 C C . ALA B 2 211 ? 5.822 37.611 -1.479 1.00 59.15 199 ALA H C 1
ATOM 3078 O O . ALA B 2 211 ? 5.906 38.174 -0.381 1.00 53.43 199 ALA H O 1
ATOM 3080 N N . THR B 2 212 ? 4.990 36.593 -1.691 1.00 58.39 200 THR H N 1
ATOM 3081 C CA . THR B 2 212 ? 4.142 36.043 -0.644 1.00 54.51 200 THR H CA 1
ATOM 3082 C C . THR B 2 212 ? 4.716 34.776 -0.024 1.00 55.45 200 THR H C 1
ATOM 3083 O O . THR B 2 212 ? 4.101 34.217 0.890 1.00 60.05 200 THR H O 1
ATOM 3087 N N . ASN B 2 213 ? 5.873 34.312 -0.494 1.00 50.65 201 ASN H N 1
ATOM 3088 C CA . ASN B 2 213 ? 6.506 33.100 0.022 1.00 57.15 201 ASN H CA 1
ATOM 3089 C C . ASN B 2 213 ? 5.546 31.912 -0.061 1.00 62.81 201 ASN H C 1
ATOM 3090 O O . ASN B 2 213 ? 5.133 31.333 0.946 1.00 67.76 201 ASN H O 1
ATOM 3095 N N . THR B 2 214 ? 5.193 31.557 -1.296 1.00 59.28 202 THR H N 1
ATOM 3096 C CA . THR B 2 214 ? 4.264 30.468 -1.555 1.00 61.07 202 THR H CA 1
ATOM 3097 C C . THR B 2 214 ? 4.796 29.605 -2.689 1.00 58.06 202 THR H C 1
ATOM 3098 O O . THR B 2 214 ? 5.449 30.098 -3.613 1.00 57.87 202 THR H O 1
ATOM 3102 N N . LYS B 2 215 ? 4.508 28.307 -2.608 1.00 58.16 203 LYS H N 1
ATOM 3103 C CA . LYS B 2 215 ? 4.905 27.347 -3.632 1.00 57.95 203 LYS H CA 1
ATOM 3104 C C . LYS B 2 215 ? 3.736 26.409 -3.883 1.00 61.38 203 LYS H C 1
ATOM 3105 O O . LYS B 2 215 ? 3.282 25.725 -2.960 1.00 65.88 203 LYS H O 1
ATOM 3111 N N . VAL B 2 216 ? 3.253 26.374 -5.122 1.00 54.29 204 VAL H N 1
ATOM 3112 C CA . VAL B 2 216 ? 2.109 25.553 -5.499 1.00 56.13 204 VAL H CA 1
ATOM 3113 C C . VAL B 2 216 ? 2.545 24.555 -6.562 1.00 55.51 204 VAL H C 1
ATOM 3114 O O . VAL B 2 216 ? 3.292 24.899 -7.484 1.00 51.08 204 VAL H O 1
ATOM 3118 N N . ASP B 2 217 ? 2.074 23.317 -6.427 1.00 53.67 205 ASP H N 1
ATOM 3119 C CA . ASP B 2 217 ? 2.330 22.255 -7.396 1.00 52.57 205 ASP H CA 1
ATOM 3120 C C . ASP B 2 217 ? 0.987 21.688 -7.831 1.00 60.44 205 ASP H C 1
ATOM 3121 O O . ASP B 2 217 ? 0.269 21.095 -7.019 1.00 60.87 205 ASP H O 1
ATOM 3126 N N . LYS B 2 218 ? 0.646 21.871 -9.104 1.00 57.83 206 LYS H N 1
ATOM 3127 C CA . LYS B 2 218 ? -0.636 21.442 -9.651 1.00 52.92 206 LYS H CA 1
ATOM 3128 C C . LYS B 2 218 ? -0.384 20.346 -10.678 1.00 53.44 206 LYS H C 1
ATOM 3129 O O . LYS B 2 218 ? 0.185 20.605 -11.744 1.00 56.67 206 LYS H O 1
ATOM 3135 N N . THR B 2 219 ? -0.801 19.124 -10.355 1.00 59.91 207 THR H N 1
ATOM 3136 C CA . THR B 2 219 ? -0.678 18.005 -11.283 1.00 62.63 207 THR H CA 1
ATOM 3137 C C . THR B 2 219 ? -1.717 18.155 -12.387 1.00 53.15 207 THR H C 1
ATOM 3138 O O . THR B 2 219 ? -2.919 18.012 -12.142 1.00 56.08 207 THR H O 1
ATOM 3142 N N . VAL B 2 220 ? -1.259 18.446 -13.600 1.00 57.93 208 VAL H N 1
ATOM 3143 C CA . VAL B 2 220 ? -2.157 18.685 -14.724 1.00 59.68 208 VAL H CA 1
ATOM 3144 C C . VAL B 2 220 ? -2.626 17.345 -15.277 1.00 58.60 208 VAL H C 1
ATOM 3145 O O . VAL B 2 220 ? -1.820 16.550 -15.772 1.00 57.09 208 VAL H O 1
ATOM 3149 N N . ALA B 2 221 ? -3.929 17.093 -15.192 1.00 63.44 209 ALA H N 1
ATOM 3150 C CA . ALA B 2 221 ? -4.483 15.869 -15.742 1.00 65.88 209 ALA H CA 1
ATOM 3151 C C . ALA B 2 221 ? -4.530 15.950 -17.267 1.00 64.32 209 ALA H C 1
ATOM 3152 O O . ALA B 2 221 ? -4.693 17.033 -17.836 1.00 67.00 209 ALA H O 1
ATOM 3154 N N . PRO B 2 222 ? -4.391 14.813 -17.956 1.00 67.15 210 PRO H N 1
ATOM 3155 C CA . PRO B 2 222 ? -4.374 14.847 -19.427 1.00 63.44 210 PRO H CA 1
ATOM 3156 C C . PRO B 2 222 ? -5.686 15.296 -20.046 1.00 68.03 210 PRO H C 1
ATOM 3157 O O . PRO B 2 222 ? -5.703 15.632 -21.237 1.00 68.20 210 PRO H O 1
ATOM 3161 N N . SER B 2 223 ? -6.781 15.314 -19.289 1.00 66.59 211 SER H N 1
ATOM 3162 C CA . SER B 2 223 ? -8.069 15.736 -19.816 1.00 71.37 211 SER H CA 1
ATOM 3163 C C . SER B 2 223 ? -8.860 16.413 -18.706 1.00 72.04 211 SER H C 1
ATOM 3164 O O . SER B 2 223 ? -8.481 16.381 -17.533 1.00 67.95 211 SER H O 1
ATOM 3167 N N . THR B 2 224 ? -9.975 17.033 -19.094 1.00 71.85 212 THR H N 1
ATOM 3168 C CA . THR B 2 224 ? -10.847 17.696 -18.135 1.00 72.32 212 THR H CA 1
ATOM 3169 C C . THR B 2 224 ? -11.684 16.717 -17.322 1.00 81.19 212 THR H C 1
ATOM 3170 O O . THR B 2 224 ? -12.258 17.116 -16.303 1.00 81.36 212 THR H O 1
ATOM 3174 N N . CYS B 2 225 ? -11.767 15.457 -17.740 1.00 84.30 213 CYS H N 1
ATOM 3175 C CA . CYS B 2 225 ? -12.488 14.445 -16.977 1.00 83.03 213 CYS H CA 1
ATOM 3176 C C . CYS B 2 225 ? -11.860 14.253 -15.601 1.00 77.60 213 CYS H C 1
ATOM 3177 O O . CYS B 2 225 ? -12.218 14.939 -14.644 1.00 80.67 213 CYS H O 1
ATOM 3180 N N . ARG C 3 1 ? 50.194 50.563 -13.731 1.00 93.04 166 ARG P N 1
ATOM 3181 C CA . ARG C 3 1 ? 49.148 50.808 -14.717 1.00 87.81 166 ARG P CA 1
ATOM 3182 C C . ARG C 3 1 ? 49.747 51.176 -16.071 1.00 81.71 166 ARG P C 1
ATOM 3183 O O . ARG C 3 1 ? 50.504 52.140 -16.183 1.00 80.18 166 ARG P O 1
ATOM 3191 N N . ASP C 3 2 ? 49.405 50.400 -17.095 1.00 82.76 167 ASP P N 1
ATOM 3192 C CA . ASP 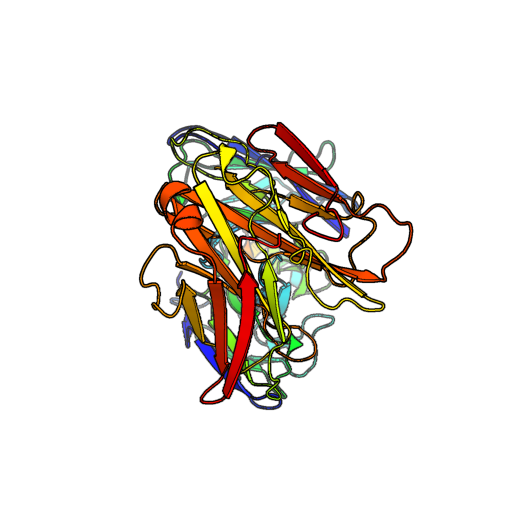C 3 2 ? 49.916 50.626 -18.439 1.00 83.91 167 ASP P CA 1
ATOM 3193 C C . ASP C 3 2 ? 48.949 51.541 -19.196 1.00 82.83 167 ASP P C 1
ATOM 3194 O O . ASP C 3 2 ? 48.104 52.207 -18.592 1.00 83.24 167 ASP P O 1
ATOM 3199 N N . LYS C 3 3 ? 49.065 51.585 -20.525 1.00 76.84 168 LYS P N 1
ATOM 3200 C CA . LYS C 3 3 ? 48.220 52.475 -21.317 1.00 78.43 168 LYS P CA 1
ATOM 3201 C C . LYS C 3 3 ? 46.743 52.176 -21.094 1.00 76.15 168 LYS P C 1
ATOM 3202 O O . LYS C 3 3 ? 45.950 53.079 -20.803 1.00 71.91 168 LYS P O 1
ATOM 3208 N N . VAL C 3 4 ? 46.353 50.905 -21.227 1.00 76.83 169 VAL P N 1
ATOM 3209 C CA . VAL C 3 4 ? 44.953 50.531 -21.069 1.00 72.77 169 VAL P CA 1
ATOM 3210 C C . VAL C 3 4 ? 44.463 50.761 -19.647 1.00 72.99 169 VAL P C 1
ATOM 3211 O O . VAL C 3 4 ? 43.258 50.922 -19.427 1.00 70.28 169 VAL P O 1
ATOM 3215 N N . GLN C 3 5 ? 45.369 50.785 -18.670 1.00 76.53 170 GLN P N 1
ATOM 3216 C CA . GLN C 3 5 ? 44.975 50.936 -17.275 1.00 76.12 170 GLN P CA 1
ATOM 3217 C C . GLN C 3 5 ? 44.885 52.391 -16.834 1.00 73.57 170 GLN P C 1
ATOM 3218 O O . GLN C 3 5 ? 44.123 52.702 -15.911 1.00 72.87 170 GLN P O 1
ATOM 3224 N N . LYS C 3 6 ? 45.639 53.292 -17.468 1.00 75.53 171 LYS P N 1
ATOM 3225 C CA . LYS C 3 6 ? 45.584 54.699 -17.087 1.00 74.09 171 LYS P CA 1
ATOM 3226 C C . LYS C 3 6 ? 44.316 55.367 -17.606 1.00 72.23 171 LYS P C 1
ATOM 3227 O O . LYS C 3 6 ? 43.644 56.096 -16.868 1.00 72.51 171 LYS P O 1
ATOM 3233 N N . GLU C 3 7 ? 43.975 55.136 -18.876 1.00 73.02 172 GLU P N 1
ATOM 3234 C CA . GLU C 3 7 ? 42.724 55.672 -19.402 1.00 70.51 172 GLU P CA 1
ATOM 3235 C C . GLU C 3 7 ? 41.535 55.159 -18.600 1.00 71.23 172 GLU P C 1
ATOM 3236 O O . GLU C 3 7 ? 40.556 55.885 -18.388 1.00 71.27 172 GLU P O 1
ATOM 3242 N N . TYR C 3 8 ? 41.605 53.907 -18.144 1.00 72.50 173 TYR P N 1
ATOM 3243 C CA . TYR C 3 8 ? 40.559 53.366 -17.282 1.00 69.69 173 TYR P CA 1
ATOM 3244 C C . TYR C 3 8 ? 40.503 54.122 -15.959 1.00 69.04 173 TYR P C 1
ATOM 3245 O O . TYR C 3 8 ? 39.426 54.523 -15.502 1.00 63.79 173 TYR P O 1
ATOM 3255 N N . ALA C 3 9 ? 41.661 54.326 -15.329 1.00 70.72 174 ALA P N 1
ATOM 3256 C CA . ALA C 3 9 ? 41.701 55.076 -14.078 1.00 67.79 174 ALA P CA 1
ATOM 3257 C C . ALA C 3 9 ? 41.308 56.532 -14.300 1.00 71.78 174 ALA P C 1
ATOM 3258 O O . ALA C 3 9 ? 40.504 57.092 -13.545 1.00 72.10 174 ALA P O 1
ATOM 3260 N N . LEU C 3 10 ? 41.870 57.164 -15.334 1.00 66.79 175 LEU P N 1
ATOM 3261 C CA . LEU C 3 10 ? 41.502 58.542 -15.643 1.00 65.37 175 LEU P CA 1
ATOM 3262 C C . LEU C 3 10 ? 40.014 58.658 -15.943 1.00 70.58 175 LEU P C 1
ATOM 3263 O O . LEU C 3 10 ? 39.374 59.651 -15.577 1.00 73.75 175 LEU P O 1
ATOM 3268 N N . PHE C 3 11 ? 39.447 57.653 -16.610 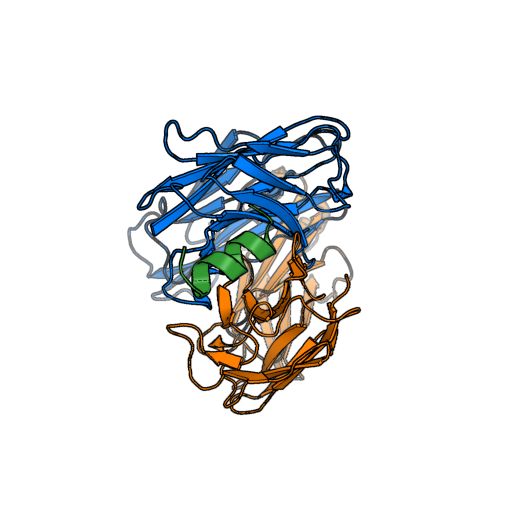1.00 70.01 176 PHE P N 1
ATOM 3269 C CA . PHE C 3 11 ? 38.025 57.649 -16.927 1.00 71.18 176 PHE P CA 1
ATOM 3270 C C . PHE C 3 11 ? 37.199 57.754 -15.651 1.00 67.60 176 PHE P C 1
ATOM 3271 O O . PHE C 3 11 ? 36.573 58.787 -15.393 1.00 67.45 176 PHE P O 1
ATOM 3279 N N . TYR C 3 12 ? 37.202 56.694 -14.841 1.00 66.66 177 TYR P N 1
ATOM 3280 C CA . TYR C 3 12 ? 36.457 56.703 -13.588 1.00 68.12 177 TYR P CA 1
ATOM 3281 C C . TYR C 3 12 ? 37.112 57.559 -12.514 1.00 73.23 177 TYR P C 1
ATOM 3282 O O . TYR C 3 12 ? 36.517 57.740 -11.446 1.00 70.80 177 TYR P O 1
ATOM 3291 N N . LYS C 3 13 ? 38.312 58.083 -12.762 1.00 70.06 178 LYS P N 1
ATOM 3292 C CA . LYS C 3 13 ? 38.982 58.946 -11.798 1.00 71.56 178 LYS P CA 1
ATOM 3293 C C . LYS C 3 13 ? 39.330 58.177 -10.530 1.00 71.78 178 LYS P C 1
ATOM 3294 O O . LYS C 3 13 ? 38.628 58.282 -9.519 1.00 72.86 178 LYS P O 1
ATOM 3300 N N . LEU C 3 14 ? 40.410 57.403 -10.574 1.00 66.43 179 LEU P N 1
ATOM 3301 C CA . LEU C 3 14 ? 40.836 56.619 -9.421 1.00 75.27 179 LEU P CA 1
ATOM 3302 C C . LEU C 3 14 ? 42.038 57.260 -8.733 1.00 80.70 179 LEU P C 1
ATOM 3303 O O . LEU C 3 14 ? 43.183 56.876 -8.973 1.00 77.40 179 LEU P O 1
#

B-factor: mean 56.49, std 13.72, range [22.59, 99.87]

Solvent-accessible surface area: 19393 Å² total; per-residue (Å²): 73,90,5,74,19,71,43,90,68,33,86,13,55,68,40,27,87,2,66,0,57,0,98,8,79,90,72,9,83,31,54,51,0,0,0,0,0,13,16,38,87,89,96,43,4,104,16,1,2,41,8,2,67,64,76,4,81,78,11,52,84,54,4,100,11,59,35,61,26,49,91,0,34,0,36,0,42,72,0,58,13,66,2,12,12,40,0,8,0,0,0,0,11,24,39,34,5,12,25,2,64,9,0,22,5,55,0,58,16,116,103,53,73,8,85,7,53,9,2,2,8,9,95,67,0,50,95,84,37,51,0,6,0,0,1,0,1,14,112,1,17,53,91,16,87,22,48,1,39,4,66,61,89,76,49,130,104,32,57,49,72,14,83,13,67,25,61,59,90,42,0,1,16,21,16,6,0,14,2,44,26,68,11,105,94,13,69,72,61,122,81,0,14,0,59,1,30,34,69,141,90,55,44,82,60,39,12,61,73,65,87,44,160,94,3,71,10,52,36,33,21,49,20,131,74,42,28,59,43,107,0,13,0,110,13,73,61,44,59,2,79,106,4,0,0,1,0,0,12,29,29,95,88,116,24,12,61,10,0,0,0,5,25,16,22,145,55,36,32,33,71,15,108,52,0,117,73,59,6,66,13,41,33,81,71,76,152,39,3,0,32,0,60,0,70,57,6,57,68,81,0,26,2,34,0,8,0,0,22,2,46,68,70,102,43,37,15,5,8,0,2,36,34,23,0,84,21,14,43,0,24,5,42,93,35,152,56,123,36,14,55,9,16,33,0,9,30,6,43,62,55,136,105,81,91,75,30,17,5,0,0,2,0,31,13,0,25,5,49,44,26,80,23,45,2,35,98,39,112,38,95,130,38,49,42,64,2,59,34,39,143,41,129,82,11,37,40,11,17,4,0,0,0,49,14,89,72,79,123,61,101,12,18,0,28,3,30,1,90,39,38,118,43,165,45,93,76,105,9,53,93,43,26,133,155,84,175,43,88,86,44,29,4,117,0,1,126,75

Secondary structure (DSSP, 8-state):
--EEEE---EE-TT--EEEEEEESSS--SS-EEEEEEE-TTS-EEEEEEEETTTTEEEE-GGGTTTEEEE--TTTTEEEEEE-S--GGG-EEEEEEE-SSSSGGGGGS--EE---EEEEESSPPP---EEEEE---TTS---SEEEEEEEEEEESS---EEEETTTT--TTEEEPPP---TTS-EEEEEEEEEE-SS---EEEEEETTTTEEEEEE--SS--/--EEEE-SEEEEETT--EEEEEEESS--S-GGGEEEEEE-TTS--EEEEETTTEEPTT--TTEEEEEETTEEEEEE-S--GGG-EEEEEEEE-SS-EEE---EEEEEE----PPEEEEEPPPTTTGGGTEEEEEEEEEEE-S--EEEEEETTEEP-SSEEEEEPPPPTTT--EEEEEEEEEEHHHHHT--EEEEEEEETTEEEEEEEEGGG-/--HHHHHHHHHHT-

Sequence (448 aa):
QVLTQTPSAVSAAVGGTVTINCQASQSVYSDNWLGWYQQKPGQPPKLLIYAASNLASGVPSRFQGSGSGTQFTLTISDLQCDDAATYYCAGGFSPNWAFGGGTGVVVDGDPVAPTVLIFPPAADQVATGTVTIVCVANKYFPDVTVTWEVDGTTQTTGIENSKTPQNSADCTYNLSSTLTLTSTQYNSHKEYTCKVTQGTTSVVQSFNRGDCQELVESGGGLVQPGGSLKLSCKASGIDFNNCGVTWVRQAPGQGLEWIAYIYTGLGVGHYASSVEGRFTVSSDNAQNAVFLQMTSLTASDTATYFCARDGVMSGVEGYYFNLWGPGTLVTVSSGQPKAPSVFPLAPCCGDTPSSTVTLGCLVKGYLPEPVTVTWNSGTLTNGVRTFPSVRQSSGLYSLSSVVSVTSSSQPVTCNVAHPATNTKVDKTVAPSTCRDKVQKEYALFYKL

Radius of gyration: 24.26 Å; Cα contacts (8 Å, |Δi|>4): 1179; chains: 3; bounding box: 75×58×48 Å